Protein AF-0000000083157078 (afdb_homodimer)

Radius of gyration: 45.37 Å; Cα contacts (8 Å, |Δi|>4): 726; chains: 2; bounding box: 142×148×123 Å

InterPro domains:
  IPR021765 Mycotoxin biosynthesis protein UstYa-like [PF11807] (42-268)
  IPR021765 Mycotoxin biosynthesis protein UstYa-like [PTHR33365] (21-274)

Structure (mmCIF, N/CA/C/O backbone):
data_AF-0000000083157078-model_v1
#
loop_
_entity.id
_entity.type
_entity.pdbx_description
1 polymer 'Tat pathway signal sequence'
#
loop_
_atom_site.group_PDB
_atom_site.id
_atom_site.type_symbol
_atom_site.label_atom_id
_atom_site.label_alt_id
_atom_site.label_comp_id
_atom_site.label_asym_id
_atom_site.label_entity_id
_atom_site.label_seq_id
_atom_site.pdbx_PDB_ins_code
_atom_site.Cartn_x
_atom_site.Cartn_y
_atom_site.Cartn_z
_atom_site.occupancy
_atom_site.B_iso_or_equiv
_atom_site.auth_seq_id
_atom_site.auth_comp_id
_atom_site.auth_asym_id
_atom_site.auth_atom_id
_atom_site.pdbx_PDB_model_num
ATOM 1 N N . MET A 1 1 ? 65.438 65.562 98.625 1 27.69 1 MET A N 1
ATOM 2 C CA . MET A 1 1 ? 64.062 66.125 98.562 1 27.69 1 MET A CA 1
ATOM 3 C C . MET A 1 1 ? 63.875 66.875 97.25 1 27.69 1 MET A C 1
ATOM 5 O O . MET A 1 1 ? 64.188 68.062 97.188 1 27.69 1 MET A O 1
ATOM 9 N N . SER A 1 2 ? 64.188 66.25 96.125 1 33.91 2 SER A N 1
ATOM 10 C CA . SER A 1 2 ? 64.562 66.875 94.875 1 33.91 2 SER A CA 1
ATOM 11 C C . SER A 1 2 ? 63.312 67.562 94.188 1 33.91 2 SER A C 1
ATOM 13 O O . SER A 1 2 ? 62.25 66.938 94.188 1 33.91 2 SER A O 1
ATOM 15 N N . PRO A 1 3 ? 63.25 68.875 94.062 1 34.91 3 PRO A N 1
ATOM 16 C CA . PRO A 1 3 ? 62.094 69.688 93.75 1 34.91 3 PRO A CA 1
ATOM 17 C C . PRO A 1 3 ? 61.531 69.438 92.375 1 34.91 3 PRO A C 1
ATOM 19 O O . PRO A 1 3 ? 62.281 69.062 91.438 1 34.91 3 PRO A O 1
ATOM 22 N N . GLN A 1 4 ? 60.281 68.812 92.188 1 31.19 4 GLN A N 1
ATOM 23 C CA . GLN A 1 4 ? 59.344 68.25 91.25 1 31.19 4 GLN A CA 1
ATOM 24 C C . GLN A 1 4 ? 58.812 69.312 90.312 1 31.19 4 GLN A C 1
ATOM 26 O O . GLN A 1 4 ? 58.156 70.25 90.688 1 31.19 4 GLN A O 1
ATOM 31 N N . TYR A 1 5 ? 59.656 69.875 89.312 1 33.19 5 TYR A N 1
ATOM 32 C CA . TYR A 1 5 ? 59.375 71.062 88.5 1 33.19 5 TYR A CA 1
ATOM 33 C C . TYR A 1 5 ? 58.156 70.812 87.625 1 33.19 5 TYR A C 1
ATOM 35 O O . TYR A 1 5 ? 58.094 69.812 86.938 1 33.19 5 TYR A O 1
ATOM 43 N N . HIS A 1 6 ? 56.938 71.188 88 1 34.28 6 HIS A N 1
ATOM 44 C CA . HIS A 1 6 ? 55.594 71 87.375 1 34.28 6 HIS A CA 1
ATOM 45 C C . HIS A 1 6 ? 55.438 71.812 86.125 1 34.28 6 HIS A C 1
ATOM 47 O O . HIS A 1 6 ? 55.656 73.062 86.125 1 34.28 6 HIS A O 1
ATOM 53 N N . PRO A 1 7 ? 55.781 71.312 84.875 1 35.31 7 PRO A N 1
ATOM 54 C CA . PRO A 1 7 ? 55.875 72.062 83.688 1 35.31 7 PRO A CA 1
ATOM 55 C C . PRO A 1 7 ? 54.531 72.688 83.25 1 35.31 7 PRO A C 1
ATOM 57 O O . PRO A 1 7 ? 53.5 72.062 83.438 1 35.31 7 PRO A O 1
ATOM 60 N N . VAL A 1 8 ? 54.281 74 83.188 1 34.38 8 VAL A N 1
ATOM 61 C CA . VAL A 1 8 ? 53.156 74.938 83 1 34.38 8 VAL A CA 1
ATOM 62 C C . VAL A 1 8 ? 52.656 74.812 81.562 1 34.38 8 VAL A C 1
ATOM 64 O O . VAL A 1 8 ? 53.438 74.938 80.625 1 34.38 8 VAL A O 1
ATOM 67 N N . HIS A 1 9 ? 51.594 74 81.25 1 31.41 9 HIS A N 1
ATOM 68 C CA . HIS A 1 9 ? 50.938 73.562 80 1 31.41 9 HIS A CA 1
ATOM 69 C C . HIS A 1 9 ? 50.344 74.75 79.25 1 31.41 9 HIS A C 1
ATOM 71 O O . HIS A 1 9 ? 49.562 75.562 79.812 1 31.41 9 HIS A O 1
ATOM 77 N N . SER A 1 10 ? 51.094 75.5 78.438 1 29.97 10 SER A N 1
ATOM 78 C CA . SER A 1 10 ? 50.719 76.688 77.75 1 29.97 10 SER A CA 1
ATOM 79 C C . SER A 1 10 ? 49.531 76.5 76.875 1 29.97 10 SER A C 1
ATOM 81 O O . SER A 1 10 ? 49.438 75.5 76.125 1 29.97 10 SER A O 1
ATOM 83 N N . ALA A 1 11 ? 48.344 77.125 77.062 1 34.12 11 ALA A N 1
ATOM 84 C CA . ALA A 1 11 ? 46.938 77.125 76.688 1 34.12 11 ALA A CA 1
ATOM 85 C C . ALA A 1 11 ? 46.75 77.562 75.25 1 34.12 11 ALA A C 1
ATOM 87 O O . ALA A 1 11 ? 45.625 77.625 74.75 1 34.12 11 ALA A O 1
ATOM 88 N N . GLU A 1 12 ? 47.844 77.938 74.5 1 31.92 12 GLU A N 1
ATOM 89 C CA . GLU A 1 12 ? 47.531 78.875 73.5 1 31.92 12 GLU A CA 1
ATOM 90 C C . GLU A 1 12 ? 46.688 78.25 72.375 1 31.92 12 GLU A C 1
ATOM 92 O O . GLU A 1 12 ? 46.281 78.938 71.438 1 31.92 12 GLU A O 1
ATOM 97 N N . ASP A 1 13 ? 46.625 77 72.188 1 32.34 13 ASP A N 1
ATOM 98 C CA . ASP A 1 13 ? 46.438 76.5 70.812 1 32.34 13 ASP A CA 1
ATOM 99 C C . ASP A 1 13 ? 45 76.625 70.375 1 32.34 13 ASP A C 1
ATOM 101 O O . ASP A 1 13 ? 44.594 76.062 69.375 1 32.34 13 ASP A O 1
ATOM 105 N N . THR A 1 14 ? 44.125 77.375 71.062 1 35.16 14 THR A N 1
ATOM 106 C CA . THR A 1 14 ? 42.719 77.062 70.812 1 35.16 14 THR A CA 1
ATOM 107 C C . THR A 1 14 ? 42.219 77.625 69.5 1 35.16 14 THR A C 1
ATOM 109 O O . THR A 1 14 ? 41.156 77.25 69 1 35.16 14 THR A O 1
ATOM 112 N N . ASP A 1 15 ? 42.812 78.75 69.062 1 36.09 15 ASP A N 1
ATOM 113 C CA . ASP A 1 15 ? 41.969 79.625 68.25 1 36.09 15 ASP A CA 1
ATOM 114 C C . ASP A 1 15 ? 41.844 79.062 66.875 1 36.09 15 ASP A C 1
ATOM 116 O O . ASP A 1 15 ? 41.031 79.625 66.062 1 36.09 15 ASP A O 1
ATOM 120 N N . ASP A 1 16 ? 42.812 78.312 66.375 1 38.94 16 ASP A N 1
ATOM 121 C CA . ASP A 1 16 ? 42.906 78.125 64.938 1 38.94 16 ASP A CA 1
ATOM 122 C C . ASP A 1 16 ? 41.781 77.25 64.438 1 38.94 16 ASP A C 1
ATOM 124 O O . ASP A 1 16 ? 41.625 77.125 63.219 1 38.94 16 ASP A O 1
ATOM 128 N N . GLU A 1 17 ? 41.219 76.438 65.312 1 40.78 17 GLU A N 1
ATOM 129 C CA . GLU A 1 17 ? 40.375 75.438 64.688 1 40.78 17 GLU A CA 1
ATOM 130 C C . GLU A 1 17 ? 39.094 76 64.125 1 40.78 17 GLU A C 1
ATOM 132 O O . GLU A 1 17 ? 38.469 75.375 63.281 1 40.78 17 GLU A O 1
ATOM 137 N N . ILE A 1 18 ? 38.688 77.125 64.688 1 43.03 18 ILE A N 1
ATOM 138 C CA . ILE A 1 18 ? 37.312 77.5 64.375 1 43.03 18 ILE A CA 1
ATOM 139 C C . ILE A 1 18 ? 37.219 78 62.938 1 43.03 18 ILE A C 1
ATOM 141 O O . ILE A 1 18 ? 36.156 77.938 62.312 1 43.03 18 ILE A O 1
ATOM 145 N N . ARG A 1 19 ? 38.344 78.625 62.438 1 44.12 19 ARG A N 1
ATOM 146 C CA . ARG A 1 19 ? 38.188 79.25 61.156 1 44.12 19 ARG A CA 1
ATOM 147 C C . ARG A 1 19 ? 37.938 78.25 60.062 1 44.12 19 ARG A C 1
ATOM 149 O O . ARG A 1 19 ? 37.281 78.562 59.062 1 44.12 19 ARG A O 1
ATOM 156 N N . VAL A 1 20 ? 38.625 77.125 60.25 1 46.97 20 VAL A N 1
ATOM 157 C CA . VAL A 1 20 ? 38.594 76.25 59.094 1 46.97 20 VAL A CA 1
ATOM 158 C C . VAL A 1 20 ? 37.156 75.688 58.906 1 46.97 20 VAL A C 1
ATOM 160 O O . VAL A 1 20 ? 36.781 75.312 57.781 1 46.97 20 VAL A O 1
ATOM 163 N N . SER A 1 21 ? 36.438 75.688 60.062 1 46.09 21 SER A N 1
ATOM 164 C CA . SER A 1 21 ? 35.156 75 59.906 1 46.09 21 SER A CA 1
ATOM 165 C C . SER A 1 21 ? 34.219 75.812 59.031 1 46.09 21 SER A C 1
ATOM 167 O O . SER A 1 21 ? 33.344 75.312 58.344 1 46.09 21 SER A O 1
ATOM 169 N N . ILE A 1 22 ? 34.375 77.188 59.25 1 46.5 22 ILE A N 1
ATOM 170 C CA . ILE A 1 22 ? 33.375 78 58.594 1 46.5 22 ILE A CA 1
ATOM 171 C C . ILE A 1 22 ? 33.594 77.938 57.062 1 46.5 22 ILE A C 1
ATOM 173 O O . ILE A 1 22 ? 32.625 78 56.312 1 46.5 22 ILE A O 1
ATOM 177 N N . GLU A 1 23 ? 34.906 78 56.688 1 46.53 23 GLU A N 1
ATOM 178 C CA . GLU A 1 23 ? 35.094 78.062 55.25 1 46.53 23 GLU A CA 1
ATOM 179 C C . GLU A 1 23 ? 34.562 76.875 54.531 1 46.53 23 GLU A C 1
ATOM 181 O O . GLU A 1 23 ? 34.156 76.938 53.375 1 46.53 23 GLU A O 1
ATOM 186 N N . LYS A 1 24 ? 34.719 75.688 55.188 1 50.28 24 LYS A N 1
ATOM 187 C CA . LYS A 1 24 ? 34.25 74.5 54.5 1 50.28 24 LYS A CA 1
ATOM 188 C C . LYS A 1 24 ? 32.719 74.5 54.312 1 50.28 24 LYS A C 1
ATOM 190 O O . LYS A 1 24 ? 32.188 73.875 53.375 1 50.28 24 LYS A O 1
ATOM 195 N N . GLU A 1 25 ? 32.094 75.188 55.281 1 47.84 25 GLU A N 1
ATOM 196 C CA . GLU A 1 25 ? 30.641 75.125 55.062 1 47.84 25 GLU A CA 1
ATOM 197 C C . GLU A 1 25 ? 30.234 75.875 53.844 1 47.84 25 GLU A C 1
ATOM 199 O O . GLU A 1 25 ? 29.234 75.562 53.188 1 47.84 25 GLU A O 1
ATOM 204 N N . SER A 1 26 ? 31.016 77.062 53.594 1 48.28 26 SER A N 1
ATOM 205 C CA . SER A 1 26 ? 30.547 77.875 52.469 1 48.28 26 SER A CA 1
ATOM 206 C C . SER A 1 26 ? 30.719 77.125 51.156 1 48.28 26 SER A C 1
ATOM 208 O O . SER A 1 26 ? 29.922 77.312 50.219 1 48.28 26 SER A O 1
ATOM 210 N N . LEU A 1 27 ? 31.891 76.438 51.031 1 47.09 27 LEU A N 1
ATOM 211 C CA . LEU A 1 27 ? 32.125 75.75 49.75 1 47.09 27 LEU A CA 1
ATOM 212 C C . LEU A 1 27 ? 31.094 74.688 49.531 1 47.09 27 LEU A C 1
ATOM 214 O O . LEU A 1 27 ? 30.812 74.312 48.406 1 47.09 27 LEU A O 1
ATOM 218 N N . LEU A 1 28 ? 30.672 74.062 50.688 1 45.38 28 LEU A N 1
ATOM 219 C CA . LEU A 1 28 ? 29.75 72.938 50.469 1 45.38 28 LEU A CA 1
ATOM 220 C C . LEU A 1 28 ? 28.422 73.438 49.938 1 45.38 28 LEU A C 1
ATOM 222 O O . LEU A 1 28 ? 27.625 72.688 49.438 1 45.38 28 LEU A O 1
ATOM 226 N N . ARG A 1 29 ? 28.047 74.688 50.375 1 43.91 29 ARG A N 1
ATOM 227 C CA . ARG A 1 29 ? 26.703 75.062 49.938 1 43.91 29 ARG A CA 1
ATOM 228 C C . ARG A 1 29 ? 26.641 75.188 48.406 1 43.91 29 ARG A C 1
ATOM 230 O O . ARG A 1 29 ? 25.562 75.25 47.844 1 43.91 29 ARG A O 1
ATOM 237 N N . SER A 1 30 ? 27.828 75.688 47.875 1 45.28 30 SER A N 1
ATOM 238 C CA . SER A 1 30 ? 27.656 76 46.469 1 45.28 30 SER A CA 1
ATOM 239 C C . SER A 1 30 ? 27.453 74.75 45.656 1 45.28 30 SER A C 1
ATOM 241 O O . SER A 1 30 ? 27.203 74.812 44.438 1 45.28 30 SER A O 1
ATOM 243 N N . TRP A 1 31 ? 27.969 73.625 46.188 1 43.56 31 TRP A N 1
ATOM 244 C CA . TRP A 1 31 ? 27.812 72.5 45.281 1 43.56 31 TRP A CA 1
ATOM 245 C C . TRP A 1 31 ? 26.359 72 45.25 1 43.56 31 TRP A C 1
ATOM 247 O O . TRP A 1 31 ? 26.062 70.875 44.906 1 43.56 31 TRP A O 1
ATOM 257 N N . LEU A 1 32 ? 25.406 72.938 45.625 1 39.81 32 LEU A N 1
ATOM 258 C CA . LEU A 1 32 ? 24.062 72.375 45.375 1 39.81 32 LEU A CA 1
ATOM 259 C C . LEU A 1 32 ? 23.969 71.812 43.969 1 39.81 32 LEU A C 1
ATOM 261 O O . LEU A 1 32 ? 24.391 72.438 43 1 39.81 32 LEU A O 1
ATOM 265 N N . PRO A 1 33 ? 23.969 70.438 43.875 1 42.53 33 PRO A N 1
ATOM 266 C CA . PRO A 1 33 ? 23.875 69.875 42.531 1 42.53 33 PRO A CA 1
ATOM 267 C C . PRO A 1 33 ? 22.891 70.562 41.625 1 42.53 33 PRO A C 1
ATOM 269 O O . PRO A 1 33 ? 21.953 71.188 42.094 1 42.53 33 PRO A O 1
ATOM 272 N N . MET A 1 34 ? 23.344 71.125 40.5 1 42.88 34 MET A N 1
ATOM 273 C CA . MET A 1 34 ? 22.484 71.5 39.375 1 42.88 34 MET A CA 1
ATOM 274 C C . MET A 1 34 ? 21.203 70.688 39.344 1 42.88 34 MET A C 1
ATOM 276 O O . MET A 1 34 ? 21.25 69.438 39.594 1 42.88 34 MET A O 1
ATOM 280 N N . ASN A 1 35 ? 20.031 71.25 39.625 1 40.75 35 ASN A N 1
ATOM 281 C CA . ASN A 1 35 ? 18.719 70.688 39.375 1 40.75 35 ASN A CA 1
ATOM 282 C C . ASN A 1 35 ? 18.719 69.75 38.188 1 40.75 35 ASN A C 1
ATOM 284 O O . ASN A 1 35 ? 18.922 70.188 37.031 1 40.75 35 ASN A O 1
ATOM 288 N N . LEU A 1 36 ? 19.391 68.625 38.219 1 42.53 36 LEU A N 1
ATOM 289 C CA . LEU A 1 36 ? 19.062 67.625 37.219 1 42.53 36 LEU A CA 1
ATOM 290 C C . LEU A 1 36 ? 17.562 67.625 36.969 1 42.53 36 LEU A C 1
ATOM 292 O O . LEU A 1 36 ? 16.812 67 37.75 1 42.53 36 LEU A O 1
ATOM 296 N N . ARG A 1 37 ? 16.938 68.688 36.469 1 45.12 37 ARG A N 1
ATOM 297 C CA . ARG A 1 37 ? 15.633 68.562 35.844 1 45.12 37 ARG A CA 1
ATOM 298 C C . ARG A 1 37 ? 15.555 67.312 34.969 1 45.12 37 ARG A C 1
ATOM 300 O O . ARG A 1 37 ? 16.266 67.25 33.969 1 45.12 37 ARG A O 1
ATOM 307 N N . ALA A 1 38 ? 15.227 66.25 35.438 1 49.84 38 ALA A N 1
ATOM 308 C CA . ALA A 1 38 ? 14.812 65.125 34.656 1 49.84 38 ALA A CA 1
ATOM 309 C C . ALA A 1 38 ? 13.961 65.5 33.469 1 49.84 38 ALA A C 1
ATOM 311 O O . ALA A 1 38 ? 12.883 66.125 33.625 1 49.84 38 ALA A O 1
ATOM 312 N N . LYS A 1 39 ? 14.539 65.938 32.406 1 49.06 39 LYS A N 1
ATOM 313 C CA . LYS A 1 39 ? 13.797 66.062 31.156 1 49.06 39 LYS A CA 1
ATOM 314 C C . LYS A 1 39 ? 12.797 64.875 31.016 1 49.06 39 LYS A C 1
ATOM 316 O O . LYS A 1 39 ? 13.195 63.75 30.922 1 49.06 39 LYS A O 1
ATOM 321 N N . ARG A 1 40 ? 11.648 64.938 31.672 1 52.47 40 ARG A N 1
ATOM 322 C CA . ARG A 1 40 ? 10.555 64 31.312 1 52.47 40 ARG A CA 1
ATOM 323 C C . ARG A 1 40 ? 10.438 63.906 29.797 1 52.47 40 ARG A C 1
ATOM 325 O O . ARG A 1 40 ? 10.273 64.875 29.094 1 52.47 40 ARG A O 1
ATOM 332 N N . TRP A 1 41 ? 11.195 63.094 29.203 1 56.12 41 TRP A N 1
ATOM 333 C CA . TRP A 1 41 ? 10.898 62.812 27.797 1 56.12 41 TRP A CA 1
ATOM 334 C C . TRP A 1 41 ? 9.422 63.062 27.5 1 56.12 41 TRP A C 1
ATOM 336 O O . TRP A 1 41 ? 8.555 62.688 28.297 1 56.12 41 TRP A O 1
ATOM 346 N N . PRO A 1 42 ? 9.141 64.125 26.812 1 59.91 42 PRO A N 1
ATOM 347 C CA . PRO A 1 42 ? 7.723 64.438 26.625 1 59.91 42 PRO A CA 1
ATOM 348 C C . PRO A 1 42 ? 6.879 63.188 26.391 1 59.91 42 PRO A C 1
ATOM 350 O O . PRO A 1 42 ? 7.387 62.188 25.859 1 59.91 42 PRO A O 1
ATOM 353 N N . SER A 1 43 ? 5.855 63 27.172 1 69.5 43 SER A N 1
ATOM 354 C CA . SER A 1 43 ? 4.816 61.969 27.094 1 69.5 43 SER A CA 1
ATOM 355 C C . SER A 1 43 ? 4.586 61.531 25.656 1 69.5 43 SER A C 1
ATOM 357 O O . SER A 1 43 ? 4.305 60.375 25.391 1 69.5 43 SER A O 1
ATOM 359 N N . ARG A 1 44 ? 5.074 62.469 24.812 1 74 44 ARG A N 1
ATOM 360 C CA . ARG A 1 44 ? 4.848 62.156 23.406 1 74 44 ARG A CA 1
ATOM 361 C C . ARG A 1 44 ? 5.871 61.156 22.891 1 74 44 ARG A C 1
ATOM 363 O O . ARG A 1 44 ? 5.57 60.344 22.016 1 74 44 ARG A O 1
ATOM 370 N N . PHE A 1 45 ? 7.137 61.188 23.406 1 74.38 45 PHE A N 1
ATOM 371 C CA . PHE A 1 45 ? 8.18 60.281 22.969 1 74.38 45 PHE A CA 1
ATOM 372 C C . PHE A 1 45 ? 7.844 58.844 23.391 1 74.38 45 PHE A C 1
ATOM 374 O O . PHE A 1 45 ? 7.988 57.906 22.594 1 74.38 45 PHE A O 1
ATOM 381 N N . TRP A 1 46 ? 7.469 58.688 24.578 1 74.19 46 TRP A N 1
ATOM 382 C CA . TRP A 1 46 ? 7.098 57.375 25.078 1 74.19 46 TRP A CA 1
ATOM 383 C C . TRP A 1 46 ? 5.879 56.844 24.344 1 74.19 46 TRP A C 1
ATOM 385 O O . TRP A 1 46 ? 5.816 55.656 24.016 1 74.19 46 TRP A O 1
ATOM 395 N N . LEU A 1 47 ? 5.004 57.688 23.969 1 75 47 LEU A N 1
ATOM 396 C CA . LEU A 1 47 ? 3.822 57.281 23.219 1 75 47 LEU A CA 1
ATOM 397 C C . LEU A 1 47 ? 4.203 56.844 21.797 1 75 47 LEU A C 1
ATOM 399 O O . LEU A 1 47 ? 3.709 55.844 21.297 1 75 47 LEU A O 1
ATOM 403 N N . ASN A 1 48 ? 5.152 57.594 21.25 1 75.56 48 ASN A N 1
ATOM 404 C CA . ASN A 1 48 ? 5.609 57.281 19.906 1 75.56 48 ASN A CA 1
ATOM 405 C C . ASN A 1 48 ? 6.41 55.969 19.891 1 75.56 48 ASN A C 1
ATOM 407 O O . ASN A 1 48 ? 6.27 55.156 18.969 1 75.56 48 ASN A O 1
ATOM 411 N N . SER A 1 49 ? 7.242 55.781 20.844 1 78.62 49 SER A N 1
ATOM 412 C CA . SER A 1 49 ? 8.008 54.562 20.938 1 78.62 49 SER A CA 1
ATOM 413 C C . SER A 1 49 ? 7.094 53.344 21.156 1 78.62 49 SER A C 1
ATOM 415 O O . SER A 1 49 ? 7.297 52.281 20.562 1 78.62 49 SER A O 1
ATOM 417 N N . PHE A 1 50 ? 6.172 53.531 22.031 1 75.56 50 PHE A N 1
ATOM 418 C CA . PHE A 1 50 ? 5.195 52.469 22.266 1 75.56 50 PHE A CA 1
ATOM 419 C C . PHE A 1 50 ? 4.453 52.125 20.969 1 75.56 50 PHE A C 1
ATOM 421 O O . PHE A 1 50 ? 4.242 50.969 20.672 1 75.56 50 PHE A O 1
ATOM 428 N N . PHE A 1 51 ? 4.129 53.188 20.172 1 74.94 51 PHE A N 1
ATOM 429 C CA . PHE A 1 51 ? 3.467 52.969 18.891 1 74.94 51 PHE A CA 1
ATOM 430 C C . PHE A 1 51 ? 4.395 52.25 17.922 1 74.94 51 PHE A C 1
ATOM 432 O O . PHE A 1 51 ? 3.961 51.344 17.188 1 74.94 51 PHE A O 1
ATOM 439 N N . PHE A 1 52 ? 5.598 52.625 17.969 1 79.12 52 PHE A N 1
ATOM 440 C CA . PHE A 1 52 ? 6.574 52 17.078 1 79.12 52 PHE A CA 1
ATOM 441 C C . PHE A 1 52 ? 6.766 50.531 17.438 1 79.12 52 PHE A C 1
ATOM 443 O O . PHE A 1 52 ? 6.805 49.688 16.547 1 79.12 52 PHE A O 1
ATOM 450 N N . PHE A 1 53 ? 6.867 50.188 18.656 1 77.62 53 PHE A N 1
ATOM 451 C CA . PHE A 1 53 ? 7.055 48.781 19.094 1 77.62 53 PHE A CA 1
ATOM 452 C C . PHE A 1 53 ? 5.812 47.969 18.781 1 77.62 53 PHE A C 1
ATOM 454 O O . PHE A 1 53 ? 5.922 46.812 18.375 1 77.62 53 PHE A O 1
ATOM 461 N N . ASN A 1 54 ? 4.66 48.531 19 1 77.94 54 ASN A N 1
ATOM 462 C CA . ASN A 1 54 ? 3.426 47.812 18.672 1 77.94 54 ASN A CA 1
ATOM 463 C C . ASN A 1 54 ? 3.307 47.562 17.172 1 77.94 54 ASN A C 1
ATOM 465 O O . ASN A 1 54 ? 2.832 46.5 16.75 1 77.94 54 ASN A O 1
ATOM 469 N N . ALA A 1 55 ? 3.748 48.531 16.391 1 78.06 55 ALA A N 1
ATOM 470 C CA . ALA A 1 55 ? 3.74 48.375 14.938 1 78.06 55 ALA A CA 1
ATOM 471 C C . ALA A 1 55 ? 4.715 47.281 14.508 1 78.06 55 ALA A C 1
ATOM 473 O O . ALA A 1 55 ? 4.398 46.469 13.648 1 78.06 55 ALA A O 1
ATOM 474 N N . MET A 1 56 ? 5.867 47.219 15.117 1 80.25 56 MET A N 1
ATOM 475 C CA . MET A 1 56 ? 6.855 46.188 14.828 1 80.25 56 MET A CA 1
ATOM 476 C C . MET A 1 56 ? 6.344 44.812 15.25 1 80.25 56 MET A C 1
ATOM 478 O O . MET A 1 56 ? 6.527 43.812 14.531 1 80.25 56 MET A O 1
ATOM 482 N N . PHE A 1 57 ? 5.742 44.781 16.391 1 79.5 57 PHE A N 1
ATOM 483 C CA . PHE A 1 57 ? 5.18 43.531 16.906 1 79.5 57 PHE A CA 1
ATOM 484 C C . PHE A 1 57 ? 4.07 43.031 15.984 1 79.5 57 PHE A C 1
ATOM 486 O O . PHE A 1 57 ? 4.023 41.844 15.648 1 79.5 57 PHE A O 1
ATOM 493 N N . SER A 1 58 ? 3.182 43.969 15.547 1 78.06 58 SER A N 1
ATOM 494 C CA . SER A 1 58 ? 2.113 43.594 14.617 1 78.06 58 SER A CA 1
ATOM 495 C C . SER A 1 58 ? 2.676 43.125 13.281 1 78.06 58 SER A C 1
ATOM 497 O O . SER A 1 58 ? 2.17 42.188 12.688 1 78.06 58 SER A O 1
ATOM 499 N N . ALA A 1 59 ? 3.73 43.719 12.836 1 80.62 59 ALA A N 1
ATOM 500 C CA . ALA A 1 59 ? 4.371 43.344 11.586 1 80.62 59 ALA A CA 1
ATOM 501 C C . ALA A 1 59 ? 4.988 41.938 11.703 1 80.62 59 ALA A C 1
ATOM 503 O O . ALA A 1 59 ? 4.867 41.125 10.781 1 80.62 59 ALA A O 1
ATOM 504 N N . THR A 1 60 ? 5.617 41.656 12.836 1 81 60 THR A N 1
ATOM 505 C CA . THR A 1 60 ? 6.207 40.344 13.062 1 81 60 THR A CA 1
ATOM 506 C C . THR A 1 60 ? 5.125 39.281 13.141 1 81 60 THR A C 1
ATOM 508 O O . THR A 1 60 ? 5.281 38.188 12.57 1 81 60 THR A O 1
ATOM 511 N N . LEU A 1 61 ? 4.066 39.625 13.805 1 79.94 61 LEU A N 1
ATOM 512 C CA . LEU A 1 61 ? 2.961 38.688 13.898 1 79.94 61 LEU A CA 1
ATOM 513 C C . LEU A 1 61 ? 2.322 38.469 12.531 1 79.94 61 LEU A C 1
ATOM 515 O O . LEU A 1 61 ? 1.9 37.344 12.227 1 79.94 61 LEU A O 1
ATOM 519 N N . PHE A 1 62 ? 2.316 39.438 11.758 1 79.69 62 PHE A N 1
ATOM 520 C CA . PHE A 1 62 ? 1.769 39.344 10.406 1 79.69 62 PHE A CA 1
ATOM 521 C C . PHE A 1 62 ? 2.645 38.438 9.531 1 79.69 62 PHE A C 1
ATOM 523 O O . PHE A 1 62 ? 2.143 37.562 8.836 1 79.69 62 PHE A O 1
ATOM 530 N N . VAL A 1 63 ? 3.934 38.562 9.594 1 79.88 63 VAL A N 1
ATOM 531 C CA . VAL A 1 63 ? 4.863 37.75 8.836 1 79.88 63 VAL A CA 1
ATOM 532 C C . VAL A 1 63 ? 4.781 36.312 9.312 1 79.88 63 VAL A C 1
ATOM 534 O O . VAL A 1 63 ? 4.762 35.375 8.5 1 79.88 63 VAL A O 1
ATOM 537 N N . LEU A 1 64 ? 4.648 36.156 10.555 1 78.75 64 LEU A N 1
ATOM 538 C CA . LEU A 1 64 ? 4.52 34.812 11.125 1 78.75 64 LEU A CA 1
ATOM 539 C C . LEU A 1 64 ? 3.227 34.156 10.664 1 78.75 64 LEU A C 1
ATOM 541 O O . LEU A 1 64 ? 3.215 32.969 10.344 1 78.75 64 LEU A O 1
ATOM 545 N N . SER A 1 65 ? 2.191 34.969 10.617 1 76.94 65 SER A N 1
ATOM 546 C CA . SER A 1 65 ? 0.913 34.438 10.148 1 76.94 65 SER A CA 1
ATOM 547 C C . SER A 1 65 ? 0.988 34 8.68 1 76.94 65 SER A C 1
ATOM 549 O O . SER A 1 65 ? 0.427 33 8.289 1 76.94 65 SER A O 1
ATOM 551 N N . ILE A 1 66 ? 1.705 34.688 7.934 1 74.88 66 ILE A N 1
ATOM 552 C CA . ILE A 1 66 ? 1.855 34.375 6.516 1 74.88 66 ILE A CA 1
ATOM 553 C C . ILE A 1 66 ? 2.67 33.094 6.355 1 74.88 66 ILE A C 1
ATOM 555 O O . ILE A 1 66 ? 2.326 32.219 5.547 1 74.88 66 ILE A O 1
ATOM 559 N N . ILE A 1 67 ? 3.666 33 7.121 1 71.44 67 ILE A N 1
ATOM 560 C CA . ILE A 1 67 ? 4.512 31.828 7.047 1 71.44 67 ILE A CA 1
ATOM 561 C C . ILE A 1 67 ? 3.711 30.594 7.457 1 71.44 67 ILE A C 1
ATOM 563 O O . ILE A 1 67 ? 3.762 29.562 6.789 1 71.44 67 ILE A O 1
ATOM 567 N N . LEU A 1 68 ? 2.959 30.766 8.453 1 71 68 LEU A N 1
ATOM 568 C CA . LEU A 1 68 ? 2.176 29.641 8.953 1 71 68 LEU A CA 1
ATOM 569 C C . LEU A 1 68 ? 1.057 29.281 7.98 1 71 68 LEU A C 1
ATOM 571 O O . LEU A 1 68 ? 0.765 28.094 7.77 1 71 68 LEU A O 1
ATOM 575 N N . LEU A 1 69 ? 0.517 30.234 7.422 1 69 69 LEU A N 1
ATOM 576 C CA . LEU A 1 69 ? -0.512 30 6.414 1 69 69 LEU A CA 1
ATOM 577 C C . LEU A 1 69 ? 0.074 29.297 5.191 1 69 69 LEU A C 1
ATOM 579 O O . LEU A 1 69 ? -0.554 28.391 4.625 1 69 69 LEU A O 1
A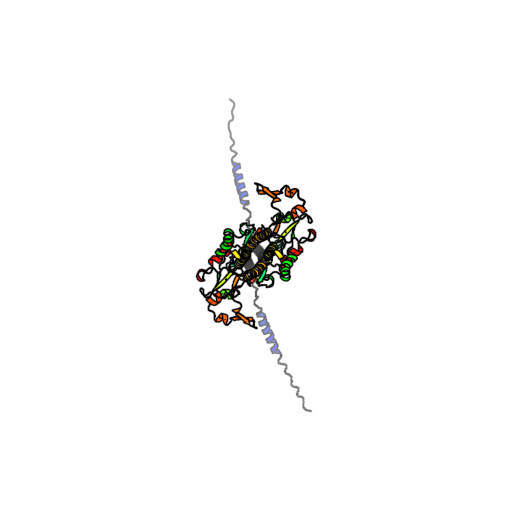TOM 583 N N . ARG A 1 70 ? 1.189 29.625 4.777 1 62.44 70 ARG A N 1
ATOM 584 C CA . ARG A 1 70 ? 1.857 28.984 3.65 1 62.44 70 ARG A CA 1
ATOM 585 C C . ARG A 1 70 ? 2.174 27.531 3.959 1 62.44 70 ARG A C 1
ATOM 587 O O . ARG A 1 70 ? 2.018 26.656 3.1 1 62.44 70 ARG A O 1
ATOM 594 N N . GLN A 1 71 ? 2.639 27.328 5.074 1 61.69 71 GLN A N 1
ATOM 595 C CA . GLN A 1 71 ? 2.959 25.969 5.473 1 61.69 71 GLN A CA 1
ATOM 596 C C . GLN A 1 71 ? 1.713 25.078 5.473 1 61.69 71 GLN A C 1
ATOM 598 O O . GLN A 1 71 ? 1.763 23.922 5.055 1 61.69 71 GLN A O 1
ATOM 603 N N . THR A 1 72 ? 0.702 25.656 6.016 1 59.94 72 THR A N 1
ATOM 604 C CA . THR A 1 72 ? -0.557 24.922 6.035 1 59.94 72 THR A CA 1
ATOM 605 C C . THR A 1 72 ? -1.053 24.656 4.617 1 59.94 72 THR A C 1
ATOM 607 O O . THR A 1 72 ? -1.631 23.609 4.336 1 59.94 72 THR A O 1
ATOM 610 N N . ARG A 1 73 ? -0.83 25.656 3.848 1 56.91 73 ARG A N 1
ATOM 611 C CA . ARG A 1 73 ? -1.26 25.5 2.461 1 56.91 73 ARG A CA 1
ATOM 612 C C . ARG A 1 73 ? -0.445 24.422 1.747 1 56.91 73 ARG A C 1
ATOM 614 O O . ARG A 1 73 ? -0.985 23.656 0.953 1 56.91 73 ARG A O 1
ATOM 621 N N . ILE A 1 74 ? 0.817 24.516 1.92 1 55.28 74 ILE A N 1
ATOM 622 C CA . ILE A 1 74 ? 1.67 23.5 1.317 1 55.28 74 ILE A CA 1
ATOM 623 C C . ILE A 1 74 ? 1.236 22.109 1.796 1 55.28 74 ILE A C 1
ATOM 625 O O . ILE A 1 74 ? 1.159 21.172 1.004 1 55.28 74 ILE A O 1
ATOM 629 N N . SER A 1 75 ? 1.03 22.141 3.088 1 53.75 75 SER A N 1
ATOM 630 C CA . SER A 1 75 ? 0.54 20.859 3.604 1 53.75 75 SER A CA 1
ATOM 631 C C . SER A 1 75 ? -0.872 20.578 3.107 1 53.75 75 SER A C 1
ATOM 633 O O . SER A 1 75 ? -1.248 19.406 2.936 1 53.75 75 SER A O 1
ATOM 635 N N . ALA A 1 76 ? -1.582 21.688 2.945 1 53.66 76 ALA A N 1
ATOM 636 C CA . ALA A 1 76 ? -3 21.656 2.596 1 53.66 76 ALA A CA 1
ATOM 637 C C . ALA A 1 76 ? -3.199 21.219 1.147 1 53.66 76 ALA A C 1
ATOM 639 O O . ALA A 1 76 ? -4.328 20.969 0.716 1 53.66 76 ALA A O 1
ATOM 640 N N . ALA A 1 77 ? -2.096 21.109 0.454 1 60.69 77 ALA A N 1
ATOM 641 C CA . ALA A 1 77 ? -2.312 20.922 -0.979 1 60.69 77 ALA A CA 1
ATOM 642 C C . ALA A 1 77 ? -2.957 19.562 -1.265 1 60.69 77 ALA A C 1
ATOM 644 O O . ALA A 1 77 ? -3.658 19.406 -2.268 1 60.69 77 ALA A O 1
ATOM 645 N N . ALA A 1 78 ? -2.924 18.672 -0.292 1 72.12 78 ALA A N 1
ATOM 646 C CA . ALA A 1 78 ? -3.572 17.406 -0.636 1 72.12 78 ALA A CA 1
ATOM 647 C C . ALA A 1 78 ? -5.066 17.453 -0.336 1 72.12 78 ALA A C 1
ATOM 649 O O . ALA A 1 78 ? -5.488 18.062 0.656 1 72.12 78 ALA A O 1
ATOM 650 N N . PRO A 1 79 ? -5.887 17.016 -1.307 1 86.81 79 PRO A N 1
ATOM 651 C CA . PRO A 1 79 ? -7.32 16.938 -1.01 1 86.81 79 PRO A CA 1
ATOM 652 C C . PRO A 1 79 ? -7.613 16.172 0.282 1 86.81 79 PRO A C 1
ATOM 654 O O . PRO A 1 79 ? -6.84 15.297 0.672 1 86.81 79 PRO A O 1
ATOM 657 N N . GLU A 1 80 ? -8.578 16.672 0.944 1 89.06 80 GLU A N 1
ATOM 658 C CA . GLU A 1 80 ? -8.984 15.938 2.141 1 89.06 80 GLU A CA 1
ATOM 659 C C . GLU A 1 80 ? -9.312 14.484 1.815 1 89.06 80 GLU A C 1
ATOM 661 O O . GLU A 1 80 ? -10.07 14.203 0.886 1 89.06 80 GLU A O 1
ATOM 666 N N . PRO A 1 81 ? -8.75 13.586 2.525 1 93.31 81 PRO A N 1
ATOM 667 C CA . PRO A 1 81 ? -8.984 12.172 2.23 1 93.31 81 PRO A CA 1
ATOM 668 C C . PRO A 1 81 ? -10.438 11.75 2.482 1 93.31 81 PRO A C 1
ATOM 670 O O . PRO A 1 81 ? -11.141 12.391 3.264 1 93.31 81 PRO A O 1
ATOM 673 N N . PRO A 1 82 ? -10.852 10.695 1.783 1 95.44 82 PRO A N 1
ATOM 674 C CA . PRO A 1 82 ? -12.195 10.164 2.057 1 95.44 82 PRO A CA 1
ATOM 675 C C . PRO A 1 82 ? -12.375 9.742 3.512 1 95.44 82 PRO A C 1
ATOM 677 O O . PRO A 1 82 ? -11.391 9.492 4.215 1 95.44 82 PRO A O 1
ATOM 680 N N . TYR A 1 83 ? -13.594 9.688 3.887 1 95 83 TYR A N 1
ATOM 681 C CA . TYR A 1 83 ? -13.945 9.375 5.27 1 95 83 TYR A CA 1
ATOM 682 C C . TYR A 1 83 ? -13.438 7.992 5.66 1 95 83 TYR A C 1
ATOM 684 O O . TYR A 1 83 ? -13.531 7.047 4.875 1 95 83 TYR A O 1
ATOM 692 N N . SER A 1 84 ? -12.961 7.871 6.809 1 95.88 84 SER A N 1
ATOM 693 C CA . SER A 1 84 ? -12.672 6.668 7.586 1 95.88 84 SER A CA 1
ATOM 694 C C . SER A 1 84 ? -12.852 6.922 9.078 1 95.88 84 SER A C 1
ATOM 696 O O . SER A 1 84 ? -12.438 7.965 9.594 1 95.88 84 SER A O 1
ATOM 698 N N . PRO A 1 85 ? -13.547 6.02 9.773 1 96.12 85 PRO A N 1
ATOM 699 C CA . PRO A 1 85 ? -13.703 6.23 11.211 1 96.12 85 PRO A CA 1
ATOM 700 C C . PRO A 1 85 ? -12.359 6.367 11.93 1 96.12 85 PRO A C 1
ATOM 702 O O . PRO A 1 85 ? -12.273 7.055 12.953 1 96.12 85 PRO A O 1
ATOM 705 N N . LEU A 1 86 ? -11.344 5.742 11.438 1 96.38 86 LEU A N 1
ATOM 706 C CA . LEU A 1 86 ? -10.016 5.84 12.047 1 96.38 86 LEU A CA 1
ATOM 707 C C . LEU A 1 86 ? -9.461 7.254 11.898 1 96.38 86 LEU A C 1
ATOM 709 O O . LEU A 1 86 ? -8.812 7.766 12.812 1 96.38 86 LEU A O 1
ATOM 713 N N . ARG A 1 87 ? -9.664 7.816 10.758 1 94.19 87 ARG A N 1
ATOM 714 C CA . ARG A 1 87 ? -9.242 9.195 10.555 1 94.19 87 ARG A CA 1
ATOM 715 C C . ARG A 1 87 ? -10.016 10.141 11.469 1 94.19 87 ARG A C 1
ATOM 717 O O . ARG A 1 87 ? -9.43 11.055 12.062 1 94.19 87 ARG A O 1
ATOM 724 N N . GLU A 1 88 ? -11.328 9.922 11.539 1 92.94 88 GLU A N 1
ATOM 725 C CA . GLU A 1 88 ? -12.188 10.75 12.383 1 92.94 88 GLU A CA 1
ATOM 726 C C . GLU A 1 88 ? -11.727 10.719 13.836 1 92.94 88 GLU A C 1
ATOM 728 O O . GLU A 1 88 ? -11.727 11.742 14.523 1 92.94 88 GLU A O 1
ATOM 733 N N . ASP A 1 89 ? -11.273 9.57 14.273 1 94.88 89 ASP A N 1
ATOM 734 C CA . ASP A 1 89 ? -10.891 9.398 15.664 1 94.88 89 ASP A CA 1
ATOM 735 C C . ASP A 1 89 ? -9.422 9.758 15.875 1 94.88 89 ASP A C 1
ATOM 737 O O . ASP A 1 89 ? -8.883 9.594 16.969 1 94.88 89 ASP A O 1
ATOM 741 N N . GLY A 1 90 ? -8.695 10.164 14.836 1 91.5 90 GLY A N 1
ATOM 742 C CA . GLY A 1 90 ? -7.32 10.617 14.953 1 91.5 90 GLY A CA 1
ATOM 743 C C . GLY A 1 90 ? -6.336 9.477 15.156 1 91.5 90 GLY A C 1
ATOM 744 O O . GLY A 1 90 ? -5.309 9.648 15.812 1 91.5 90 GLY A O 1
ATOM 745 N N . ILE A 1 91 ? -6.684 8.305 14.625 1 93.69 91 ILE A N 1
ATOM 746 C CA . ILE A 1 91 ? -5.895 7.102 14.867 1 93.69 91 ILE A CA 1
ATOM 747 C C . ILE A 1 91 ? -4.816 6.965 13.789 1 93.69 91 ILE A C 1
ATOM 749 O O . ILE A 1 91 ? -3.797 6.305 14.008 1 93.69 91 ILE A O 1
ATOM 753 N N . VAL A 1 92 ? -5.008 7.562 12.648 1 93.56 92 VAL A N 1
ATOM 754 C CA . VAL A 1 92 ? -4.074 7.402 11.531 1 93.56 92 VAL A CA 1
ATOM 755 C C . VAL A 1 92 ? -2.801 8.195 11.805 1 93.56 92 VAL A C 1
ATOM 757 O O . VAL A 1 92 ? -2.791 9.422 11.695 1 93.56 92 VAL A O 1
ATOM 760 N N . ARG A 1 93 ? -1.783 7.484 12.258 1 93.19 93 ARG A N 1
ATOM 761 C CA . ARG A 1 93 ? -0.459 8.031 12.539 1 93.19 93 ARG A CA 1
ATOM 762 C C . ARG A 1 93 ? 0.614 7.301 11.734 1 93.19 93 ARG A C 1
ATOM 764 O O . ARG A 1 93 ? 0.373 6.211 11.211 1 93.19 93 ARG A O 1
ATOM 771 N N . TYR A 1 94 ? 1.729 8 11.625 1 94 94 TYR A N 1
ATOM 772 C CA . TYR A 1 94 ? 2.811 7.441 10.82 1 94 94 TYR A CA 1
ATOM 773 C C . TYR A 1 94 ? 4.07 7.246 11.656 1 94 94 TYR A C 1
ATOM 775 O O . TYR A 1 94 ? 4.336 8.023 12.578 1 94 94 TYR A O 1
ATOM 783 N N . LEU A 1 95 ? 4.785 6.215 11.352 1 95.88 95 LEU A N 1
ATOM 784 C CA . LEU A 1 95 ? 6.066 5.926 11.984 1 95.88 95 LEU A CA 1
ATOM 785 C C . LEU A 1 95 ? 7.125 5.594 10.945 1 95.88 95 LEU A C 1
ATOM 787 O O . LEU A 1 95 ? 6.809 5.043 9.883 1 95.88 95 LEU A O 1
ATOM 791 N N . ASN A 1 96 ? 8.305 6.008 11.258 1 96 96 ASN A N 1
ATOM 792 C CA . ASN A 1 96 ? 9.43 5.594 10.422 1 96 96 ASN A CA 1
ATOM 793 C C . ASN A 1 96 ? 9.977 4.238 10.844 1 96 96 ASN A C 1
ATOM 795 O O . ASN A 1 96 ? 10.148 3.977 12.039 1 96 96 ASN A O 1
ATOM 799 N N . THR A 1 97 ? 10.102 3.418 9.883 1 96.81 97 THR A N 1
ATOM 800 C CA . THR A 1 97 ? 10.648 2.086 10.109 1 96.81 97 THR A CA 1
ATOM 801 C C . THR A 1 97 ? 11.477 1.625 8.914 1 96.81 97 THR A C 1
ATOM 803 O O . THR A 1 97 ? 12 2.449 8.164 1 96.81 97 THR A O 1
ATOM 806 N N . GLU A 1 98 ? 11.773 0.312 8.844 1 96.88 98 GLU A N 1
ATOM 807 C CA . GLU A 1 98 ? 12.523 -0.289 7.746 1 96.88 98 GLU A CA 1
ATOM 808 C C . GLU A 1 98 ? 11.922 -1.627 7.332 1 96.88 98 GLU A C 1
ATOM 810 O O . GLU A 1 98 ? 11.492 -2.414 8.18 1 96.88 98 GLU A O 1
ATOM 815 N N . TYR A 1 99 ? 11.742 -1.781 5.992 1 97.38 99 TYR A N 1
ATOM 816 C CA . TYR A 1 99 ? 11.445 -3.137 5.543 1 97.38 99 TYR A CA 1
ATOM 817 C C . TYR A 1 99 ? 12.57 -4.094 5.918 1 97.38 99 TYR A C 1
ATOM 819 O O . TYR A 1 99 ? 13.75 -3.752 5.805 1 97.38 99 TYR A O 1
ATOM 827 N N . LYS A 1 100 ? 12.242 -5.285 6.395 1 95.56 100 LYS A N 1
ATOM 828 C CA . LYS A 1 100 ? 13.242 -6.281 6.793 1 95.56 100 LYS A CA 1
ATOM 829 C C . LYS A 1 100 ? 12.805 -7.684 6.379 1 95.56 100 LYS A C 1
ATOM 831 O O . LYS A 1 100 ? 11.781 -8.188 6.844 1 95.56 100 LYS A O 1
ATOM 836 N N . PRO A 1 101 ? 13.656 -8.289 5.57 1 95.19 101 PRO A N 1
ATOM 837 C CA . PRO A 1 101 ? 13.312 -9.672 5.227 1 95.19 101 PRO A CA 1
ATOM 838 C C . PRO A 1 101 ? 13.125 -10.562 6.453 1 95.19 101 PRO A C 1
ATOM 840 O O . PRO A 1 101 ? 13.961 -10.539 7.363 1 95.19 101 PRO A O 1
ATOM 843 N N . THR A 1 102 ? 12.016 -11.25 6.438 1 96.38 102 THR A N 1
ATOM 844 C CA . THR A 1 102 ? 11.68 -12.141 7.543 1 96.38 102 THR A CA 1
ATOM 845 C C . THR A 1 102 ? 11.5 -13.578 7.047 1 96.38 102 THR A C 1
ATOM 847 O O . THR A 1 102 ? 10.539 -13.875 6.34 1 96.38 102 THR A O 1
ATOM 850 N N . LYS A 1 103 ? 12.266 -14.445 7.477 1 95.69 103 LYS A N 1
ATOM 851 C CA . LYS A 1 103 ? 12.391 -15.797 6.949 1 95.69 103 LYS A CA 1
ATOM 852 C C . LYS A 1 103 ? 11.062 -16.547 7.051 1 95.69 103 LYS A C 1
ATOM 854 O O . LYS A 1 103 ? 10.68 -17.266 6.125 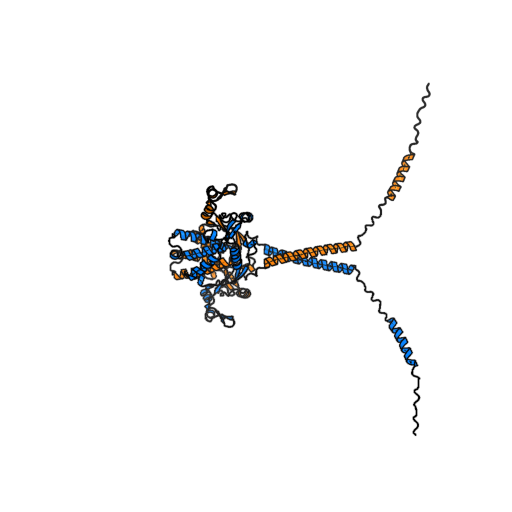1 95.69 103 LYS A O 1
ATOM 859 N N . ILE A 1 104 ? 10.375 -16.469 8.094 1 97.31 104 ILE A N 1
ATOM 860 C CA . ILE A 1 104 ? 9.164 -17.266 8.32 1 97.31 104 ILE A CA 1
ATOM 861 C C . ILE A 1 104 ? 8.133 -16.938 7.242 1 97.31 104 ILE A C 1
ATOM 863 O O . ILE A 1 104 ? 7.355 -17.812 6.844 1 97.31 104 ILE A O 1
ATOM 867 N N . PHE A 1 105 ? 8.141 -15.727 6.695 1 97.38 105 PHE A N 1
ATOM 868 C CA . PHE A 1 105 ? 7.148 -15.32 5.707 1 97.38 105 PHE A CA 1
ATOM 869 C C . PHE A 1 105 ? 7.66 -15.562 4.293 1 97.38 105 PHE A C 1
ATOM 871 O O . PHE A 1 105 ? 6.988 -15.211 3.318 1 97.38 105 PHE A O 1
ATOM 878 N N . GLN A 1 106 ? 8.906 -16.141 4.207 1 95.5 106 GLN A N 1
ATOM 879 C CA . GLN A 1 106 ? 9.484 -16.531 2.928 1 95.5 106 GLN A CA 1
ATOM 880 C C . GLN A 1 106 ? 9.57 -18.047 2.814 1 95.5 106 GLN A C 1
ATOM 882 O O . GLN A 1 106 ? 10.305 -18.578 1.973 1 95.5 106 GLN A O 1
ATOM 887 N N . SER A 1 107 ? 8.867 -18.734 3.686 1 94.44 107 SER A N 1
ATOM 888 C CA . SER A 1 107 ? 9.039 -20.188 3.795 1 94.44 107 SER A CA 1
ATOM 889 C C . SER A 1 107 ? 7.832 -20.938 3.238 1 94.44 107 SER A C 1
ATOM 891 O O . SER A 1 107 ? 6.734 -20.375 3.156 1 94.44 107 SER A O 1
ATOM 893 N N . SER A 1 108 ? 8.062 -22.188 2.877 1 92.5 108 SER A N 1
ATOM 894 C CA . SER A 1 108 ? 6.988 -23.078 2.43 1 92.5 108 SER A CA 1
ATOM 895 C C . SER A 1 108 ? 6.012 -23.375 3.561 1 92.5 108 SER A C 1
ATOM 897 O O . SER A 1 108 ? 6.336 -23.188 4.734 1 92.5 108 SER A O 1
ATOM 899 N N . PRO A 1 109 ? 4.855 -23.953 3.197 1 93.81 109 PRO A N 1
ATOM 900 C CA . PRO A 1 109 ? 3.811 -24.172 4.199 1 93.81 109 PRO A CA 1
ATOM 901 C C . PRO A 1 109 ? 4.242 -25.141 5.301 1 93.81 109 PRO A C 1
ATOM 903 O O . PRO A 1 109 ? 4.895 -26.156 5.02 1 93.81 109 PRO A O 1
ATOM 906 N N . SER A 1 110 ? 4.043 -24.828 6.434 1 96.19 110 SER A N 1
ATOM 907 C CA . SER A 1 110 ? 4.141 -25.609 7.664 1 96.19 110 SER A CA 1
ATOM 908 C C . SER A 1 110 ? 3.197 -25.062 8.734 1 96.19 110 SER A C 1
ATOM 910 O O . SER A 1 110 ? 2.609 -24 8.57 1 96.19 110 SER A O 1
ATOM 912 N N . ASP A 1 111 ? 2.998 -25.781 9.773 1 96.69 111 ASP A N 1
ATOM 913 C CA . ASP A 1 111 ? 2.113 -25.312 10.844 1 96.69 111 ASP A CA 1
ATOM 914 C C . ASP A 1 111 ? 2.602 -23.984 11.43 1 96.69 111 ASP A C 1
ATOM 916 O O . ASP A 1 111 ? 1.798 -23.109 11.75 1 96.69 111 ASP A O 1
ATOM 920 N N . GLU A 1 112 ? 3.877 -23.891 11.531 1 97.5 112 GLU A N 1
ATOM 921 C CA . GLU A 1 112 ? 4.465 -22.672 12.07 1 97.5 112 GLU A CA 1
ATOM 922 C C . GLU A 1 112 ? 4.238 -21.484 11.133 1 97.5 112 GLU A C 1
ATOM 924 O O . GLU A 1 112 ? 3.879 -20.406 11.578 1 97.5 112 GLU A O 1
ATOM 929 N N . VAL A 1 113 ? 4.457 -21.703 9.859 1 96.88 113 VAL A N 1
ATOM 930 C CA . VAL A 1 113 ? 4.25 -20.672 8.859 1 96.88 113 VAL A CA 1
ATOM 931 C C . VAL A 1 113 ? 2.775 -20.281 8.812 1 96.88 113 VAL A C 1
ATOM 933 O O . VAL A 1 113 ? 2.439 -19.094 8.766 1 96.88 113 VAL A O 1
ATOM 936 N N . ASP A 1 114 ? 1.882 -21.25 8.938 1 96.88 114 ASP A N 1
ATOM 937 C CA . ASP A 1 114 ? 0.443 -21 8.914 1 96.88 114 ASP A CA 1
ATOM 938 C C . ASP A 1 114 ? 0.009 -20.172 10.117 1 96.88 114 ASP A C 1
ATOM 940 O O . ASP A 1 114 ? -0.84 -19.297 10 1 96.88 114 ASP A O 1
ATOM 944 N N . GLU A 1 115 ? 0.573 -20.484 11.195 1 97.25 115 GLU A N 1
ATOM 945 C CA . GLU A 1 115 ? 0.238 -19.719 12.398 1 97.25 115 GLU A CA 1
ATOM 946 C C . GLU A 1 115 ? 0.689 -18.266 12.273 1 97.25 115 GLU A C 1
ATOM 948 O O . GLU A 1 115 ? 0.001 -17.359 12.742 1 97.25 115 GLU A O 1
ATOM 953 N N . ALA A 1 116 ? 1.849 -18.031 11.664 1 97.44 116 ALA A N 1
ATOM 954 C CA . ALA A 1 116 ? 2.332 -16.672 11.484 1 97.44 116 ALA A CA 1
ATOM 955 C C . ALA A 1 116 ? 1.376 -15.859 10.609 1 97.44 116 ALA A C 1
ATOM 957 O O . ALA A 1 116 ? 1.078 -14.703 10.914 1 97.44 116 ALA A O 1
ATOM 958 N N . TRP A 1 117 ? 0.866 -16.453 9.547 1 96.56 117 TRP A N 1
ATOM 959 C CA . TRP A 1 117 ? -0.044 -15.781 8.625 1 96.56 117 TRP A CA 1
ATOM 960 C C . TRP A 1 117 ? -1.453 -15.711 9.203 1 96.56 117 TRP A C 1
ATOM 962 O O . TRP A 1 117 ? -1.99 -14.625 9.414 1 96.56 117 TRP A O 1
ATOM 972 N N . ASP A 1 118 ? -1.984 -16.812 9.648 1 94.81 118 ASP A N 1
ATOM 973 C CA . ASP A 1 118 ? -3.371 -16.938 10.086 1 94.81 118 ASP A CA 1
ATOM 974 C C . ASP A 1 118 ? -3.553 -16.344 11.484 1 94.81 118 ASP A C 1
ATOM 976 O O . ASP A 1 118 ? -4.605 -15.773 11.789 1 94.81 118 ASP A O 1
ATOM 980 N N . GLY A 1 119 ? -2.541 -16.578 12.305 1 93.88 119 GLY A N 1
ATOM 981 C CA . GLY A 1 119 ? -2.631 -16.047 13.656 1 93.88 119 GLY A CA 1
ATOM 982 C C . GLY A 1 119 ? -2.777 -14.531 13.688 1 93.88 119 GLY A C 1
ATOM 983 O O . GLY A 1 119 ? -3.586 -14 14.453 1 93.88 119 GLY A O 1
ATOM 984 N N . TRP A 1 120 ? -2 -13.844 12.898 1 95 120 TRP A N 1
ATOM 985 C CA . TRP A 1 120 ? -2.105 -12.391 12.828 1 95 120 TRP A CA 1
ATOM 986 C C . TRP A 1 120 ? -3.494 -11.969 12.367 1 95 120 TRP A C 1
ATOM 988 O O . TRP A 1 120 ? -4.098 -11.062 12.938 1 95 120 TRP A O 1
ATOM 998 N N . LEU A 1 121 ? -4.004 -12.594 11.336 1 93.06 121 LEU A N 1
ATOM 999 C CA . LEU A 1 121 ? -5.32 -12.266 10.797 1 93.06 121 LEU A CA 1
ATOM 1000 C C . LEU A 1 121 ? -6.418 -12.578 11.812 1 93.06 121 LEU A C 1
ATOM 1002 O O . LEU A 1 121 ? -7.344 -11.789 11.992 1 93.06 121 LEU A O 1
ATOM 1006 N N . ARG A 1 122 ? -6.277 -13.727 12.43 1 91.12 122 ARG A N 1
ATOM 1007 C CA . ARG A 1 122 ? -7.25 -14.109 13.445 1 91.12 122 ARG A CA 1
ATOM 1008 C C . ARG A 1 122 ? -7.309 -13.078 14.562 1 91.12 122 ARG A C 1
ATOM 1010 O O . ARG A 1 122 ? -8.391 -12.742 15.055 1 91.12 122 ARG A O 1
ATOM 1017 N N . GLU A 1 123 ? -6.254 -12.57 14.852 1 91.62 123 GLU A N 1
ATOM 1018 C CA . GLU A 1 123 ? -6.164 -11.625 15.961 1 91.62 123 GLU A CA 1
ATOM 1019 C C . GLU A 1 123 ? -6.684 -10.25 15.562 1 91.62 123 GLU A C 1
ATOM 1021 O O . GLU A 1 123 ? -7.324 -9.562 16.359 1 91.62 123 GLU A O 1
ATOM 1026 N N . HIS A 1 124 ? -6.496 -9.898 14.336 1 92.56 124 HIS A N 1
ATOM 1027 C CA . HIS A 1 124 ? -6.645 -8.477 14.055 1 92.56 124 HIS A CA 1
ATOM 1028 C C . HIS A 1 124 ? -7.75 -8.234 13.031 1 92.56 124 HIS A C 1
ATOM 1030 O O . HIS A 1 124 ? -8.344 -7.156 12.992 1 92.56 124 HIS A O 1
ATOM 1036 N N . ASP A 1 125 ? -7.977 -9.172 12.141 1 91.44 125 ASP A N 1
ATOM 1037 C CA . ASP A 1 125 ? -8.961 -8.992 11.078 1 91.44 125 ASP A CA 1
ATOM 1038 C C . ASP A 1 125 ? -10.383 -9.133 11.625 1 91.44 125 ASP A C 1
ATOM 1040 O O . ASP A 1 125 ? -10.953 -10.227 11.594 1 91.44 125 ASP A O 1
ATOM 1044 N N . HIS A 1 126 ? -10.898 -8.055 12.062 1 91.69 126 HIS A N 1
ATOM 1045 C CA . HIS A 1 126 ? -12.266 -8 12.555 1 91.69 126 HIS A CA 1
ATOM 1046 C C . HIS A 1 126 ? -13.086 -6.949 11.805 1 91.69 126 HIS A C 1
ATOM 1048 O O . HIS A 1 126 ? -12.539 -5.934 11.367 1 91.69 126 HIS A O 1
ATOM 1054 N N . LEU A 1 127 ? -14.344 -7.273 11.719 1 93.5 127 LEU A N 1
ATOM 1055 C CA . LEU A 1 127 ? -15.258 -6.281 11.172 1 93.5 127 LEU A CA 1
ATOM 1056 C C . LEU A 1 127 ? -15.625 -5.234 12.219 1 93.5 127 LEU A C 1
ATOM 1058 O O . LEU A 1 127 ? -15.602 -5.52 13.414 1 93.5 127 LEU A O 1
ATOM 1062 N N . VAL A 1 128 ? -15.883 -4.098 11.773 1 94.94 128 VAL A N 1
ATOM 1063 C CA . VAL A 1 128 ? -16.328 -3.031 12.664 1 94.94 128 VAL A CA 1
ATOM 1064 C C . VAL A 1 128 ? -17.766 -2.646 12.336 1 94.94 128 VAL A C 1
ATOM 1066 O O . VAL A 1 128 ? -18.203 -2.768 11.188 1 94.94 128 VAL A O 1
ATOM 1069 N N . LEU A 1 129 ? -18.438 -2.201 13.391 1 93.81 129 LEU A N 1
ATOM 1070 C CA . LEU A 1 129 ? -19.812 -1.743 13.211 1 93.81 129 LEU A CA 1
ATOM 1071 C C . LEU A 1 129 ? -19.875 -0.224 13.094 1 93.81 129 LEU A C 1
ATOM 1073 O O . LEU A 1 129 ? -19.328 0.489 13.938 1 93.81 129 LEU A O 1
ATOM 1077 N N . ILE A 1 130 ? -20.484 0.214 12 1 95 130 ILE A N 1
ATOM 1078 C CA . ILE A 1 130 ? -20.75 1.636 11.805 1 95 130 ILE A CA 1
ATOM 1079 C C . ILE A 1 130 ? -22.25 1.874 11.695 1 95 130 ILE A C 1
ATOM 1081 O O . ILE A 1 130 ? -22.953 1.134 11 1 95 130 ILE A O 1
ATOM 1085 N N . SER A 1 131 ? -22.734 2.893 12.445 1 96 131 SER A N 1
ATOM 1086 C CA . SER A 1 131 ? -24.156 3.188 12.344 1 96 131 SER A CA 1
ATOM 1087 C C . SER A 1 131 ? -24.562 3.488 10.906 1 96 131 SER A C 1
ATOM 1089 O O . SER A 1 131 ? -23.828 4.168 10.18 1 96 131 SER A O 1
ATOM 1091 N N . THR A 1 132 ? -25.719 2.914 10.523 1 95.81 132 THR A N 1
ATOM 1092 C CA . THR A 1 132 ? -26.188 3.121 9.156 1 95.81 132 THR A CA 1
ATOM 1093 C C . THR A 1 132 ? -26.375 4.609 8.867 1 95.81 132 THR A C 1
ATOM 1095 O O . THR A 1 132 ? -26.109 5.059 7.75 1 95.81 132 THR A O 1
ATOM 1098 N N . GLU A 1 133 ? -26.734 5.387 9.859 1 96.44 133 GLU A N 1
ATOM 1099 C CA . GLU A 1 133 ? -26.891 6.832 9.719 1 96.44 133 GLU A CA 1
ATOM 1100 C C . GLU A 1 133 ? -25.547 7.508 9.461 1 96.44 133 GLU A C 1
ATOM 1102 O O . GLU A 1 133 ? -25.422 8.328 8.547 1 96.44 133 GLU A O 1
ATOM 1107 N N . LYS A 1 134 ? -24.625 7.137 10.227 1 95.81 134 LYS A N 1
ATOM 1108 C CA . LYS A 1 134 ? -23.281 7.699 10.07 1 95.81 134 LYS A CA 1
ATOM 1109 C C . LYS A 1 134 ? -22.688 7.324 8.719 1 95.81 134 LYS A C 1
ATOM 1111 O O . LYS A 1 134 ? -22.031 8.148 8.07 1 95.81 134 LYS A O 1
ATOM 1116 N N . ALA A 1 135 ? -22.828 6.09 8.336 1 96.44 135 ALA A N 1
ATOM 1117 C CA . ALA A 1 135 ? -22.328 5.633 7.043 1 96.44 135 ALA A CA 1
ATOM 1118 C C . ALA A 1 135 ? -22.922 6.453 5.902 1 96.44 135 ALA A C 1
ATOM 1120 O O . ALA A 1 135 ? -22.203 6.875 4.992 1 96.44 135 ALA A O 1
ATOM 1121 N N . LYS A 1 136 ? -24.219 6.664 5.984 1 95.06 136 LYS A N 1
ATOM 1122 C CA . LYS A 1 136 ? -24.906 7.453 4.973 1 95.06 136 LYS A CA 1
ATOM 1123 C C . LYS A 1 136 ? -24.406 8.891 4.957 1 95.06 136 LYS A C 1
ATOM 1125 O O . LYS A 1 136 ? -24.109 9.445 3.895 1 95.06 136 LYS A O 1
ATOM 1130 N N . GLU A 1 137 ? -24.25 9.484 6.102 1 95.62 137 GLU A N 1
ATOM 1131 C CA . GLU A 1 137 ? -23.797 10.867 6.234 1 95.62 137 GLU A CA 1
ATOM 1132 C C . GLU A 1 137 ? -22.375 11.031 5.699 1 95.62 137 GLU A C 1
ATOM 1134 O O . GLU A 1 137 ? -22.047 12.047 5.086 1 95.62 137 GLU A O 1
ATOM 1139 N N . ALA A 1 138 ? -21.578 10.055 5.949 1 95.25 138 ALA A N 1
ATOM 1140 C CA . ALA A 1 138 ? -20.156 10.102 5.582 1 95.25 138 ALA A CA 1
ATOM 1141 C C . ALA A 1 138 ? -19.969 9.734 4.117 1 95.25 138 ALA A C 1
ATOM 1143 O O . ALA A 1 138 ? -18.844 9.82 3.594 1 95.25 138 ALA A O 1
ATOM 1144 N N . GLY A 1 139 ? -21.016 9.25 3.469 1 93.38 139 GLY A N 1
ATOM 1145 C CA . GLY A 1 139 ? -20.922 8.898 2.061 1 93.38 139 GLY A CA 1
ATOM 1146 C C . GLY A 1 139 ? -20.266 7.559 1.821 1 93.38 139 GLY A C 1
ATOM 1147 O O . GLY A 1 139 ? -19.672 7.332 0.76 1 93.38 139 GLY A O 1
ATOM 1148 N N . LEU A 1 140 ? -20.266 6.711 2.801 1 95.88 140 LEU A N 1
ATOM 1149 C CA . LEU A 1 140 ? -19.734 5.359 2.639 1 95.88 140 LEU A CA 1
ATOM 1150 C C . LEU A 1 140 ? -20.656 4.516 1.771 1 95.88 140 LEU A C 1
ATOM 1152 O O . LEU A 1 140 ? -21.875 4.742 1.743 1 95.88 140 LEU A O 1
ATOM 1156 N N . PRO A 1 141 ? -20.031 3.537 1.067 1 94.88 141 PRO A N 1
ATOM 1157 C CA . PRO A 1 141 ? -20.922 2.602 0.378 1 94.88 141 PRO A CA 1
ATOM 1158 C C . PRO A 1 141 ? -21.844 1.852 1.336 1 94.88 141 PRO A C 1
ATOM 1160 O O . PRO A 1 141 ? -21.438 1.501 2.445 1 94.88 141 PRO A O 1
ATOM 1163 N N . GLU A 1 142 ? -23.031 1.637 0.863 1 95.44 142 GLU A N 1
ATOM 1164 C CA . GLU A 1 142 ? -24.016 0.972 1.71 1 95.44 142 GLU A CA 1
ATOM 1165 C C . GLU A 1 142 ? -23.641 -0.488 1.95 1 95.44 142 GLU A C 1
ATOM 1167 O O . GLU A 1 142 ? -23.344 -1.222 1.006 1 95.44 142 GLU A O 1
ATOM 1172 N N . SER A 1 143 ? -23.641 -0.894 3.207 1 95.88 143 SER A N 1
ATOM 1173 C CA . SER A 1 143 ? -23.5 -2.281 3.635 1 95.88 143 SER A CA 1
ATOM 1174 C C . SER A 1 143 ? -24.797 -2.809 4.242 1 95.88 143 SER A C 1
ATOM 1176 O O . SER A 1 143 ? -25.594 -2.039 4.777 1 95.88 143 SER A O 1
ATOM 1178 N N . VAL A 1 144 ? -24.953 -4.082 4.109 1 95.5 144 VAL A N 1
ATOM 1179 C CA . VAL A 1 144 ? -26.156 -4.676 4.656 1 95.5 144 VAL A CA 1
ATOM 1180 C C . VAL A 1 144 ? -26.203 -4.477 6.172 1 95.5 144 VAL A C 1
ATOM 1182 O O . VAL A 1 144 ? -25.172 -4.57 6.844 1 95.5 144 VAL A O 1
ATOM 1185 N N . GLU A 1 145 ? -27.391 -4.234 6.637 1 93.88 145 GLU A N 1
ATOM 1186 C CA . GLU A 1 145 ? -27.578 -4.074 8.078 1 93.88 145 GLU A CA 1
ATOM 1187 C C . GLU A 1 145 ? -27.422 -5.406 8.805 1 93.88 145 GLU A C 1
ATOM 1189 O O . GLU A 1 145 ? -27.891 -6.438 8.328 1 93.88 145 GLU A O 1
ATOM 1194 N N . THR A 1 146 ? -26.781 -5.336 9.984 1 91.75 146 THR A N 1
ATOM 1195 C CA . THR A 1 146 ? -26.609 -6.547 10.781 1 91.75 146 THR A CA 1
ATOM 1196 C C . THR A 1 146 ? -27.922 -6.938 11.461 1 91.75 146 THR A C 1
ATOM 1198 O O . THR A 1 146 ? -28.734 -6.07 11.805 1 91.75 146 THR A O 1
ATOM 1201 N N . TYR A 1 147 ? -28.094 -8.234 11.703 1 91.25 147 TYR A N 1
ATOM 1202 C CA . TYR A 1 147 ? -29.375 -8.688 12.25 1 91.25 147 TYR A CA 1
ATOM 1203 C C . TYR A 1 147 ? -29.312 -8.742 13.773 1 91.25 147 TYR A C 1
ATOM 1205 O O . TYR A 1 147 ? -30.344 -8.617 14.438 1 91.25 147 TYR A O 1
ATOM 1213 N N . ASN A 1 148 ? -28.188 -8.852 14.398 1 91.19 148 ASN A N 1
ATOM 1214 C CA . ASN A 1 148 ? -28.109 -8.898 15.852 1 91.19 148 ASN A CA 1
ATOM 1215 C C . ASN A 1 148 ? -27.766 -7.531 16.438 1 91.19 148 ASN A C 1
ATOM 1217 O O . ASN A 1 148 ? -27.75 -7.355 17.656 1 91.19 148 ASN A O 1
ATOM 1221 N N . ASP A 1 149 ? -27.438 -6.512 15.617 1 91.81 149 ASP A N 1
ATOM 1222 C CA . ASP A 1 149 ? -27.156 -5.129 16 1 91.81 149 ASP A CA 1
ATOM 1223 C C . ASP A 1 149 ? -27.891 -4.152 15.07 1 91.81 149 ASP A C 1
ATOM 1225 O O . ASP A 1 149 ? -27.25 -3.43 14.305 1 91.81 149 ASP A O 1
ATOM 1229 N N . PRO A 1 150 ? -29.203 -4.137 15.242 1 91.81 150 PRO A N 1
ATOM 1230 C CA . PRO A 1 150 ? -29.984 -3.289 14.344 1 91.81 150 PRO A CA 1
ATOM 1231 C C . PRO A 1 150 ? -29.531 -1.833 14.352 1 91.81 150 PRO A C 1
ATOM 1233 O O . PRO A 1 150 ? -29.172 -1.3 15.406 1 91.81 150 PRO A O 1
ATOM 1236 N N . GLY A 1 151 ? -29.422 -1.217 13.172 1 94.25 151 GLY A N 1
ATOM 1237 C CA . GLY A 1 151 ? -28.984 0.163 13.039 1 94.25 151 GLY A CA 1
ATOM 1238 C C . GLY A 1 151 ? -27.5 0.292 12.703 1 94.25 151 GLY A C 1
ATOM 1239 O O . GLY A 1 151 ? -27.016 1.393 12.438 1 94.25 151 GLY A O 1
ATOM 1240 N N . TYR A 1 152 ? -26.859 -0.885 12.672 1 95 152 TYR A N 1
ATOM 1241 C CA . TYR A 1 152 ? -25.438 -0.885 12.367 1 95 152 TYR A CA 1
ATOM 1242 C C . TYR A 1 152 ? -25.125 -1.783 11.18 1 95 152 TYR A C 1
ATOM 1244 O O . TYR A 1 152 ? -25.875 -2.734 10.906 1 95 152 TYR A O 1
ATOM 1252 N N . ALA A 1 153 ? -24.141 -1.41 10.43 1 94.56 153 ALA A N 1
ATOM 1253 C CA . ALA A 1 153 ? -23.672 -2.197 9.297 1 94.56 153 ALA A CA 1
ATOM 1254 C C . ALA A 1 153 ? -22.203 -2.59 9.461 1 94.56 153 ALA A C 1
ATOM 1256 O O . ALA A 1 153 ? -21.422 -1.829 10.023 1 94.56 153 ALA A O 1
ATOM 1257 N N . PRO A 1 154 ? -21.875 -3.807 9 1 94.19 154 PRO A N 1
ATOM 1258 C CA . PRO A 1 154 ? -20.484 -4.262 9.102 1 94.19 154 PRO A CA 1
ATOM 1259 C C . PRO A 1 154 ? -19.578 -3.658 8.023 1 94.19 154 PRO A C 1
ATOM 1261 O O . PRO A 1 154 ? -20 -3.523 6.867 1 94.19 154 PRO A O 1
ATOM 1264 N N . TYR A 1 155 ? -18.469 -3.229 8.414 1 95.69 155 TYR A N 1
ATOM 1265 C CA . TYR A 1 155 ? -17.391 -2.789 7.535 1 95.69 155 TYR A CA 1
ATOM 1266 C C . TYR A 1 155 ? -16.062 -3.412 7.941 1 95.69 155 TYR A C 1
ATOM 1268 O O . TYR A 1 155 ? -15.883 -3.811 9.094 1 95.69 155 TYR A O 1
ATOM 1276 N N . GLY A 1 156 ? -15.219 -3.627 6.984 1 95.88 156 GLY A N 1
ATOM 1277 C CA . GLY A 1 156 ? -13.852 -4.066 7.227 1 95.88 156 GLY A CA 1
ATOM 1278 C C . GLY A 1 156 ? -12.812 -3.084 6.727 1 95.88 156 GLY A C 1
ATOM 1279 O O . GLY A 1 156 ? -13.125 -2.176 5.957 1 95.88 156 GLY A O 1
ATOM 1280 N N . LEU A 1 157 ? -11.609 -3.248 7.168 1 97.12 157 LEU A N 1
ATOM 1281 C CA . LEU A 1 157 ? -10.539 -2.379 6.695 1 97.12 157 LEU A CA 1
ATOM 1282 C C . LEU A 1 157 ? -9.852 -2.982 5.477 1 97.12 157 LEU A C 1
ATOM 1284 O O . LEU A 1 157 ? -9.656 -4.199 5.406 1 97.12 157 LEU A O 1
ATOM 1288 N N . GLY A 1 158 ? -9.469 -2.072 4.621 1 97.31 158 GLY A N 1
ATOM 1289 C CA . GLY A 1 158 ? -8.766 -2.492 3.416 1 97.31 158 GLY A CA 1
ATOM 1290 C C . GLY A 1 158 ? -7.512 -3.289 3.703 1 97.31 158 GLY A C 1
ATOM 1291 O O . GLY A 1 158 ? -7.215 -4.266 3.01 1 97.31 158 GLY A O 1
ATOM 1292 N N . VAL A 1 159 ? -6.75 -2.949 4.734 1 98.12 159 VAL A N 1
ATOM 1293 C CA . VAL A 1 159 ? -5.477 -3.592 5.035 1 98.12 159 VAL A CA 1
ATOM 1294 C C . VAL A 1 159 ? -5.703 -5.066 5.363 1 98.12 159 VAL A C 1
ATOM 1296 O O . VAL A 1 159 ? -4.93 -5.93 4.941 1 98.12 159 VAL A O 1
ATOM 1299 N N . TYR A 1 160 ? -6.746 -5.367 6.066 1 97.19 160 TYR A N 1
ATOM 1300 C CA . TYR A 1 160 ? -7.023 -6.75 6.445 1 97.19 160 TYR A CA 1
ATOM 1301 C C . TYR A 1 160 ? -7.469 -7.566 5.238 1 97.19 160 TYR A C 1
ATOM 1303 O O . TYR A 1 160 ? -7.035 -8.703 5.059 1 97.19 160 TYR A O 1
ATOM 1311 N N . HIS A 1 161 ? -8.328 -6.965 4.473 1 96.56 161 HIS A N 1
ATOM 1312 C CA . HIS A 1 161 ? -8.773 -7.645 3.26 1 96.56 161 HIS A CA 1
ATOM 1313 C C . HIS A 1 161 ? -7.598 -7.934 2.33 1 96.56 161 HIS A C 1
ATOM 1315 O O . HIS A 1 161 ? -7.504 -9.031 1.768 1 96.56 161 HIS A O 1
ATOM 1321 N N . GLN A 1 16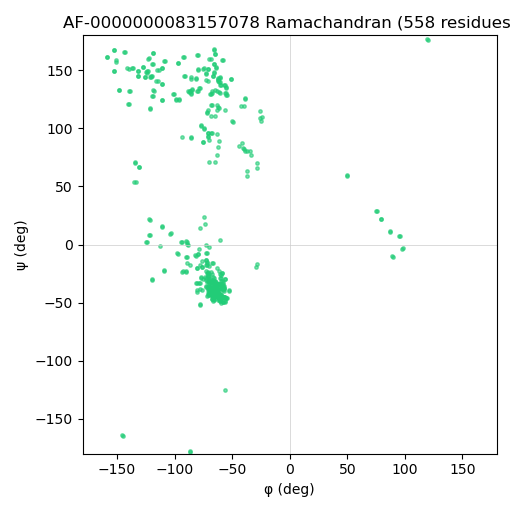2 ? -6.719 -6.977 2.18 1 97.81 162 GLN A N 1
ATOM 1322 C CA . GLN A 1 162 ? -5.543 -7.125 1.33 1 97.81 162 GLN A CA 1
ATOM 1323 C C . GLN A 1 162 ? -4.629 -8.234 1.847 1 97.81 162 GLN A C 1
ATOM 1325 O O . GLN A 1 162 ? -4.129 -9.047 1.066 1 97.81 162 GLN A O 1
ATOM 1330 N N . LEU A 1 163 ? -4.422 -8.25 3.15 1 97.88 163 LEU A N 1
ATOM 1331 C CA . LEU A 1 163 ? -3.592 -9.297 3.727 1 97.88 163 LEU A CA 1
ATOM 1332 C C . LEU A 1 163 ? -4.27 -10.656 3.592 1 97.88 163 LEU A C 1
ATOM 1334 O O . LEU A 1 163 ? -3.602 -11.664 3.34 1 97.88 163 LEU A O 1
ATOM 1338 N N . HIS A 1 164 ? -5.574 -10.703 3.76 1 95.75 164 HIS A N 1
ATOM 1339 C CA . HIS A 1 164 ? -6.355 -11.906 3.521 1 95.75 164 HIS A CA 1
ATOM 1340 C C . HIS A 1 164 ? -6.176 -12.406 2.092 1 95.75 164 HIS A C 1
ATOM 1342 O O . HIS A 1 164 ? -5.957 -13.602 1.869 1 95.75 164 HIS A O 1
ATOM 1348 N N . CYS A 1 165 ? -6.246 -11.492 1.152 1 96.62 165 CYS A N 1
ATOM 1349 C CA . CYS A 1 165 ? -6.059 -11.828 -0.255 1 96.62 165 CYS A CA 1
ATOM 1350 C C . CYS A 1 165 ? -4.672 -12.406 -0.499 1 96.62 165 CYS A C 1
ATOM 1352 O O . CYS A 1 165 ? -4.527 -13.414 -1.199 1 96.62 165 CYS A O 1
ATOM 1354 N N . LEU A 1 166 ? -3.641 -11.789 0.086 1 97.94 166 LEU A N 1
ATOM 1355 C CA . LEU A 1 166 ? -2.277 -12.273 -0.108 1 97.94 166 LEU A CA 1
ATOM 1356 C C . LEU A 1 166 ? -2.115 -13.68 0.447 1 97.94 166 LEU A C 1
ATOM 1358 O O . LEU A 1 166 ? -1.514 -14.539 -0.199 1 97.94 166 LEU A O 1
ATOM 1362 N N . ASN A 1 167 ? -2.682 -13.859 1.627 1 96.69 167 ASN A N 1
ATOM 1363 C CA . ASN A 1 167 ? -2.617 -15.18 2.244 1 96.69 167 ASN A CA 1
ATOM 1364 C C . ASN A 1 167 ? -3.383 -16.219 1.43 1 96.69 167 ASN A C 1
ATOM 1366 O O . ASN A 1 167 ? -2.959 -17.375 1.329 1 96.69 167 ASN A O 1
ATOM 1370 N N . ARG A 1 168 ? -4.496 -15.812 0.881 1 95.19 168 ARG A N 1
ATOM 1371 C CA . ARG A 1 168 ? -5.258 -16.703 0.02 1 95.19 168 ARG A CA 1
ATOM 1372 C C . ARG A 1 168 ? -4.445 -17.109 -1.207 1 95.19 168 ARG A C 1
ATOM 1374 O O . ARG A 1 168 ? -4.457 -18.281 -1.61 1 95.19 168 ARG A O 1
ATOM 1381 N N . ILE A 1 169 ? -3.785 -16.203 -1.827 1 96.56 169 ILE A N 1
ATOM 1382 C CA . ILE A 1 169 ? -2.924 -16.5 -2.965 1 96.56 169 ILE A CA 1
ATOM 1383 C C . ILE A 1 169 ? -1.829 -17.469 -2.541 1 96.56 169 ILE A C 1
ATOM 1385 O O . ILE A 1 169 ? -1.577 -18.469 -3.223 1 96.56 169 ILE A O 1
ATOM 1389 N N . ARG A 1 170 ? -1.188 -17.219 -1.41 1 96.75 170 ARG A N 1
ATOM 1390 C CA . ARG A 1 170 ? -0.148 -18.094 -0.884 1 96.75 170 ARG A CA 1
ATOM 1391 C C . ARG A 1 170 ? -0.661 -19.531 -0.735 1 96.75 170 ARG A C 1
ATOM 1393 O O . ARG A 1 170 ? -0.022 -20.469 -1.198 1 96.75 170 ARG A O 1
ATOM 1400 N N . LYS A 1 171 ? -1.82 -19.656 -0.178 1 95.56 171 LYS A N 1
ATOM 1401 C CA . LYS A 1 171 ? -2.408 -20.969 0.094 1 95.56 171 LYS A CA 1
ATOM 1402 C C . LYS A 1 171 ? -2.84 -21.656 -1.198 1 95.56 171 LYS A C 1
ATOM 1404 O O . LYS A 1 171 ? -2.844 -22.891 -1.282 1 95.56 171 LYS A O 1
ATOM 1409 N N . SER A 1 172 ? -3.146 -20.906 -2.203 1 94.88 172 SER A N 1
ATOM 1410 C CA . SER A 1 172 ? -3.684 -21.438 -3.449 1 94.88 172 SER A CA 1
ATOM 1411 C C . SER A 1 172 ? -2.605 -22.156 -4.25 1 94.88 172 SER A C 1
ATOM 1413 O O . SER A 1 172 ? -2.91 -22.891 -5.199 1 94.88 172 SER A O 1
ATOM 1415 N N . PHE A 1 173 ? -1.343 -21.969 -3.879 1 93.88 173 PHE A N 1
ATOM 1416 C CA . PHE A 1 173 ? -0.273 -22.766 -4.48 1 93.88 173 PHE A CA 1
ATOM 1417 C C . PHE A 1 173 ? -0.321 -24.203 -3.984 1 93.88 173 PHE A C 1
ATOM 1419 O O . PHE A 1 173 ? 0.304 -25.094 -4.574 1 93.88 173 PHE A O 1
ATOM 1426 N N . TYR A 1 174 ? -1.112 -24.422 -2.836 1 93.06 174 TYR A N 1
ATOM 1427 C CA . TYR A 1 174 ? -1.213 -25.734 -2.213 1 93.06 174 TYR A CA 1
ATOM 1428 C C . TYR A 1 174 ? -2.668 -26.109 -1.95 1 93.06 174 TYR A C 1
ATOM 1430 O O . TYR A 1 174 ? -3.057 -26.344 -0.805 1 93.06 174 TYR A O 1
ATOM 1438 N N . PRO A 1 175 ? -3.414 -26.297 -3.01 1 93.12 175 PRO A N 1
ATOM 1439 C CA . PRO A 1 175 ? -4.859 -26.469 -2.846 1 93.12 175 PRO A CA 1
ATOM 1440 C C . PRO A 1 175 ? -5.215 -27.766 -2.109 1 93.12 175 PRO A C 1
ATOM 1442 O O . PRO A 1 175 ? -6.223 -27.812 -1.4 1 93.12 175 PRO A O 1
ATOM 1445 N N . ASP A 1 176 ? -4.445 -28.797 -2.23 1 93.5 176 ASP A N 1
ATOM 1446 C CA . ASP A 1 176 ? -4.738 -30.047 -1.553 1 93.5 176 ASP A CA 1
ATOM 1447 C C . ASP A 1 176 ? -4.664 -29.891 -0.036 1 93.5 176 ASP A C 1
ATOM 1449 O O . ASP A 1 176 ? -5.43 -30.516 0.699 1 93.5 176 ASP A O 1
ATOM 1453 N N . ARG A 1 177 ? -3.773 -29.016 0.33 1 93.69 177 ARG A N 1
ATOM 1454 C CA . ARG A 1 177 ? -3.588 -28.797 1.763 1 93.69 177 ARG A CA 1
ATOM 1455 C C . ARG A 1 177 ? -4.664 -27.875 2.324 1 93.69 177 ARG A C 1
ATOM 1457 O O . ARG A 1 177 ? -5.207 -28.125 3.402 1 93.69 177 ARG A O 1
ATOM 1464 N N . TYR A 1 178 ? -5.023 -26.844 1.605 1 94.88 178 TYR A N 1
ATOM 1465 C CA . TYR A 1 178 ? -5.793 -25.766 2.213 1 94.88 178 TYR A CA 1
ATOM 1466 C C . TYR A 1 178 ? -7.23 -25.766 1.71 1 94.88 178 TYR A C 1
ATOM 1468 O O . TYR A 1 178 ? -8.125 -25.219 2.359 1 94.88 178 TYR A O 1
ATOM 1476 N N . TYR A 1 179 ? -7.449 -26.328 0.615 1 92.88 179 TYR A N 1
ATOM 1477 C CA . TYR A 1 179 ? -8.781 -26.281 0.023 1 92.88 179 TYR A CA 1
ATOM 1478 C C . TYR A 1 179 ? -9.188 -27.656 -0.49 1 92.88 179 TYR A C 1
ATOM 1480 O O . TYR A 1 179 ? -9.602 -27.812 -1.644 1 92.88 179 TYR A O 1
ATOM 1488 N N . PRO A 1 180 ? -9.102 -28.594 0.39 1 93.12 180 PRO A N 1
ATOM 1489 C CA . PRO A 1 180 ? -9.508 -29.922 -0.066 1 93.12 180 PRO A CA 1
ATOM 1490 C C . PRO A 1 180 ? -10.969 -29.984 -0.513 1 93.12 180 PRO A C 1
ATOM 1492 O O . PRO A 1 180 ? -11.844 -29.422 0.157 1 93.12 180 PRO A O 1
ATOM 1495 N N . GLY A 1 181 ? -11.227 -30.516 -1.644 1 92.88 181 GLY A N 1
ATOM 1496 C CA . GLY A 1 181 ? -12.586 -30.688 -2.121 1 92.88 181 GLY A CA 1
ATOM 1497 C C . GLY A 1 181 ? -13.102 -29.5 -2.906 1 92.88 181 GLY A C 1
ATOM 1498 O O . GLY A 1 181 ? -14.211 -29.531 -3.43 1 92.88 181 GLY A O 1
ATOM 1499 N N . VAL A 1 182 ? -12.367 -28.406 -2.881 1 90.62 182 VAL A N 1
ATOM 1500 C CA . VAL A 1 182 ? -12.734 -27.234 -3.67 1 90.62 182 VAL A CA 1
ATOM 1501 C C . VAL A 1 182 ? -12.195 -27.375 -5.09 1 90.62 182 VAL A C 1
ATOM 1503 O O . VAL A 1 182 ? -11.062 -27.828 -5.289 1 90.62 182 VAL A O 1
ATOM 1506 N N . SER A 1 183 ? -13.062 -27.094 -6.031 1 91.62 183 SER A N 1
ATOM 1507 C CA . SER A 1 183 ? -12.641 -27.234 -7.422 1 91.62 183 SER A CA 1
ATOM 1508 C C . SER A 1 183 ? -11.523 -26.266 -7.77 1 91.62 183 SER A C 1
ATOM 1510 O O . SER A 1 183 ? -11.414 -25.188 -7.168 1 91.62 183 SER A O 1
ATOM 1512 N N . ALA A 1 184 ? -10.711 -26.656 -8.727 1 88.06 184 ALA A N 1
ATOM 1513 C CA . ALA A 1 184 ? -9.633 -25.797 -9.203 1 88.06 184 ALA A CA 1
ATOM 1514 C C . ALA A 1 184 ? -10.18 -24.453 -9.703 1 88.06 184 ALA A C 1
ATOM 1516 O O . ALA A 1 184 ? -9.562 -23.406 -9.5 1 88.06 184 ALA A O 1
ATOM 1517 N N . HIS A 1 185 ? -11.305 -24.562 -10.273 1 87.12 185 HIS A N 1
ATOM 1518 C CA . HIS A 1 185 ? -11.938 -23.359 -10.82 1 87.12 185 HIS A CA 1
ATOM 1519 C C . HIS A 1 185 ? -12.32 -22.391 -9.711 1 87.12 185 HIS A C 1
ATOM 1521 O O . HIS A 1 185 ? -12.125 -21.172 -9.844 1 87.12 185 HIS A O 1
ATOM 1527 N N . GLU A 1 186 ? -12.773 -22.859 -8.68 1 86.69 186 GLU A N 1
ATOM 1528 C CA . GLU A 1 186 ? -13.156 -22.016 -7.547 1 86.69 186 GLU A CA 1
ATOM 1529 C C . GLU A 1 186 ? -11.93 -21.391 -6.891 1 86.69 186 GLU A C 1
ATOM 1531 O O . GLU A 1 186 ? -11.953 -20.219 -6.516 1 86.69 186 GLU A O 1
ATOM 1536 N N . VAL A 1 187 ? -10.953 -22.156 -6.777 1 86.88 187 VAL A N 1
ATOM 1537 C CA . VAL A 1 187 ? -9.711 -21.656 -6.207 1 86.88 187 VAL A CA 1
ATOM 1538 C C . VAL A 1 187 ? -9.156 -20.531 -7.09 1 86.88 187 VAL A C 1
ATOM 1540 O O . VAL A 1 187 ? -8.773 -19.469 -6.598 1 86.88 187 VAL A O 1
ATOM 1543 N N . GLU A 1 188 ? -9.227 -20.766 -8.32 1 86.62 188 GLU A N 1
ATOM 1544 C CA . GLU A 1 188 ? -8.711 -19.797 -9.281 1 86.62 188 GLU A CA 1
ATOM 1545 C C . GLU A 1 188 ? -9.508 -18.5 -9.25 1 86.62 188 GLU A C 1
ATOM 1547 O O . GLU A 1 188 ? -8.938 -17.406 -9.305 1 86.62 188 GLU A O 1
ATOM 1552 N N . HIS A 1 189 ? -10.742 -18.656 -9.164 1 82.81 189 HIS A N 1
ATOM 1553 C CA . HIS A 1 189 ? -11.617 -17.484 -9.141 1 82.81 189 HIS A CA 1
ATOM 1554 C C . HIS A 1 189 ? -11.297 -16.578 -7.957 1 82.81 189 HIS A C 1
ATOM 1556 O O . HIS A 1 189 ? -11.141 -15.367 -8.117 1 82.81 189 HIS A O 1
ATOM 1562 N N . HIS A 1 190 ? -11.117 -17.219 -6.879 1 82.44 190 HIS A N 1
ATOM 1563 C CA . HIS A 1 190 ? -10.82 -16.438 -5.684 1 82.44 190 HIS A CA 1
ATOM 1564 C C . HIS A 1 190 ? -9.43 -15.836 -5.75 1 82.44 190 HIS A C 1
ATOM 1566 O O . HIS A 1 190 ? -9.227 -14.68 -5.355 1 82.44 190 HIS A O 1
ATOM 1572 N N . THR A 1 191 ? -8.609 -16.453 -6.344 1 91.25 191 THR A N 1
ATOM 1573 C CA . THR A 1 191 ? -7.242 -15.977 -6.461 1 91.25 191 THR A CA 1
ATOM 1574 C C . THR A 1 191 ? -7.168 -14.789 -7.426 1 91.25 191 THR A C 1
ATOM 1576 O O . THR A 1 191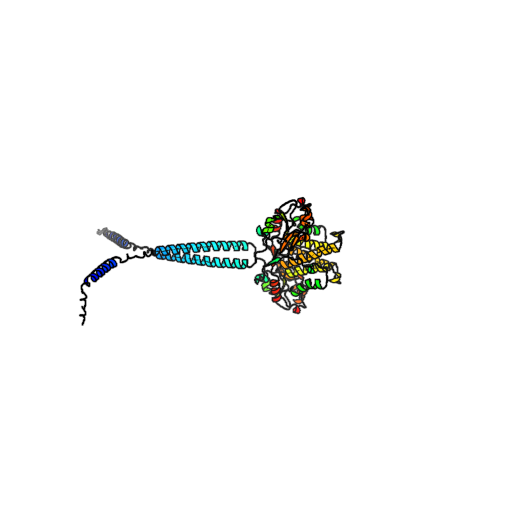 ? -6.445 -13.828 -7.172 1 91.25 191 THR A O 1
ATOM 1579 N N . ASN A 1 192 ? -7.977 -14.867 -8.445 1 90.69 192 ASN A N 1
ATOM 1580 C CA . ASN A 1 192 ? -7.914 -13.836 -9.477 1 90.69 192 ASN A CA 1
ATOM 1581 C C . ASN A 1 192 ? -8.406 -12.492 -8.961 1 90.69 192 ASN A C 1
ATOM 1583 O O . ASN A 1 192 ? -7.836 -11.445 -9.289 1 90.69 192 ASN A O 1
ATOM 1587 N N . HIS A 1 193 ? -9.414 -12.484 -8.195 1 92.81 193 HIS A N 1
ATOM 1588 C CA . HIS A 1 193 ? -9.875 -11.219 -7.656 1 92.81 193 HIS A CA 1
ATOM 1589 C C . HIS A 1 193 ? -8.836 -10.602 -6.723 1 92.81 193 HIS A C 1
ATOM 1591 O O . HIS A 1 193 ? -8.695 -9.375 -6.672 1 92.81 193 HIS A O 1
ATOM 1597 N N . CYS A 1 194 ? -8.117 -11.531 -6.016 1 96.81 194 CYS A N 1
ATOM 1598 C CA . CYS A 1 194 ? -7.094 -11.062 -5.086 1 96.81 194 CYS A CA 1
ATOM 1599 C C . CYS A 1 194 ? -5.973 -10.344 -5.824 1 96.81 194 CYS A C 1
ATOM 1601 O O . CYS A 1 194 ? -5.426 -9.359 -5.324 1 96.81 194 CYS A O 1
ATOM 1603 N N . PHE A 1 195 ? -5.641 -10.789 -7.047 1 98.12 195 PHE A N 1
ATOM 1604 C CA . PHE A 1 195 ? -4.59 -10.141 -7.82 1 98.12 195 PHE A CA 1
ATOM 1605 C C . PHE A 1 195 ? -4.984 -8.711 -8.172 1 98.12 195 PHE A C 1
ATOM 1607 O O . PHE A 1 195 ? -4.152 -7.801 -8.117 1 98.12 195 PHE A O 1
ATOM 1614 N N . ASP A 1 196 ? -6.227 -8.539 -8.516 1 97.69 196 ASP A N 1
ATOM 1615 C CA . ASP A 1 196 ? -6.707 -7.203 -8.852 1 97.69 196 ASP A CA 1
ATOM 1616 C C . ASP A 1 196 ? -6.711 -6.297 -7.621 1 97.69 196 ASP A C 1
ATOM 1618 O O . ASP A 1 196 ? -6.281 -5.141 -7.695 1 97.69 196 ASP A O 1
ATOM 1622 N N . VAL A 1 197 ? -7.168 -6.789 -6.469 1 97.75 197 VAL A N 1
ATOM 1623 C CA . VAL A 1 197 ? -7.203 -6.031 -5.219 1 97.75 197 VAL A CA 1
ATOM 1624 C C . VAL A 1 197 ? -5.793 -5.559 -4.863 1 97.75 197 VAL A C 1
ATOM 1626 O O . VAL A 1 197 ? -5.574 -4.371 -4.613 1 97.75 197 VAL A O 1
ATOM 1629 N N . LEU A 1 198 ? -4.824 -6.492 -4.895 1 98.69 198 LEU A N 1
ATOM 1630 C CA . LEU A 1 198 ? -3.465 -6.188 -4.465 1 98.69 198 LEU A CA 1
ATOM 1631 C C . LEU A 1 198 ? -2.773 -5.258 -5.457 1 98.69 198 LEU A C 1
ATOM 1633 O O . LEU A 1 198 ? -2.004 -4.379 -5.059 1 98.69 198 LEU A O 1
ATOM 1637 N N . ARG A 1 199 ? -3.037 -5.477 -6.762 1 98.62 199 ARG A N 1
ATOM 1638 C CA . ARG A 1 199 ? -2.484 -4.582 -7.777 1 98.62 199 ARG A CA 1
ATOM 1639 C C . ARG A 1 199 ? -2.887 -3.137 -7.508 1 98.62 199 ARG A C 1
ATOM 1641 O O . ARG A 1 199 ? -2.035 -2.244 -7.484 1 98.62 199 ARG A O 1
ATOM 1648 N N . GLN A 1 200 ? -4.16 -2.938 -7.277 1 98.38 200 GLN A N 1
ATOM 1649 C CA . GLN A 1 200 ? -4.656 -1.584 -7.051 1 98.38 200 GLN A CA 1
ATOM 1650 C C . GLN A 1 200 ? -4.133 -1.02 -5.734 1 98.38 200 GLN A C 1
ATOM 1652 O O . GLN A 1 200 ? -3.807 0.166 -5.645 1 98.38 200 GLN A O 1
ATOM 1657 N N . ALA A 1 201 ? -4.047 -1.878 -4.723 1 98.5 201 ALA A N 1
ATOM 1658 C CA . ALA A 1 201 ? -3.523 -1.428 -3.438 1 98.5 201 ALA A CA 1
ATOM 1659 C C . ALA A 1 201 ? -2.07 -0.978 -3.562 1 98.5 201 ALA A C 1
ATOM 1661 O O . ALA A 1 201 ? -1.687 0.059 -3.016 1 98.5 201 ALA A O 1
ATOM 1662 N N . ILE A 1 202 ? -1.229 -1.755 -4.289 1 98.62 202 ILE A N 1
ATOM 1663 C CA . ILE A 1 202 ? 0.182 -1.447 -4.496 1 98.62 202 ILE A CA 1
ATOM 1664 C C . ILE A 1 202 ? 0.319 -0.112 -5.223 1 98.62 202 ILE A C 1
ATOM 1666 O O . ILE A 1 202 ? 1.078 0.761 -4.793 1 98.62 202 ILE A O 1
ATOM 1670 N N . LEU A 1 203 ? -0.446 0.064 -6.258 1 98.31 203 LEU A N 1
ATOM 1671 C CA . LEU A 1 203 ? -0.378 1.282 -7.059 1 98.31 203 LEU A CA 1
ATOM 1672 C C . LEU A 1 203 ? -0.906 2.479 -6.273 1 98.31 203 LEU A C 1
ATOM 1674 O O . LEU A 1 203 ? -0.381 3.588 -6.395 1 98.31 203 LEU A O 1
ATOM 1678 N N . CYS A 1 204 ? -1.948 2.252 -5.465 1 98.12 204 CYS A N 1
ATOM 1679 C CA . CYS A 1 204 ? -2.508 3.32 -4.645 1 98.12 204 CYS A CA 1
ATOM 1680 C C . CYS A 1 204 ? -1.51 3.775 -3.588 1 98.12 204 CYS A C 1
ATOM 1682 O O . CYS A 1 204 ? -1.373 4.973 -3.332 1 98.12 204 CYS A O 1
ATOM 1684 N N . HIS A 1 205 ? -0.879 2.848 -2.93 1 96.81 205 HIS A N 1
ATOM 1685 C CA . HIS A 1 205 ? 0.138 3.186 -1.94 1 96.81 205 HIS A CA 1
ATOM 1686 C C . HIS A 1 205 ? 1.295 3.947 -2.58 1 96.81 205 HIS A C 1
ATOM 1688 O O . HIS A 1 205 ? 1.808 4.906 -1.998 1 96.81 205 HIS A O 1
ATOM 1694 N N . GLY A 1 206 ? 1.683 3.553 -3.807 1 97.31 206 GLY A N 1
ATOM 1695 C CA . GLY A 1 206 ? 2.766 4.219 -4.508 1 97.31 206 GLY A CA 1
ATOM 1696 C C . GLY A 1 206 ? 4.016 4.379 -3.666 1 97.31 206 GLY A C 1
ATOM 1697 O O . GLY A 1 206 ? 4.516 5.492 -3.49 1 97.31 206 GLY A O 1
ATOM 1698 N N . ASP A 1 207 ? 4.578 3.254 -3.205 1 97.94 207 ASP A N 1
ATOM 1699 C CA . ASP A 1 207 ? 5.727 3.238 -2.305 1 97.94 207 ASP A CA 1
ATOM 1700 C C . ASP A 1 207 ? 6.945 3.885 -2.961 1 97.94 207 ASP A C 1
ATOM 1702 O O . ASP A 1 207 ? 7.484 3.355 -3.938 1 97.94 207 ASP A O 1
ATOM 1706 N N . VAL A 1 208 ? 7.414 4.969 -2.348 1 97.25 208 VAL A N 1
ATOM 1707 C CA . VAL A 1 208 ? 8.508 5.711 -2.959 1 97.25 208 VAL A CA 1
ATOM 1708 C C . VAL A 1 208 ? 9.812 5.406 -2.225 1 97.25 208 VAL A C 1
ATOM 1710 O O . VAL A 1 208 ? 10.805 6.121 -2.387 1 97.25 208 VAL A O 1
ATOM 1713 N N . SER A 1 209 ? 9.75 4.391 -1.314 1 96.75 209 SER A N 1
ATOM 1714 C CA . SER A 1 209 ? 11.008 3.898 -0.774 1 96.75 209 SER A CA 1
ATOM 1715 C C . SER A 1 209 ? 11.859 3.256 -1.862 1 96.75 209 SER A C 1
ATOM 1717 O O . SER A 1 209 ? 11.367 2.941 -2.945 1 96.75 209 SER A O 1
ATOM 1719 N N . LEU A 1 210 ? 13.117 3.09 -1.547 1 97.06 210 LEU A N 1
ATOM 1720 C CA . LEU A 1 210 ? 14.031 2.689 -2.611 1 97.06 210 LEU A CA 1
ATOM 1721 C C . LEU A 1 210 ? 14.516 1.26 -2.4 1 97.06 210 LEU A C 1
ATOM 1723 O O . LEU A 1 210 ? 14.789 0.854 -1.27 1 97.06 210 LEU A O 1
ATOM 1727 N N . VAL A 1 211 ? 14.562 0.525 -3.498 1 96.88 211 VAL A N 1
ATOM 1728 C CA . VAL A 1 211 ? 15.312 -0.724 -3.529 1 96.88 211 VAL A CA 1
ATOM 1729 C C . VAL A 1 211 ? 16.703 -0.476 -4.129 1 96.88 211 VAL A C 1
ATOM 1731 O O . VAL A 1 211 ? 16.906 0.51 -4.84 1 96.88 211 VAL A O 1
ATOM 1734 N N . TYR A 1 212 ? 17.641 -1.324 -3.809 1 96.19 212 TYR A N 1
ATOM 1735 C CA . TYR A 1 212 ? 19.031 -1.087 -4.203 1 96.19 212 TYR A CA 1
ATOM 1736 C C . TYR A 1 212 ? 19.719 -2.395 -4.562 1 96.19 212 TYR A C 1
ATOM 1738 O O . TYR A 1 212 ? 19.172 -3.477 -4.352 1 96.19 212 TYR A O 1
ATOM 1746 N N . TRP A 1 213 ? 20.859 -2.299 -5.195 1 95.31 213 TRP A N 1
ATOM 1747 C CA . TRP A 1 213 ? 21.609 -3.471 -5.641 1 95.31 213 TRP A CA 1
ATOM 1748 C C . TRP A 1 213 ? 22.891 -3.637 -4.836 1 95.31 213 TRP A C 1
ATOM 1750 O O . TRP A 1 213 ? 23.703 -2.711 -4.75 1 95.31 213 TRP A O 1
ATOM 1760 N N . TRP A 1 214 ? 22.984 -4.789 -4.273 1 95.75 214 TRP A N 1
ATOM 1761 C CA . TRP A 1 214 ? 24.156 -5.098 -3.467 1 95.75 214 TRP A CA 1
ATOM 1762 C C . TRP A 1 214 ? 24.344 -6.605 -3.334 1 95.75 214 TRP A C 1
ATOM 1764 O O . TRP A 1 214 ? 23.469 -7.383 -3.703 1 95.75 214 TRP A O 1
ATOM 1774 N N . ASN A 1 215 ? 25.484 -6.992 -2.986 1 95.94 215 ASN A N 1
ATOM 1775 C CA . ASN A 1 215 ? 25.812 -8.359 -2.615 1 95.94 215 ASN A CA 1
ATOM 1776 C C . ASN A 1 215 ? 26.328 -8.445 -1.181 1 95.94 215 ASN A C 1
ATOM 1778 O O . ASN A 1 215 ? 27.266 -7.723 -0.808 1 95.94 215 ASN A O 1
ATOM 1782 N N . ARG A 1 216 ? 25.734 -9.305 -0.433 1 92.75 216 ARG A N 1
ATOM 1783 C CA . ARG A 1 216 ? 26.078 -9.406 0.982 1 92.75 216 ARG A CA 1
ATOM 1784 C C . ARG A 1 216 ? 27.562 -9.734 1.165 1 92.75 216 ARG A C 1
ATOM 1786 O O . ARG A 1 216 ? 28.156 -9.391 2.189 1 92.75 216 ARG A O 1
ATOM 1793 N N . ASN A 1 217 ? 28.109 -10.32 0.189 1 95.75 217 ASN A N 1
ATOM 1794 C CA . ASN A 1 217 ? 29.516 -10.703 0.264 1 95.75 217 ASN A CA 1
ATOM 1795 C C . ASN A 1 217 ? 30.438 -9.523 -0.006 1 95.75 217 ASN A C 1
ATOM 1797 O O . ASN A 1 217 ? 31.656 -9.633 0.152 1 95.75 217 ASN A O 1
ATOM 1801 N N . TYR A 1 218 ? 29.828 -8.43 -0.416 1 97.12 218 TYR A N 1
ATOM 1802 C CA . TYR A 1 218 ? 30.656 -7.312 -0.87 1 97.12 218 TYR A CA 1
ATOM 1803 C C . TYR A 1 218 ? 31.188 -6.512 0.313 1 97.12 218 TYR A C 1
ATOM 1805 O O . TYR A 1 218 ? 32.125 -5.73 0.168 1 97.12 218 TYR A O 1
ATOM 1813 N N . SER A 1 219 ? 30.578 -6.613 1.484 1 96.75 219 SER A N 1
ATOM 1814 C CA . SER A 1 219 ? 31 -5.832 2.643 1 96.75 219 SER A CA 1
ATOM 1815 C C . SER A 1 219 ? 30.703 -6.562 3.945 1 96.75 219 SER A C 1
ATOM 1817 O O . SER A 1 219 ? 29.969 -7.555 3.947 1 96.75 219 SER A O 1
ATOM 1819 N N . TYR A 1 220 ? 31.391 -6.211 5.012 1 95.88 220 TYR A N 1
ATOM 1820 C CA . TYR A 1 220 ? 31.125 -6.684 6.367 1 95.88 220 TYR A CA 1
ATOM 1821 C C . TYR A 1 220 ? 31.312 -5.562 7.383 1 95.88 220 TYR A C 1
ATOM 1823 O O . TYR A 1 220 ? 31.922 -4.531 7.074 1 95.88 220 TYR A O 1
ATOM 1831 N N . VAL A 1 221 ? 30.625 -5.66 8.406 1 93.44 221 VAL A N 1
ATOM 1832 C CA . VAL A 1 221 ? 30.766 -4.703 9.5 1 93.44 221 VAL A CA 1
ATOM 1833 C C . VAL A 1 221 ? 31.609 -5.305 10.609 1 93.44 221 VAL A C 1
ATOM 1835 O O . VAL A 1 221 ? 31.312 -6.398 11.102 1 93.44 221 VAL A O 1
ATOM 1838 N N . ASP A 1 222 ? 32.562 -4.59 11.016 1 94.69 222 ASP A N 1
ATOM 1839 C CA . ASP A 1 222 ? 33.469 -5.125 12.031 1 94.69 222 ASP A CA 1
ATOM 1840 C C . ASP A 1 222 ? 32.938 -4.863 13.438 1 94.69 222 ASP A C 1
ATOM 1842 O O . ASP A 1 222 ? 31.812 -4.363 13.594 1 94.69 222 ASP A O 1
ATOM 1846 N N . GLU A 1 223 ? 33.688 -5.254 14.477 1 95.25 223 GLU A N 1
ATOM 1847 C CA . GLU A 1 223 ? 33.25 -5.199 15.875 1 95.25 223 GLU A CA 1
ATOM 1848 C C . GLU A 1 223 ? 33 -3.762 16.312 1 95.25 223 GLU A C 1
ATOM 1850 O O . GLU A 1 223 ? 32.25 -3.525 17.25 1 95.25 223 GLU A O 1
ATOM 1855 N N . THR A 1 224 ? 33.531 -2.844 15.664 1 94.88 224 THR A N 1
ATOM 1856 C CA . THR A 1 224 ? 33.375 -1.437 16.016 1 94.88 224 THR A CA 1
ATOM 1857 C C . THR A 1 224 ? 32.156 -0.836 15.305 1 94.88 224 THR A C 1
ATOM 1859 O O . THR A 1 224 ? 31.797 0.312 15.562 1 94.88 224 THR A O 1
ATOM 1862 N N . GLY A 1 225 ? 31.609 -1.597 14.359 1 92.56 225 GLY A N 1
ATOM 1863 C CA . GLY A 1 225 ? 30.453 -1.112 13.625 1 92.56 225 GLY A CA 1
ATOM 1864 C C . GLY A 1 225 ? 30.812 -0.443 12.312 1 92.56 225 GLY A C 1
ATOM 1865 O O . GLY A 1 225 ? 29.953 0.137 11.648 1 92.56 225 GLY A O 1
ATOM 1866 N N . THR A 1 226 ? 32.094 -0.553 11.984 1 93.62 226 THR A N 1
ATOM 1867 C CA . THR A 1 226 ? 32.562 0.077 10.758 1 93.62 226 THR A CA 1
ATOM 1868 C C . THR A 1 226 ? 32.406 -0.861 9.57 1 93.62 226 THR A C 1
ATOM 1870 O O . THR A 1 226 ? 32.781 -2.035 9.641 1 93.62 226 THR A O 1
ATOM 1873 N N . LYS A 1 227 ? 31.844 -0.377 8.492 1 93.44 227 LYS A N 1
ATOM 1874 C CA . LYS A 1 227 ? 31.641 -1.148 7.27 1 93.44 227 LYS A CA 1
ATOM 1875 C C . LYS A 1 227 ? 32.938 -1.213 6.453 1 93.44 227 LYS A C 1
ATOM 1877 O O . LYS A 1 227 ? 33.594 -0.198 6.266 1 93.44 227 LYS A O 1
ATOM 1882 N N . HIS A 1 228 ? 33.281 -2.447 6.012 1 96.56 228 HIS A N 1
ATOM 1883 C CA . HIS A 1 228 ? 34.438 -2.684 5.172 1 96.56 228 HIS A CA 1
ATOM 1884 C C . HIS A 1 228 ? 34.062 -3.439 3.902 1 96.56 228 HIS A C 1
ATOM 1886 O O . HIS A 1 228 ? 33.188 -4.297 3.928 1 96.56 228 HIS A O 1
ATOM 1892 N N . TYR A 1 229 ? 34.75 -3.07 2.852 1 97.31 229 TYR A N 1
ATOM 1893 C CA . TYR A 1 229 ? 34.594 -3.84 1.624 1 97.31 229 TYR A CA 1
ATOM 1894 C C . TYR A 1 229 ? 35.438 -5.098 1.65 1 97.31 229 TYR A C 1
ATOM 1896 O O . TYR A 1 229 ? 36.562 -5.074 2.133 1 97.31 229 TYR A O 1
ATOM 1904 N N . THR A 1 230 ? 34.969 -6.145 1.129 1 97.5 230 THR A N 1
ATOM 1905 C CA . THR A 1 230 ? 35.688 -7.406 1.1 1 97.5 230 THR A CA 1
ATOM 1906 C C . THR A 1 230 ? 36.719 -7.418 -0.043 1 97.5 230 THR A C 1
ATOM 1908 O O . THR A 1 230 ? 36.594 -6.633 -0.986 1 97.5 230 THR A O 1
ATOM 1911 N N . PRO A 1 231 ? 37.688 -8.406 0.078 1 97.06 231 PRO A N 1
ATOM 1912 C CA . PRO A 1 231 ? 38.625 -8.578 -1.046 1 97.06 231 PRO A CA 1
ATOM 1913 C C . PRO A 1 231 ? 37.906 -8.922 -2.352 1 97.06 231 PRO A C 1
ATOM 1915 O O . PRO A 1 231 ? 38.344 -8.484 -3.424 1 97.06 231 PRO A O 1
ATOM 1918 N N . GLU A 1 232 ? 36.781 -9.633 -2.242 1 96.31 232 GLU A N 1
ATOM 1919 C CA . GLU A 1 232 ? 36 -9.969 -3.42 1 96.31 232 GLU A CA 1
ATOM 1920 C C . GLU A 1 232 ? 35.469 -8.719 -4.113 1 96.31 232 GLU A C 1
ATOM 1922 O O . GLU A 1 232 ? 35.562 -8.586 -5.332 1 96.31 232 GLU A O 1
ATOM 1927 N N . TYR A 1 233 ? 34.906 -7.859 -3.348 1 96.69 233 TYR A N 1
ATOM 1928 C CA . TYR A 1 233 ? 34.406 -6.602 -3.889 1 96.69 233 TYR A CA 1
ATOM 1929 C C . TYR A 1 233 ? 35.531 -5.801 -4.539 1 96.69 233 TYR A C 1
ATOM 1931 O O . TYR A 1 233 ? 35.375 -5.289 -5.652 1 96.69 233 TYR A O 1
ATOM 1939 N N . LEU A 1 234 ? 36.656 -5.738 -3.852 1 96.25 234 LEU A N 1
ATOM 1940 C CA . LEU A 1 234 ? 37.75 -4.875 -4.273 1 96.25 234 LEU A CA 1
ATOM 1941 C C . LEU A 1 234 ? 38.438 -5.414 -5.535 1 96.25 234 LEU A C 1
ATOM 1943 O O . LEU A 1 234 ? 39 -4.652 -6.32 1 96.25 234 LEU A O 1
ATOM 1947 N N . GLN A 1 235 ? 38.344 -6.703 -5.777 1 97.25 235 GLN A N 1
ATOM 1948 C CA . GLN A 1 235 ? 39.031 -7.32 -6.918 1 97.25 235 GLN A CA 1
ATOM 1949 C C . GLN A 1 235 ? 38.125 -7.293 -8.156 1 97.25 235 GLN A C 1
ATOM 1951 O O . GLN A 1 235 ? 38.594 -7.445 -9.281 1 97.25 235 GLN A O 1
ATOM 1956 N N . LYS A 1 236 ? 36.844 -7.062 -7.977 1 96.44 236 LYS A N 1
ATOM 1957 C CA . LYS A 1 236 ? 35.906 -7.09 -9.086 1 96.44 236 LYS A CA 1
ATOM 1958 C C . LYS A 1 236 ? 35.844 -5.738 -9.789 1 96.44 236 LYS A C 1
ATOM 1960 O O . LYS A 1 236 ? 35.969 -4.691 -9.148 1 96.44 236 LYS A O 1
ATOM 1965 N N . THR A 1 237 ? 35.719 -5.832 -11.133 1 94.25 237 THR A N 1
ATOM 1966 C CA . THR A 1 237 ? 35.469 -4.617 -11.898 1 94.25 237 THR A CA 1
ATOM 1967 C C . THR A 1 237 ? 34.062 -4.066 -11.602 1 94.25 237 THR A C 1
ATOM 1969 O O . THR A 1 237 ? 33.219 -4.781 -11.07 1 94.25 237 THR A O 1
ATOM 1972 N N . PRO A 1 238 ? 33.844 -2.84 -11.867 1 89.75 238 PRO A N 1
ATOM 1973 C CA . PRO A 1 238 ? 32.5 -2.287 -11.656 1 89.75 238 PRO A CA 1
ATOM 1974 C C . PRO A 1 238 ? 31.406 -3.104 -12.344 1 89.75 238 PRO A C 1
ATOM 1976 O O . PRO A 1 238 ? 30.328 -3.299 -11.781 1 89.75 238 PRO A O 1
ATOM 1979 N N . GLU A 1 239 ? 31.703 -3.541 -13.492 1 91.44 239 GLU A N 1
ATOM 1980 C CA . GLU A 1 239 ? 30.734 -4.352 -14.227 1 91.44 239 GLU A CA 1
ATOM 1981 C C . GLU A 1 239 ? 30.484 -5.68 -13.523 1 91.44 239 GLU A C 1
ATOM 1983 O O . GLU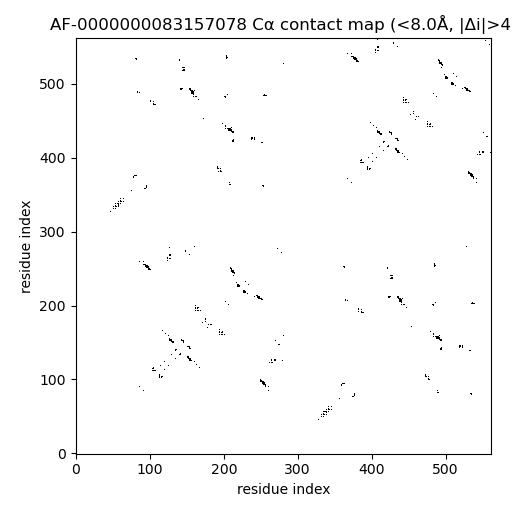 A 1 239 ? 29.328 -6.113 -13.398 1 91.44 239 GLU A O 1
ATOM 1988 N N . GLU A 1 240 ? 31.562 -6.277 -13.055 1 94.12 240 GLU A N 1
ATOM 1989 C CA . GLU A 1 240 ? 31.438 -7.539 -12.336 1 94.12 240 GLU A CA 1
ATOM 1990 C C . GLU A 1 240 ? 30.656 -7.359 -11.031 1 94.12 240 GLU A C 1
ATOM 1992 O O . GLU A 1 240 ? 29.875 -8.227 -10.648 1 94.12 240 GLU A O 1
ATOM 1997 N N . ARG A 1 241 ? 30.891 -6.254 -10.32 1 94.56 241 ARG A N 1
ATOM 1998 C CA . ARG A 1 241 ? 30.172 -5.957 -9.086 1 94.56 241 ARG A CA 1
ATOM 1999 C C . ARG A 1 241 ? 28.672 -5.832 -9.336 1 94.56 241 ARG A C 1
ATOM 2001 O O . ARG A 1 241 ? 27.859 -6.406 -8.609 1 94.56 241 ARG A O 1
ATOM 2008 N N . LEU A 1 242 ? 28.328 -5.137 -10.383 1 90.31 242 LEU A N 1
ATOM 2009 C CA . LEU A 1 242 ? 26.922 -4.918 -10.719 1 90.31 242 LEU A CA 1
ATOM 2010 C C . LEU A 1 242 ? 26.25 -6.227 -11.109 1 90.31 242 LEU A C 1
ATOM 2012 O O . LEU A 1 242 ? 25.156 -6.527 -10.648 1 90.31 242 LEU A O 1
ATOM 2016 N N . THR A 1 243 ? 26.922 -7.035 -11.859 1 88.81 243 THR A N 1
ATOM 2017 C CA . THR A 1 243 ? 26.375 -8.297 -12.336 1 88.81 243 THR A CA 1
ATOM 2018 C C . THR A 1 243 ? 26.219 -9.297 -11.188 1 88.81 243 THR A C 1
ATOM 2020 O O . THR A 1 243 ? 25.328 -10.133 -11.195 1 88.81 243 THR A O 1
ATOM 2023 N N . GLY A 1 244 ? 27.062 -9.156 -10.242 1 91.31 244 GLY A N 1
ATOM 2024 C CA . GLY A 1 244 ? 27.031 -10.062 -9.109 1 91.31 244 GLY A CA 1
ATOM 2025 C C . GLY A 1 244 ? 26.125 -9.586 -7.98 1 91.31 244 GLY A C 1
ATOM 2026 O O . GLY A 1 244 ? 26.031 -10.234 -6.938 1 91.31 244 GLY A O 1
ATOM 2027 N N . SER A 1 245 ? 25.453 -8.461 -8.148 1 93.44 245 SER A N 1
ATOM 2028 C CA . SER A 1 245 ? 24.594 -7.898 -7.113 1 93.44 245 SER A CA 1
ATOM 2029 C C . SER A 1 245 ? 23.156 -8.375 -7.262 1 93.44 245 SER A C 1
ATOM 2031 O O . SER A 1 245 ? 22.781 -8.906 -8.305 1 93.44 245 SER A O 1
ATOM 2033 N N . PHE A 1 246 ? 22.375 -8.25 -6.195 1 92.06 246 PHE A N 1
ATOM 2034 C CA . PHE A 1 246 ? 20.969 -8.602 -6.133 1 92.06 246 PHE A CA 1
ATOM 2035 C C . PHE A 1 246 ? 20.141 -7.434 -5.602 1 92.06 246 PHE A C 1
ATOM 2037 O O . PHE A 1 246 ? 20.656 -6.586 -4.871 1 92.06 246 PHE A O 1
ATOM 2044 N N . VAL A 1 247 ? 18.922 -7.453 -6.027 1 92.62 247 VAL A N 1
ATOM 2045 C CA . VAL A 1 247 ? 18.031 -6.398 -5.535 1 92.62 247 VAL A CA 1
ATOM 2046 C C . VAL A 1 247 ? 17.781 -6.586 -4.039 1 92.62 247 VAL A C 1
ATOM 2048 O O . VAL A 1 247 ? 17.594 -7.711 -3.574 1 92.62 247 VAL A O 1
ATOM 2051 N N . LYS A 1 248 ? 17.938 -5.543 -3.301 1 95.31 248 LYS A N 1
ATOM 2052 C CA . LYS A 1 248 ? 17.641 -5.48 -1.872 1 95.31 248 LYS A CA 1
ATOM 2053 C C . LYS A 1 248 ? 16.484 -4.512 -1.591 1 95.31 248 LYS A C 1
ATOM 2055 O O . LYS A 1 248 ? 16.391 -3.465 -2.229 1 95.31 248 LYS A O 1
ATOM 2060 N N . TRP A 1 249 ? 15.625 -4.926 -0.635 1 95.5 249 TRP A N 1
ATOM 2061 C CA . TRP A 1 249 ? 14.43 -4.113 -0.404 1 95.5 249 TRP A CA 1
ATOM 2062 C C . TRP A 1 249 ? 14.336 -3.691 1.059 1 95.5 249 TRP A C 1
ATOM 2064 O O . TRP A 1 249 ? 13.328 -3.127 1.484 1 95.5 249 TRP A O 1
ATOM 2074 N N . ASP A 1 250 ? 15.398 -4.102 1.863 1 95.31 250 ASP A N 1
ATOM 2075 C CA . ASP A 1 250 ? 15.461 -3.59 3.229 1 95.31 250 ASP A CA 1
ATOM 2076 C C . ASP A 1 250 ? 15.828 -2.107 3.244 1 95.31 250 ASP A C 1
ATOM 2078 O O . ASP A 1 250 ? 17 -1.753 3.127 1 95.31 250 ASP A O 1
ATOM 2082 N N . SER A 1 251 ? 14.883 -1.292 3.264 1 94.5 251 SER A N 1
ATOM 2083 C CA . SER A 1 251 ? 15.047 0.152 3.135 1 94.5 251 SER A CA 1
ATOM 2084 C C . SER A 1 251 ? 14.172 0.9 4.133 1 94.5 251 SER A C 1
ATOM 2086 O O . SER A 1 251 ? 13.125 0.4 4.547 1 94.5 251 SER A O 1
ATOM 2088 N N . PRO A 1 252 ? 14.68 2.107 4.504 1 96.19 252 PRO A N 1
ATOM 2089 C CA . PRO A 1 252 ? 13.836 2.938 5.363 1 96.19 252 PRO A CA 1
ATOM 2090 C C . PRO A 1 252 ? 12.523 3.332 4.695 1 96.19 252 PRO A C 1
ATOM 2092 O O . PRO A 1 252 ? 12.484 3.582 3.49 1 96.19 252 PRO A O 1
ATOM 2095 N N . VAL A 1 253 ? 11.5 3.324 5.52 1 96.56 253 VAL A N 1
ATOM 2096 C CA . VAL A 1 253 ? 10.172 3.631 4.996 1 96.56 253 VAL A CA 1
ATOM 2097 C C . VAL A 1 253 ? 9.305 4.223 6.105 1 96.56 253 VAL A C 1
ATOM 2099 O O . VAL A 1 253 ? 9.555 3.99 7.293 1 96.56 253 VAL A O 1
ATOM 2102 N N . GLN A 1 254 ? 8.391 5.074 5.754 1 95.25 254 GLN A N 1
ATOM 2103 C CA . GLN A 1 254 ? 7.363 5.543 6.676 1 95.25 254 GLN A CA 1
ATOM 2104 C C . GLN A 1 254 ? 6.074 4.746 6.512 1 95.25 254 GLN A C 1
ATOM 2106 O O . GLN A 1 254 ? 5.574 4.586 5.395 1 95.25 254 GLN A O 1
ATOM 2111 N N . CYS A 1 255 ? 5.605 4.18 7.609 1 97.19 255 CYS A N 1
ATOM 2112 C CA . CYS A 1 255 ? 4.426 3.32 7.609 1 97.19 255 CYS A CA 1
ATOM 2113 C C . CYS A 1 255 ? 3.332 3.9 8.5 1 97.19 255 CYS A C 1
ATOM 2115 O O . CYS A 1 255 ? 3.613 4.691 9.398 1 97.19 255 CYS A O 1
ATOM 2117 N N . ARG A 1 256 ? 2.096 3.525 8.203 1 96.44 256 ARG A N 1
ATOM 2118 C CA . ARG A 1 256 ? 1.037 3.768 9.172 1 96.44 256 ARG A CA 1
ATOM 2119 C C . ARG A 1 256 ? 1.242 2.924 10.43 1 96.44 256 ARG A C 1
ATOM 2121 O O . ARG A 1 256 ? 1.728 1.794 10.352 1 96.44 256 ARG A O 1
ATOM 2128 N N . ASP A 1 257 ? 0.881 3.512 11.523 1 96.88 257 ASP A N 1
ATOM 2129 C CA . ASP A 1 257 ? 0.993 2.809 12.797 1 96.88 257 ASP A CA 1
ATOM 2130 C C . ASP A 1 257 ? -0.046 1.694 12.906 1 96.88 257 ASP A C 1
ATOM 2132 O O . ASP A 1 257 ? -1.157 1.918 13.391 1 96.88 257 ASP A O 1
ATOM 2136 N N . MET A 1 258 ? 0.329 0.507 12.586 1 97.56 258 MET A N 1
ATOM 2137 C CA . MET A 1 258 ? -0.586 -0.629 12.531 1 97.56 258 MET A CA 1
ATOM 2138 C C . MET A 1 258 ? -1.034 -1.036 13.93 1 97.56 258 MET A C 1
ATOM 2140 O O . MET A 1 258 ? -2.129 -1.572 14.102 1 97.56 258 MET A O 1
ATOM 2144 N N . ASP A 1 259 ? -0.152 -0.84 14.898 1 97.44 259 ASP A N 1
ATOM 2145 C CA . ASP A 1 259 ? -0.566 -1.145 16.266 1 97.44 259 ASP A CA 1
ATOM 2146 C C . ASP A 1 259 ? -1.746 -0.273 16.688 1 97.44 259 ASP A C 1
ATOM 2148 O O . ASP A 1 259 ? -2.678 -0.752 17.344 1 97.44 259 ASP A O 1
ATOM 2152 N N . ALA A 1 260 ? -1.68 0.998 16.359 1 96.94 260 ALA A N 1
ATOM 2153 C CA . ALA A 1 260 ? -2.793 1.897 16.656 1 96.94 260 ALA A CA 1
ATOM 2154 C C . ALA A 1 260 ? -4.055 1.466 15.906 1 96.94 260 ALA A C 1
ATOM 2156 O O . ALA A 1 260 ? -5.145 1.456 16.484 1 96.94 260 ALA A O 1
ATOM 2157 N N . VAL A 1 261 ? -3.939 1.097 14.641 1 97.75 261 VAL A N 1
ATOM 2158 C CA . VAL A 1 261 ? -5.059 0.639 13.82 1 97.75 261 VAL A CA 1
ATOM 2159 C C . VAL A 1 261 ? -5.672 -0.614 14.438 1 97.75 261 VAL A C 1
ATOM 2161 O O . VAL A 1 261 ? -6.887 -0.681 14.648 1 97.75 261 VAL A O 1
ATOM 2164 N N . ASN A 1 262 ? -4.82 -1.545 14.766 1 97.81 262 ASN A N 1
ATOM 2165 C CA . ASN A 1 262 ? -5.27 -2.801 15.359 1 97.81 262 ASN A CA 1
ATOM 2166 C C . ASN A 1 262 ? -6.008 -2.564 16.672 1 97.81 262 ASN A C 1
ATOM 2168 O O . ASN A 1 262 ? -7.047 -3.18 16.922 1 97.81 262 ASN A O 1
ATOM 2172 N N . SER A 1 263 ? -5.473 -1.738 17.5 1 97.19 263 SER A N 1
ATOM 2173 C CA . SER A 1 263 ? -6.09 -1.448 18.797 1 97.19 263 SER A CA 1
ATOM 2174 C C . SER A 1 263 ? -7.465 -0.813 18.625 1 97.19 263 SER A C 1
ATOM 2176 O O . SER A 1 263 ? -8.406 -1.143 19.344 1 97.19 263 SER A O 1
ATOM 2178 N N . TRP A 1 264 ? -7.551 0.098 17.703 1 97.44 264 TRP A N 1
ATOM 2179 C CA . TRP A 1 264 ? -8.836 0.741 17.438 1 97.44 264 TRP A CA 1
ATOM 2180 C C . TRP A 1 264 ? -9.867 -0.279 16.984 1 97.44 264 TRP A C 1
ATOM 2182 O O . TRP A 1 264 ? -11.016 -0.256 17.438 1 97.44 264 TRP A O 1
ATOM 2192 N N . VAL A 1 265 ? -9.477 -1.194 16.016 1 96.62 265 VAL A N 1
ATOM 2193 C CA . VAL A 1 265 ? -10.406 -2.197 15.5 1 96.62 265 VAL A CA 1
ATOM 2194 C C . VAL A 1 265 ? -10.859 -3.115 16.625 1 96.62 265 VAL A C 1
ATOM 2196 O O . VAL A 1 265 ? -12.047 -3.438 16.734 1 96.62 265 VAL A O 1
ATOM 2199 N N . LYS A 1 266 ? -9.945 -3.49 17.422 1 93.88 266 LYS A N 1
ATOM 2200 C CA . LYS A 1 266 ? -10.281 -4.355 18.562 1 93.88 266 LYS A CA 1
ATOM 2201 C C . LYS A 1 266 ? -11.305 -3.691 19.469 1 93.88 266 LYS A C 1
ATOM 2203 O O . LYS A 1 266 ? -12.203 -4.359 20 1 93.88 266 LYS A O 1
ATOM 2208 N N . ALA A 1 267 ? -11.242 -2.428 19.641 1 93.62 267 ALA A N 1
ATOM 2209 C CA . ALA A 1 267 ? -12.133 -1.686 20.516 1 93.62 267 ALA A CA 1
ATOM 2210 C C . ALA A 1 267 ? -13.508 -1.487 19.891 1 93.62 267 ALA A C 1
ATOM 2212 O O . ALA A 1 267 ? -14.484 -1.183 20.578 1 93.62 267 ALA A O 1
ATOM 2213 N N . HIS A 1 268 ? -13.602 -1.632 18.547 1 91.88 268 HIS A N 1
ATOM 2214 C CA . HIS A 1 268 ? -14.852 -1.31 17.859 1 91.88 268 HIS A CA 1
ATOM 2215 C C . HIS A 1 268 ? -15.391 -2.52 17.109 1 91.88 268 HIS A C 1
ATOM 2217 O O . HIS A 1 268 ? -16.328 -2.395 16.312 1 91.88 268 HIS A O 1
ATOM 2223 N N . MET A 1 269 ? -14.789 -3.637 17.312 1 89.88 269 MET A N 1
ATOM 2224 C CA . MET A 1 269 ? -15.086 -4.82 16.5 1 89.88 269 MET A CA 1
ATOM 2225 C C . MET A 1 269 ? -16.453 -5.391 16.859 1 89.88 269 MET A C 1
ATOM 2227 O O . MET A 1 269 ? -16.938 -5.211 17.984 1 89.88 269 MET A O 1
ATOM 2231 N N . LEU A 1 270 ? -17.016 -5.91 15.867 1 87.12 270 LEU A N 1
ATOM 2232 C CA . LEU A 1 270 ? -18.25 -6.676 16.078 1 87.12 270 LEU A CA 1
ATOM 2233 C C . LEU A 1 270 ? -17.969 -7.93 16.906 1 87.12 270 LEU A C 1
ATOM 2235 O O . LEU A 1 270 ? -16.859 -8.469 16.875 1 87.12 270 LEU A O 1
ATOM 2239 N N . ASP A 1 271 ? -18.922 -8.273 17.656 1 83.94 271 ASP A N 1
ATOM 2240 C CA . ASP A 1 271 ? -18.828 -9.539 18.375 1 83.94 271 ASP A CA 1
ATOM 2241 C C . ASP A 1 271 ? -19.109 -10.727 17.453 1 83.94 271 ASP A C 1
ATOM 2243 O O . ASP A 1 271 ? -20.266 -11.047 17.172 1 83.94 271 ASP A O 1
ATOM 2247 N N . ASP A 1 272 ? -18.078 -11.336 17.094 1 81.81 272 ASP A N 1
ATOM 2248 C CA . ASP A 1 272 ? -18.172 -12.414 16.125 1 81.81 272 ASP A CA 1
ATOM 2249 C C . ASP A 1 272 ? -19.047 -13.547 16.641 1 81.81 272 ASP A C 1
ATOM 2251 O O . ASP A 1 272 ? -19.719 -14.234 15.859 1 81.81 272 ASP A O 1
ATOM 2255 N N . ASP A 1 273 ? -19.016 -13.773 17.906 1 79 273 ASP A N 1
ATOM 2256 C CA . ASP A 1 273 ? -19.781 -14.859 18.5 1 79 273 ASP A CA 1
ATOM 2257 C C . ASP A 1 273 ? -21.281 -14.68 18.25 1 79 273 ASP A C 1
ATOM 2259 O O . ASP A 1 273 ? -22.016 -15.656 18.156 1 79 273 ASP A O 1
ATOM 2263 N N . LYS A 1 274 ? -21.656 -13.43 18.047 1 81.81 274 LYS A N 1
ATOM 2264 C CA . LYS A 1 274 ? -23.062 -13.148 17.766 1 81.81 274 LYS A CA 1
ATOM 2265 C C . LYS A 1 274 ? -23.453 -13.602 16.359 1 81.81 274 LYS A C 1
ATOM 2267 O O . LYS A 1 274 ? -24.641 -13.742 16.047 1 81.81 274 LYS A O 1
ATOM 2272 N N . TYR A 1 275 ? -22.484 -13.812 15.562 1 80.81 275 TYR A N 1
ATOM 2273 C CA . TYR A 1 275 ? -22.75 -14.086 14.156 1 80.81 275 TYR A CA 1
ATOM 2274 C C . TYR A 1 275 ? -22.172 -15.43 13.742 1 80.81 275 TYR A C 1
ATOM 2276 O O . TYR A 1 275 ? -21.922 -15.672 12.562 1 80.81 275 TYR A O 1
ATOM 2284 N N . GLY A 1 276 ? -21.938 -16.281 14.586 1 71.5 276 GLY A N 1
ATOM 2285 C CA . GLY A 1 276 ? -21.5 -17.625 14.297 1 71.5 276 GLY A CA 1
ATOM 2286 C C . GLY A 1 276 ? -19.984 -17.75 14.156 1 71.5 276 GLY A C 1
ATOM 2287 O O . GLY A 1 276 ? -19.484 -18.719 13.602 1 71.5 276 GLY A O 1
ATOM 2288 N N . GLY A 1 277 ? -19.312 -16.75 14.523 1 71.88 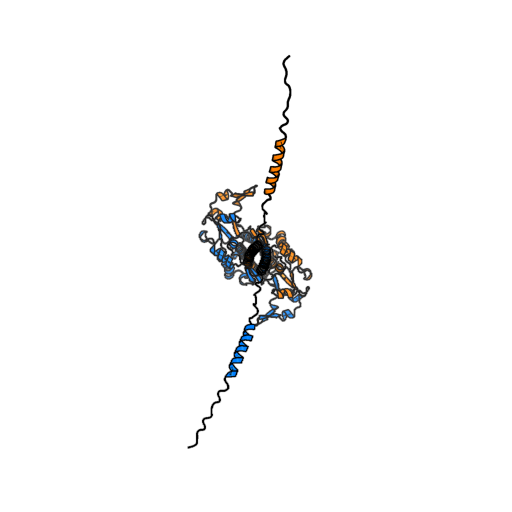277 GLY A N 1
ATOM 2289 C CA . GLY A 1 277 ? -17.859 -16.781 14.508 1 71.88 277 GLY A CA 1
ATOM 2290 C C . GLY A 1 277 ? -17.25 -15.727 13.594 1 71.88 277 GLY A C 1
ATOM 2291 O O . GLY A 1 277 ? -17.969 -14.938 12.984 1 71.88 277 GLY A O 1
ATOM 2292 N N . GLN A 1 278 ? -15.969 -15.719 13.648 1 69.88 278 GLN A N 1
ATOM 2293 C CA . GLN A 1 278 ? -15.25 -14.695 12.898 1 69.88 278 GLN A CA 1
ATOM 2294 C C . GLN A 1 278 ? -15.391 -14.914 11.398 1 69.88 278 GLN A C 1
ATOM 2296 O O . GLN A 1 278 ? -15.266 -16.047 10.914 1 69.88 278 GLN A O 1
ATOM 2301 N N . VAL A 1 279 ? -15.984 -13.852 10.789 1 59.38 279 VAL A N 1
ATOM 2302 C CA . VAL A 1 279 ? -16.031 -13.859 9.336 1 59.38 279 VAL A CA 1
ATOM 2303 C C . VAL A 1 279 ? -14.734 -13.266 8.773 1 59.38 279 VAL A C 1
ATOM 2305 O O . VAL A 1 279 ? -14.398 -12.117 9.062 1 59.38 279 VAL A O 1
ATOM 2308 N N . VAL A 1 280 ? -13.797 -14.125 8.531 1 54.16 280 VAL A N 1
ATOM 2309 C CA . VAL A 1 280 ? -12.633 -13.609 7.832 1 54.16 280 VAL A CA 1
ATOM 2310 C C . VAL A 1 280 ? -12.992 -13.297 6.383 1 54.16 280 VAL A C 1
ATOM 2312 O O . VAL A 1 280 ? -13.719 -14.055 5.738 1 54.16 280 VAL A O 1
ATOM 2315 N N . ASP A 1 281 ? -12.898 -11.992 6.098 1 57.91 281 ASP A N 1
ATOM 2316 C CA . ASP A 1 281 ? -13.211 -11.703 4.703 1 57.91 281 ASP A CA 1
ATOM 2317 C C . ASP A 1 281 ? -12.758 -12.836 3.791 1 57.91 281 ASP A C 1
ATOM 2319 O O . ASP A 1 281 ? -11.883 -13.625 4.156 1 57.91 281 ASP A O 1
ATOM 2323 N N . MET B 1 1 ? -79.125 117.938 -12.336 1 29.59 1 MET B N 1
ATOM 2324 C CA . MET B 1 1 ? -77.812 117.688 -12.836 1 29.59 1 MET B CA 1
ATOM 2325 C C . MET B 1 1 ? -76.875 117.25 -11.711 1 29.59 1 MET B C 1
ATOM 2327 O O . MET B 1 1 ? -76.562 118 -10.781 1 29.59 1 MET B O 1
ATOM 2331 N N . SER B 1 2 ? -77 116 -11.266 1 33 2 SER B N 1
ATOM 2332 C CA . SER B 1 2 ? -76.5 115.375 -10.016 1 33 2 SER B CA 1
ATOM 2333 C C . SER B 1 2 ? -75 115.375 -9.961 1 33 2 SER B C 1
ATOM 2335 O O . SER B 1 2 ? -74.312 115.188 -10.977 1 33 2 SER B O 1
ATOM 2337 N N . PRO B 1 3 ? -74.312 116 -8.961 1 34.25 3 PRO B N 1
ATOM 2338 C CA . PRO B 1 3 ? -72.938 116.375 -8.82 1 34.25 3 PRO B CA 1
ATOM 2339 C C . PRO B 1 3 ? -72 115.188 -8.633 1 34.25 3 PRO B C 1
ATOM 2341 O O . PRO B 1 3 ? -72.188 114.438 -7.672 1 34.25 3 PRO B O 1
ATOM 2344 N N . GLN B 1 4 ? -71.75 114.375 -9.641 1 29.97 4 GLN B N 1
ATOM 2345 C CA . GLN B 1 4 ? -71.125 113.062 -9.633 1 29.97 4 GLN B CA 1
ATOM 2346 C C . GLN B 1 4 ? -69.688 113.125 -9.141 1 29.97 4 GLN B C 1
ATOM 2348 O O . GLN B 1 4 ? -68.875 113.812 -9.742 1 29.97 4 GLN B O 1
ATOM 2353 N N . TYR B 1 5 ? -69.438 113.25 -7.766 1 34.28 5 TYR B N 1
ATOM 2354 C CA . TYR B 1 5 ? -68.188 113.5 -7.086 1 34.28 5 TYR B CA 1
ATOM 2355 C C . TYR B 1 5 ? -67.188 112.375 -7.344 1 34.28 5 TYR B C 1
ATOM 2357 O O . TYR B 1 5 ? -67.5 111.188 -7.113 1 34.28 5 TYR B O 1
ATOM 2365 N N . HIS B 1 6 ? -66.438 112.5 -8.375 1 30.38 6 HIS B N 1
ATOM 2366 C CA . HIS B 1 6 ? -65.5 111.438 -8.875 1 30.38 6 HIS B CA 1
ATOM 2367 C C . HIS B 1 6 ? -64.5 111 -7.801 1 30.38 6 HIS B C 1
ATOM 2369 O O . HIS B 1 6 ? -64.375 111.688 -6.766 1 30.38 6 HIS B O 1
ATOM 2375 N N . PRO B 1 7 ? -63.031 111 -7.961 1 33.75 7 PRO B N 1
ATOM 2376 C CA . PRO B 1 7 ? -62.156 109.875 -8.242 1 33.75 7 PRO B CA 1
ATOM 2377 C C . PRO B 1 7 ? -61.25 109.562 -7.051 1 33.75 7 PRO B C 1
ATOM 2379 O O . PRO B 1 7 ? -60.75 108.438 -6.977 1 33.75 7 PRO B O 1
ATOM 2382 N N . VAL B 1 8 ? -60.938 110 -5.73 1 33.19 8 VAL B N 1
ATOM 2383 C CA . VAL B 1 8 ? -59.594 110.438 -5.363 1 33.19 8 VAL B CA 1
ATOM 2384 C C . VAL B 1 8 ? -58.844 109.25 -4.781 1 33.19 8 VAL B C 1
ATOM 2386 O O . VAL B 1 8 ? -59.281 108.625 -3.809 1 33.19 8 VAL B O 1
ATOM 2389 N N . HIS B 1 9 ? -58.062 108.438 -5.562 1 30.84 9 HIS B N 1
ATOM 2390 C CA . HIS B 1 9 ? -57.344 107.188 -5.242 1 30.84 9 HIS B CA 1
ATOM 2391 C C . HIS B 1 9 ? -56.219 107.5 -4.266 1 30.84 9 HIS B C 1
ATOM 2393 O O . HIS B 1 9 ? -55.406 108.375 -4.488 1 30.84 9 HIS B O 1
ATOM 2399 N N . SER B 1 10 ? -56.312 107.375 -2.932 1 29.12 10 SER B N 1
ATOM 2400 C CA . SER B 1 10 ? -55.406 107.75 -1.831 1 29.12 10 SER B CA 1
ATOM 2401 C C . SER B 1 10 ? -54.156 106.875 -1.861 1 29.12 10 SER B C 1
ATOM 2403 O O . SER B 1 10 ? -54.219 105.688 -2.072 1 29.12 10 SER B O 1
ATOM 2405 N N . ALA B 1 11 ? -52.938 107.375 -2.195 1 34.94 11 ALA B N 1
ATOM 2406 C CA . ALA B 1 11 ? -51.531 107 -2.441 1 34.94 11 ALA B CA 1
ATOM 2407 C C . ALA B 1 11 ? -50.906 106.375 -1.213 1 34.94 11 ALA B C 1
ATOM 2409 O O . ALA B 1 11 ? -49.719 106.062 -1.202 1 34.94 11 ALA B O 1
ATOM 2410 N N . GLU B 1 12 ? -51.562 106.125 -0.088 1 31.91 12 GLU B N 1
ATOM 2411 C CA . GLU B 1 12 ? -50.781 106.062 1.128 1 31.91 12 GLU B CA 1
ATOM 2412 C C . GLU B 1 12 ? -49.938 104.75 1.168 1 31.91 12 GLU B C 1
ATOM 2414 O O . GLU B 1 12 ? -49.312 104.5 2.178 1 31.91 12 GLU B O 1
ATOM 2419 N N . ASP B 1 13 ? -49.969 103.812 0.187 1 31.58 13 ASP B N 1
ATOM 2420 C CA . ASP B 1 13 ? -49.594 102.5 0.607 1 31.58 13 ASP B CA 1
ATOM 2421 C C . ASP B 1 13 ? -48.094 102.312 0.73 1 31.58 13 ASP B C 1
ATOM 2423 O O . ASP B 1 13 ? -47.594 101.188 0.866 1 31.58 13 ASP B O 1
ATOM 2427 N N . THR B 1 14 ? -47.25 103.312 0.371 1 35.69 14 THR B N 1
ATOM 2428 C CA . THR B 1 14 ? -45.906 102.938 -0.033 1 35.69 14 THR B CA 1
ATOM 2429 C C . THR B 1 14 ? -45.062 102.562 1.187 1 35.69 14 THR B C 1
ATOM 2431 O O . THR B 1 14 ? -43.969 102 1.051 1 35.69 14 THR B O 1
ATOM 2434 N N . ASP B 1 15 ? -45.312 103.125 2.354 1 35.06 15 ASP B N 1
ATOM 2435 C CA . ASP B 1 15 ? -44.188 103.25 3.279 1 35.06 15 ASP B CA 1
ATOM 2436 C C . ASP B 1 15 ? -43.875 101.875 3.918 1 35.06 15 ASP B C 1
ATOM 2438 O O . ASP B 1 15 ? -42.938 101.75 4.695 1 35.06 15 ASP B O 1
ATOM 2442 N N . ASP B 1 16 ? -44.812 100.875 3.922 1 39.5 16 ASP B N 1
ATOM 2443 C CA . ASP B 1 16 ? -44.594 99.812 4.852 1 39.5 16 ASP B CA 1
ATOM 2444 C C . ASP B 1 16 ? -43.5 98.875 4.355 1 39.5 16 ASP B C 1
ATOM 2446 O O . ASP B 1 16 ? -43.188 97.875 5.027 1 39.5 16 ASP B O 1
ATOM 2450 N N . GLU B 1 17 ? -43.094 98.938 3.096 1 41.84 17 GLU B N 1
ATOM 2451 C CA . GLU B 1 17 ? -42.25 97.875 2.605 1 41.84 17 GLU B CA 1
ATOM 2452 C C . GLU B 1 17 ? -40.844 97.938 3.174 1 41.84 17 GLU B C 1
ATOM 2454 O O . GLU B 1 17 ? -40.156 96.938 3.32 1 41.84 17 GLU B O 1
ATOM 2459 N N . ILE B 1 18 ? -40.406 99.188 3.428 1 43.81 18 ILE B N 1
ATOM 2460 C CA . ILE B 1 18 ? -38.969 99.312 3.643 1 43.81 18 ILE B CA 1
ATOM 2461 C C . ILE B 1 18 ? -38.625 98.75 5.02 1 43.81 18 ILE B C 1
ATOM 2463 O O . ILE B 1 18 ? -37.469 98.375 5.27 1 43.81 18 ILE B O 1
ATOM 2467 N N . ARG B 1 19 ? -39.625 98.812 5.973 1 43.84 19 ARG B N 1
ATOM 2468 C CA . ARG B 1 19 ? -39.156 98.438 7.309 1 43.84 19 ARG B CA 1
ATOM 2469 C C . ARG B 1 19 ? -38.844 96.938 7.387 1 43.84 19 ARG B C 1
ATOM 2471 O O . ARG B 1 19 ? -38.062 96.5 8.234 1 43.84 19 ARG B O 1
ATOM 2478 N N . VAL B 1 20 ? -39.531 96.188 6.535 1 48.22 20 VAL B N 1
ATOM 2479 C CA . VAL B 1 20 ? -39.375 94.75 6.75 1 48.22 20 VAL B CA 1
ATOM 2480 C C . VAL B 1 20 ? -38 94.312 6.297 1 48.22 20 VAL B C 1
ATOM 2482 O O . VAL B 1 20 ? -37.438 93.312 6.836 1 48.22 20 VAL B O 1
ATOM 2485 N N . SER B 1 21 ? -37.469 95.062 5.297 1 47.34 21 SER B N 1
ATOM 2486 C CA . SER B 1 21 ? -36.188 94.5 4.789 1 47.34 21 SER B CA 1
ATOM 2487 C C . SER B 1 21 ? -35.094 94.688 5.82 1 47.34 21 SER B C 1
ATOM 2489 O O . SER B 1 21 ? -34.156 93.875 5.855 1 47.34 21 SER B O 1
ATOM 2491 N N . ILE B 1 22 ? -35.156 95.812 6.52 1 47.19 22 ILE B N 1
ATOM 2492 C CA . ILE B 1 22 ? -34 96.062 7.375 1 47.19 22 ILE B CA 1
ATOM 2493 C C . ILE B 1 22 ? -34 95.062 8.531 1 47.19 22 ILE B C 1
ATOM 2495 O O . ILE B 1 22 ? -32.969 94.688 9.039 1 47.19 22 ILE B O 1
ATOM 2499 N N . GLU B 1 23 ? -35.25 94.75 9.008 1 47.12 23 GLU B N 1
ATOM 2500 C CA . GLU B 1 23 ? -35.219 93.875 10.18 1 47.12 23 GLU B CA 1
ATOM 2501 C C . GLU B 1 23 ? -34.688 92.5 9.82 1 47.12 23 GLU B C 1
ATOM 2503 O O . GLU B 1 23 ? -34.156 91.812 10.688 1 47.12 23 GLU B O 1
ATOM 2508 N N . LYS B 1 24 ? -34.875 92.062 8.539 1 51.56 24 LYS B N 1
ATOM 2509 C CA . LYS B 1 24 ? -34.344 90.75 8.195 1 51.56 24 LYS B CA 1
ATOM 2510 C C . LYS B 1 24 ? -32.844 90.75 8.195 1 51.56 24 LYS B C 1
ATOM 2512 O O . LYS B 1 24 ? -32.219 89.688 8.477 1 51.56 24 LYS B O 1
ATOM 2517 N N . GLU B 1 25 ? -32.312 91.938 7.812 1 48.94 25 GLU B N 1
ATOM 2518 C CA . GLU B 1 25 ? -30.844 91.812 7.77 1 48.94 25 GLU B CA 1
ATOM 2519 C C . GLU B 1 25 ? -30.266 91.688 9.172 1 48.94 25 GLU B C 1
ATOM 2521 O O . GLU B 1 25 ? -29.203 91.062 9.344 1 48.94 25 GLU B O 1
ATOM 2526 N N . SER B 1 26 ? -30.953 92.375 10.156 1 48.62 26 SER B N 1
ATOM 2527 C CA . SER B 1 26 ? -30.312 92.312 11.469 1 48.62 26 SER B CA 1
ATOM 2528 C C . SER B 1 26 ? -30.391 90.875 12.031 1 48.62 26 SER B C 1
ATOM 2530 O O . SER B 1 26 ? -29.516 90.438 12.805 1 48.62 26 SER B O 1
ATOM 2532 N N . LEU B 1 27 ? -31.562 90.188 11.797 1 47.62 27 LEU B N 1
ATOM 2533 C CA . LEU B 1 27 ? -31.656 88.875 12.367 1 47.62 27 LEU B CA 1
ATOM 2534 C C . LEU B 1 27 ? -30.656 87.938 11.703 1 47.62 27 LEU B C 1
ATOM 2536 O O . LEU B 1 27 ? -30.203 86.938 12.32 1 47.62 27 LEU B O 1
ATOM 2540 N N . LEU B 1 28 ? -30.375 88.188 10.406 1 46.5 28 LEU B N 1
ATOM 2541 C CA . LEU B 1 28 ? -29.469 87.25 9.758 1 46.5 28 LEU B CA 1
ATOM 2542 C C . LEU B 1 28 ? -28.062 87.375 10.359 1 46.5 28 LEU B C 1
ATOM 2544 O O . LEU B 1 28 ? -27.281 86.438 10.297 1 46.5 28 LEU B O 1
ATOM 2548 N N . ARG B 1 29 ? -27.688 88.625 10.758 1 44.97 29 ARG B N 1
ATOM 2549 C CA . ARG B 1 29 ? -26.312 88.688 11.227 1 44.97 29 ARG B CA 1
ATOM 2550 C C . ARG B 1 29 ? -26.125 87.875 12.477 1 44.97 29 ARG B C 1
ATOM 2552 O O . ARG B 1 29 ? -24.984 87.562 12.859 1 44.97 29 ARG B O 1
ATOM 2559 N N . SER B 1 30 ? -27.25 87.812 13.289 1 45.75 30 SER B N 1
ATOM 2560 C CA . SER B 1 30 ? -26.953 87.188 14.547 1 45.75 30 SER B CA 1
ATOM 2561 C C . SER B 1 30 ? -26.75 85.688 14.352 1 45.75 30 SER B C 1
ATOM 2563 O O . SER B 1 30 ? -26.406 84.938 15.289 1 45.75 30 SER B O 1
ATOM 2565 N N . TRP B 1 31 ? -27.312 85.188 13.266 1 42.97 31 TRP B N 1
ATOM 2566 C CA . TRP B 1 31 ? -27.094 83.75 13.172 1 42.97 31 TRP B CA 1
ATOM 2567 C C . TRP B 1 31 ? -25.656 83.438 12.773 1 42.97 31 TRP B C 1
ATOM 2569 O O . TRP B 1 31 ? -25.359 82.312 12.281 1 42.97 31 TRP B O 1
ATOM 2579 N N . LEU B 1 32 ? -24.766 84.438 12.93 1 40.25 32 LEU B N 1
ATOM 2580 C CA . LEU B 1 32 ? -23.438 83.875 12.656 1 40.25 32 LEU B CA 1
ATOM 2581 C C . LEU B 1 32 ? -23.234 82.562 13.438 1 40.25 32 LEU B C 1
ATOM 2583 O O . LEU B 1 32 ? -23.516 82.5 14.633 1 40.25 32 LEU B O 1
ATOM 2587 N N . PRO B 1 33 ? -23.297 81.375 12.734 1 42.06 33 PRO B N 1
ATOM 2588 C CA . PRO B 1 33 ? -23.094 80.125 13.422 1 42.06 33 PRO B CA 1
ATOM 2589 C C . PRO B 1 33 ? -21.984 80.188 14.469 1 42.06 33 PRO B C 1
ATOM 2591 O O . PRO B 1 33 ? -21.078 81 14.359 1 42.06 33 PRO B O 1
ATOM 2594 N N . MET B 1 34 ? -22.312 79.938 15.773 1 42.59 34 MET B N 1
ATOM 2595 C CA . MET B 1 34 ? -21.344 79.625 16.812 1 42.59 34 MET B CA 1
ATOM 2596 C C . MET B 1 34 ? -20.109 79 16.188 1 42.59 34 MET B C 1
ATOM 2598 O O . MET B 1 34 ? -20.203 78.188 15.242 1 42.59 34 MET B O 1
ATOM 2602 N N . ASN B 1 35 ? -18.953 79.625 16.25 1 41.12 35 ASN B N 1
ATOM 2603 C CA . ASN B 1 35 ? -17.656 79.062 15.984 1 41.12 35 ASN B CA 1
ATOM 2604 C C . ASN B 1 35 ? -17.625 77.562 16.297 1 41.12 35 ASN B C 1
ATOM 2606 O O . ASN B 1 35 ? -17.797 77.188 17.453 1 41.12 35 ASN B O 1
ATOM 2610 N N . LEU B 1 36 ? -18.281 76.75 15.531 1 42.09 36 LEU B N 1
ATOM 2611 C CA . LEU B 1 36 ? -17.906 75.312 15.609 1 42.09 36 LEU B CA 1
ATOM 2612 C C . LEU B 1 36 ? -16.391 75.188 15.805 1 42.09 36 LEU B C 1
ATOM 2614 O O . LEU B 1 36 ? -15.625 75.312 14.844 1 42.09 36 LEU B O 1
ATOM 2618 N N . ARG B 1 37 ? -15.828 75.75 16.859 1 44.38 37 ARG B N 1
ATOM 2619 C CA . ARG B 1 37 ? -14.516 75.25 17.266 1 44.38 37 ARG B CA 1
ATOM 2620 C C . ARG B 1 37 ? -14.445 73.75 17.156 1 44.38 37 ARG B C 1
ATOM 2622 O O . ARG B 1 37 ? -15.148 73.062 17.875 1 44.38 37 ARG B O 1
ATOM 2629 N N . ALA B 1 38 ? -14.188 73.25 16.062 1 48.5 38 ALA B N 1
ATOM 2630 C CA . ALA B 1 38 ? -13.789 71.875 15.93 1 48.5 38 ALA B CA 1
ATOM 2631 C C . ALA B 1 38 ? -12.945 71.438 17.125 1 48.5 38 ALA B C 1
ATOM 2633 O O . ALA B 1 38 ? -11.859 71.938 17.359 1 48.5 38 ALA B O 1
ATOM 2634 N N . LYS B 1 39 ? -13.531 71.125 18.172 1 48.78 39 LYS B N 1
ATOM 2635 C CA . LYS B 1 39 ? -12.797 70.375 19.203 1 48.78 39 LYS B CA 1
ATOM 2636 C C . LYS B 1 39 ? -11.797 69.438 18.578 1 48.78 39 LYS B C 1
ATOM 2638 O O . LYS B 1 39 ? -12.188 68.438 17.922 1 48.78 39 LYS B O 1
ATOM 2643 N N . ARG B 1 40 ? -10.633 69.875 18.078 1 52.53 40 ARG B N 1
ATOM 2644 C CA . ARG B 1 40 ? -9.539 68.938 17.797 1 52.53 40 ARG B CA 1
ATOM 2645 C C . ARG B 1 40 ? -9.43 67.875 18.875 1 52.53 40 ARG B C 1
ATOM 2647 O O . ARG B 1 40 ? -9.266 68.188 20.062 1 52.53 40 ARG B O 1
ATOM 2654 N N . TRP B 1 41 ? -10.195 66.875 18.812 1 55.44 41 TRP B N 1
ATOM 2655 C CA . TRP B 1 41 ? -9.898 65.812 19.734 1 55.44 41 TRP B CA 1
ATOM 2656 C C . TRP B 1 41 ? -8.422 65.812 20.125 1 55.44 41 TRP B C 1
ATOM 2658 O O . TRP B 1 41 ? -7.551 66 19.281 1 55.44 41 TRP B O 1
ATOM 2668 N N . PRO B 1 42 ? -8.172 66.188 21.328 1 59.75 42 PRO B N 1
ATOM 2669 C CA . PRO B 1 42 ? -6.75 66.312 21.672 1 59.75 42 PRO B CA 1
ATOM 2670 C C . PRO B 1 42 ? -5.91 65.188 21.031 1 59.75 42 PRO B C 1
ATOM 2672 O O . PRO B 1 42 ? -6.418 64.062 20.797 1 59.75 42 PRO B O 1
ATOM 2675 N N . SER B 1 43 ? -4.898 65.562 20.297 1 69.25 43 SER B N 1
ATOM 2676 C CA . SER B 1 43 ? -3.865 64.688 19.703 1 69.25 43 SER B CA 1
ATOM 2677 C C . SER B 1 43 ? -3.648 63.438 20.516 1 69.25 43 SER B C 1
ATOM 2679 O O . SER B 1 43 ? -3.375 62.375 19.953 1 69.25 43 SER B O 1
ATOM 2681 N N . ARG B 1 44 ? -4.145 63.562 21.75 1 73.94 44 ARG B N 1
ATOM 2682 C CA . ARG B 1 44 ? -3.93 62.438 22.625 1 73.94 44 ARG B CA 1
ATOM 2683 C C . ARG B 1 44 ? -4.965 61.344 22.375 1 73.94 44 ARG B C 1
ATOM 2685 O O . ARG B 1 44 ? -4.676 60.156 22.516 1 73.94 44 ARG B O 1
ATOM 2692 N N . PHE B 1 45 ? -6.242 61.719 22 1 74.69 45 PHE B N 1
ATOM 2693 C CA . PHE B 1 45 ? -7.289 60.75 21.734 1 74.69 45 PHE B CA 1
ATOM 2694 C C . PHE B 1 45 ? -6.957 59.938 20.484 1 74.69 45 PHE B C 1
ATOM 2696 O O . PHE B 1 45 ? -7.102 58.688 20.484 1 74.69 45 PHE B O 1
ATOM 2703 N N . TRP B 1 46 ? -6.594 60.594 19.453 1 74.12 46 TRP B N 1
ATOM 2704 C CA . TRP B 1 46 ? -6.219 59.938 18.219 1 74.12 46 TRP B CA 1
ATOM 2705 C C . TRP B 1 46 ? -5 59.031 18.438 1 74.12 46 TRP B C 1
ATOM 2707 O O . TRP B 1 46 ? -4.934 57.906 17.922 1 74.12 46 TRP B O 1
ATOM 2717 N N . LEU B 1 47 ? -4.117 59.406 19.281 1 74.69 47 LEU B N 1
ATOM 2718 C CA . LEU B 1 47 ? -2.941 58.625 19.594 1 74.69 47 LEU B CA 1
ATOM 2719 C C . LEU B 1 47 ? -3.33 57.375 20.406 1 74.69 47 LEU B C 1
ATOM 2721 O O . LEU B 1 47 ? -2.842 56.281 20.141 1 74.69 47 LEU B O 1
ATOM 2725 N N . ASN B 1 48 ? -4.289 57.594 21.312 1 75.19 48 ASN B N 1
ATOM 2726 C CA . ASN B 1 48 ? -4.754 56.469 22.125 1 75.19 48 ASN B CA 1
ATOM 2727 C C . ASN B 1 48 ? -5.555 55.469 21.281 1 75.19 48 ASN B C 1
ATOM 2729 O O . ASN B 1 48 ? -5.418 54.25 21.453 1 75.19 48 ASN B O 1
ATOM 2733 N N . SER B 1 49 ? -6.379 55.938 20.422 1 79 49 SER B N 1
ATOM 2734 C CA . SER B 1 49 ? -7.145 55.062 19.547 1 79 49 SER B CA 1
ATOM 2735 C C . SER B 1 49 ? -6.23 54.312 18.609 1 79 49 SER B C 1
ATOM 2737 O O . SER B 1 49 ? -6.441 53.094 18.375 1 79 49 SER B O 1
ATOM 2739 N N . PHE B 1 50 ? -5.316 55 18.062 1 75.31 50 PHE B N 1
ATOM 2740 C CA . PHE B 1 50 ? -4.34 54.344 17.203 1 75.31 50 PHE B CA 1
ATOM 2741 C C . PHE B 1 50 ? -3.605 53.219 17.953 1 75.31 50 PHE B C 1
ATOM 2743 O O . PHE B 1 50 ? -3.406 52.125 17.438 1 75.31 50 PHE B O 1
ATOM 2750 N N . PHE B 1 51 ? -3.268 53.5 19.25 1 74.75 51 PHE B N 1
ATOM 2751 C CA . PHE B 1 51 ? -2.613 52.5 20.094 1 74.75 51 PHE B CA 1
ATOM 2752 C C . PHE B 1 51 ? -3.547 51.344 20.359 1 74.75 51 PHE B C 1
ATOM 2754 O O . PHE B 1 51 ? -3.119 50.188 20.344 1 74.75 51 PHE B O 1
ATOM 2761 N N . PHE B 1 52 ? -4.762 51.688 20.562 1 79.38 52 PHE B N 1
ATOM 2762 C CA . PHE B 1 52 ? -5.746 50.625 20.828 1 79.38 52 PHE B CA 1
ATOM 2763 C C . PHE B 1 52 ? -5.938 49.75 19.609 1 79.38 52 PHE B C 1
ATOM 2765 O O . PHE B 1 52 ? -5.98 48.5 19.734 1 79.38 52 PHE B O 1
ATOM 2772 N N . PHE B 1 53 ? -6.039 50.25 18.438 1 77.56 53 PHE B N 1
ATOM 2773 C CA . PHE B 1 53 ? -6.227 49.5 17.219 1 77.56 53 PHE B CA 1
ATOM 2774 C C . PHE B 1 53 ? -4.988 48.656 16.906 1 77.56 53 PHE B C 1
ATOM 2776 O O . PHE B 1 53 ? -5.102 47.5 16.484 1 77.56 53 PHE B O 1
ATOM 2783 N N . ASN B 1 54 ? -3.832 49.219 17.109 1 77.56 54 ASN B N 1
ATOM 2784 C CA . ASN B 1 54 ? -2.6 48.469 16.906 1 77.56 54 ASN B CA 1
ATOM 2785 C C . ASN B 1 54 ? -2.488 47.312 17.891 1 77.56 54 ASN B C 1
ATOM 2787 O O . ASN B 1 54 ? -2.018 46.219 17.531 1 77.56 54 ASN B O 1
ATOM 2791 N N . ALA B 1 55 ? -2.924 47.531 19.125 1 77.88 55 ALA B N 1
ATOM 2792 C CA . ALA B 1 55 ? -2.922 46.469 20.125 1 77.88 55 ALA B CA 1
ATOM 2793 C C . ALA B 1 55 ? -3.906 45.344 19.734 1 77.88 55 ALA B C 1
ATOM 2795 O O . ALA B 1 55 ? -3.596 44.188 19.859 1 77.88 55 ALA B O 1
ATOM 2796 N N . MET B 1 56 ? -5.062 45.719 19.219 1 80.44 56 MET B N 1
ATOM 2797 C CA . MET B 1 56 ? -6.055 44.75 18.781 1 80.44 56 MET B CA 1
ATOM 2798 C C . MET B 1 56 ? -5.547 43.969 17.562 1 80.44 56 MET B C 1
ATOM 2800 O O . MET B 1 56 ? -5.738 42.75 17.484 1 80.44 56 MET B O 1
ATOM 2804 N N . PHE B 1 57 ? -4.938 44.688 16.672 1 79.44 57 PHE B N 1
ATOM 2805 C CA . PHE B 1 57 ? -4.383 44.062 15.484 1 79.44 57 PHE B CA 1
ATOM 2806 C C . PHE B 1 57 ? -3.275 43.062 15.859 1 79.44 57 PHE B C 1
ATOM 2808 O O . PHE B 1 57 ? -3.234 41.938 15.352 1 79.44 57 PHE B O 1
ATOM 2815 N N . SER B 1 58 ? -2.387 43.5 16.797 1 77.81 58 SER B N 1
ATOM 2816 C CA . SER B 1 58 ? -1.322 42.625 17.281 1 77.81 58 SER B CA 1
ATOM 2817 C C . SER B 1 58 ? -1.892 41.406 18 1 77.81 58 SER B C 1
ATOM 2819 O O . SER B 1 58 ? -1.391 40.281 17.828 1 77.81 58 SER B O 1
ATOM 2821 N N . ALA B 1 59 ? -2.951 41.594 18.719 1 80.75 59 ALA B N 1
ATOM 2822 C CA . ALA B 1 59 ? -3.598 40.469 19.422 1 80.75 59 ALA B CA 1
ATOM 2823 C C . ALA B 1 59 ? -4.215 39.5 18.422 1 80.75 59 ALA B C 1
ATOM 2825 O O . ALA B 1 59 ? -4.098 38.281 18.594 1 80.75 59 ALA B O 1
ATOM 2826 N N . THR B 1 60 ? -4.844 40.031 17.375 1 81.12 60 THR B N 1
ATOM 2827 C CA . THR B 1 60 ? -5.438 39.156 16.359 1 81.12 60 THR B CA 1
ATOM 2828 C C . THR B 1 60 ? -4.355 38.375 15.602 1 81.12 60 THR B C 1
ATOM 2830 O O . THR B 1 60 ? -4.516 37.188 15.336 1 81.12 60 THR B O 1
ATOM 2833 N N . LEU B 1 61 ? -3.287 39.094 15.336 1 79.81 61 LEU B N 1
ATOM 2834 C CA . LEU B 1 61 ? -2.182 38.438 14.648 1 79.81 61 LEU B CA 1
ATOM 2835 C C . LEU B 1 61 ? -1.55 37.375 15.547 1 79.81 61 LEU B C 1
ATOM 2837 O O . LEU B 1 61 ? -1.132 36.312 15.062 1 79.81 61 LEU B O 1
ATOM 2841 N N . PHE B 1 62 ? -1.562 37.625 16.766 1 79.75 62 PHE B N 1
ATOM 2842 C CA . PHE B 1 62 ? -1.021 36.656 17.734 1 79.75 62 PHE B CA 1
ATOM 2843 C C . PHE B 1 62 ? -1.902 35.438 17.828 1 79.75 62 PHE B C 1
ATOM 2845 O O . PHE B 1 62 ? -1.404 34.281 17.781 1 79.75 62 PHE B O 1
ATOM 2852 N N . VAL B 1 63 ? -3.186 35.562 17.875 1 80.31 63 VAL B N 1
ATOM 2853 C CA . VAL B 1 63 ? -4.121 34.438 17.922 1 80.31 63 VAL B CA 1
ATOM 2854 C C . VAL B 1 63 ? -4.043 33.625 16.609 1 80.31 63 VAL B C 1
ATOM 2856 O O . VAL B 1 63 ? -4.023 32.406 16.625 1 80.31 63 VAL B O 1
ATOM 2859 N N . LEU B 1 64 ? -3.912 34.344 15.57 1 78.94 64 LEU B N 1
ATOM 2860 C CA . LEU B 1 64 ? -3.783 33.688 14.273 1 78.94 64 LEU B CA 1
ATOM 2861 C C . LEU B 1 64 ? -2.494 32.875 14.195 1 78.94 64 LEU B C 1
ATOM 2863 O O . LEU B 1 64 ? -2.486 31.766 13.672 1 78.94 64 LEU B O 1
ATOM 2867 N N . SER B 1 65 ? -1.451 33.469 14.75 1 77.06 65 SER B N 1
ATOM 2868 C CA . SER B 1 65 ? -0.178 32.75 14.766 1 77.06 65 SER B CA 1
ATOM 2869 C C . SER B 1 65 ? -0.263 31.484 15.617 1 77.06 65 SER B C 1
ATOM 2871 O O . SER B 1 65 ? 0.292 30.438 15.25 1 77.06 65 SER B O 1
ATOM 2873 N N . ILE B 1 66 ? -0.993 31.516 16.625 1 74.69 66 ILE B N 1
ATOM 2874 C CA . ILE B 1 66 ? -1.151 30.359 17.5 1 74.69 66 ILE B CA 1
ATOM 2875 C C . ILE B 1 66 ? -1.97 29.281 16.797 1 74.69 66 ILE B C 1
ATOM 2877 O O . ILE B 1 66 ? -1.63 28.094 16.859 1 74.69 66 ILE B O 1
ATOM 2881 N N . ILE B 1 67 ? -2.965 29.719 16.141 1 71.69 67 ILE B N 1
ATOM 2882 C CA . ILE B 1 67 ? -3.816 28.766 15.438 1 71.69 67 ILE B CA 1
ATOM 2883 C C . ILE B 1 67 ? -3.016 28.094 14.32 1 71.69 67 ILE B C 1
ATOM 2885 O O . ILE B 1 67 ? -3.07 26.859 14.172 1 71.69 67 ILE B O 1
ATOM 2889 N N . LEU B 1 68 ? -2.258 28.859 13.68 1 71 68 LEU B N 1
ATOM 2890 C CA . LEU B 1 68 ? -1.476 28.328 12.57 1 71 68 LEU B CA 1
ATOM 2891 C C . LEU B 1 68 ? -0.359 27.422 13.086 1 71 68 LEU B C 1
ATOM 2893 O O . LEU B 1 68 ? -0.067 26.375 12.492 1 71 68 LEU B O 1
ATOM 2897 N N . LEU B 1 69 ? 0.183 27.797 14.133 1 69 69 LEU B N 1
ATOM 2898 C CA . LEU B 1 69 ? 1.208 26.953 14.75 1 69 69 LEU B CA 1
ATOM 2899 C C . LEU B 1 69 ? 0.616 25.641 15.227 1 69 69 LEU B C 1
ATOM 2901 O O . LEU B 1 69 ? 1.24 24.578 15.078 1 69 69 LEU B O 1
ATOM 2905 N N . ARG B 1 70 ? -0.506 25.625 15.758 1 62.59 70 ARG B N 1
ATOM 2906 C CA . ARG B 1 70 ? -1.179 24.406 16.203 1 62.59 70 ARG B CA 1
ATOM 2907 C C . ARG B 1 70 ? -1.493 23.5 15.016 1 62.59 70 ARG B C 1
ATOM 2909 O O . ARG B 1 70 ? -1.342 22.281 15.109 1 62.59 70 ARG B O 1
ATOM 2916 N N . GLN B 1 71 ? -1.945 24.078 14.039 1 61.78 71 GLN B N 1
ATOM 2917 C CA . GLN B 1 71 ? -2.268 23.297 12.852 1 61.78 71 GLN B CA 1
ATOM 2918 C C . GLN B 1 71 ? -1.023 22.625 12.281 1 61.78 71 GLN B C 1
ATOM 2920 O O . GLN B 1 71 ? -1.077 21.469 11.852 1 61.78 71 GLN B O 1
ATOM 2925 N N . THR B 1 72 ? -0.018 23.406 12.234 1 59.97 72 THR B N 1
ATOM 2926 C CA . THR B 1 72 ? 1.239 22.844 11.75 1 59.97 72 THR B CA 1
ATOM 2927 C C . THR B 1 72 ? 1.726 21.719 12.664 1 59.97 72 THR B C 1
ATOM 2929 O O . THR B 1 72 ? 2.299 20.734 12.203 1 59.97 72 THR B O 1
ATOM 2932 N N . ARG B 1 73 ? 1.523 21.984 13.898 1 56.84 73 ARG B N 1
ATOM 2933 C CA . ARG B 1 73 ? 1.947 20.969 14.859 1 56.84 73 ARG B CA 1
ATOM 2934 C C . ARG B 1 73 ? 1.127 19.688 14.703 1 56.84 73 ARG B C 1
ATOM 2936 O O . ARG B 1 73 ? 1.662 18.578 14.812 1 56.84 73 ARG B O 1
ATOM 2943 N N . ILE B 1 74 ? -0.126 19.859 14.633 1 55.41 74 ILE B N 1
ATOM 2944 C CA . ILE B 1 74 ? -0.981 18.703 14.422 1 55.41 74 ILE B CA 1
ATOM 2945 C C . ILE B 1 74 ? -0.546 17.953 13.164 1 55.41 74 ILE B C 1
ATOM 2947 O O . ILE B 1 74 ? -0.473 16.734 13.156 1 55.41 74 ILE B O 1
ATOM 2951 N N . SER B 1 75 ? -0.353 18.797 12.188 1 53.81 75 SER B N 1
ATOM 2952 C CA . SER B 1 75 ? 0.146 18.156 10.977 1 53.81 75 SER B CA 1
ATOM 2953 C C . SER B 1 75 ? 1.56 17.625 11.172 1 53.81 75 SER B C 1
ATOM 2955 O O . SER B 1 75 ? 1.938 16.625 10.562 1 53.81 75 SER B O 1
ATOM 2957 N N . ALA B 1 76 ? 2.264 18.359 12.008 1 53.75 76 ALA B N 1
ATOM 2958 C CA . ALA B 1 76 ? 3.682 18.109 12.258 1 53.75 76 ALA B CA 1
ATOM 2959 C C . ALA B 1 76 ? 3.877 16.844 13.094 1 53.75 76 ALA B C 1
ATOM 2961 O O . ALA B 1 76 ? 5.004 16.391 13.273 1 53.75 76 ALA B O 1
ATOM 2962 N N . ALA B 1 77 ? 2.795 16.328 13.547 1 60.34 77 ALA B N 1
ATOM 2963 C CA . ALA B 1 77 ? 3.006 15.25 14.516 1 60.34 77 ALA B CA 1
ATOM 2964 C C . ALA B 1 77 ? 3.645 14.031 13.867 1 60.34 77 ALA B C 1
ATOM 2966 O O . ALA B 1 77 ? 4.332 13.25 14.523 1 60.34 77 ALA B O 1
ATOM 2967 N N . ALA B 1 78 ? 3.596 13.992 12.539 1 72 78 ALA B N 1
ATOM 2968 C CA . ALA B 1 78 ? 4.234 12.797 11.984 1 72 78 ALA B CA 1
ATOM 2969 C C . ALA B 1 78 ? 5.73 13.023 11.781 1 72 78 ALA B C 1
ATOM 2971 O O . ALA B 1 78 ? 6.152 14.117 11.406 1 72 78 ALA B O 1
ATOM 2972 N N . PRO B 1 79 ? 6.555 12.07 12.234 1 86.38 79 PRO B N 1
ATOM 2973 C CA . PRO B 1 79 ? 7.988 12.188 11.953 1 86.38 79 PRO B CA 1
ATOM 2974 C C . PRO B 1 79 ? 8.281 12.438 10.477 1 86.38 79 PRO B C 1
ATOM 2976 O O . PRO B 1 79 ? 7.504 12.016 9.609 1 86.38 79 PRO B O 1
ATOM 2979 N N . GLU B 1 80 ? 9.25 13.234 10.289 1 88.88 80 GLU B N 1
ATOM 2980 C CA . GLU B 1 80 ? 9.656 13.445 8.906 1 88.88 80 GLU B CA 1
ATOM 2981 C C . GLU B 1 80 ? 9.977 12.125 8.219 1 88.88 80 GLU B C 1
ATOM 2983 O O . GLU B 1 80 ? 10.734 11.305 8.742 1 88.88 80 GLU B O 1
ATOM 2988 N N . PRO B 1 81 ? 9.406 11.891 7.098 1 93.25 81 PRO B N 1
ATOM 2989 C CA . PRO B 1 81 ? 9.641 10.617 6.41 1 93.25 81 PRO B CA 1
ATOM 2990 C C . PRO B 1 81 ? 11.086 10.453 5.945 1 93.25 81 PRO B C 1
ATOM 2992 O O . PRO B 1 81 ? 11.797 11.445 5.758 1 93.25 81 PRO B O 1
ATOM 2995 N N . PRO B 1 82 ? 11.492 9.188 5.797 1 95.5 82 PRO B N 1
ATOM 2996 C CA . PRO B 1 82 ? 12.836 8.953 5.246 1 95.5 82 PRO B CA 1
ATOM 2997 C C . PRO B 1 82 ? 13.016 9.562 3.857 1 95.5 82 PRO B C 1
ATOM 2999 O O . PRO B 1 82 ? 12.031 9.828 3.16 1 95.5 82 PRO B O 1
ATOM 3002 N N . TYR B 1 83 ? 14.234 9.758 3.527 1 95.06 83 TYR B N 1
ATOM 3003 C CA . TYR B 1 83 ? 14.586 10.414 2.273 1 95.06 83 TYR B CA 1
ATOM 3004 C C . TYR B 1 83 ? 14.078 9.609 1.08 1 95.06 83 TYR B C 1
ATOM 3006 O O . TYR B 1 83 ? 14.172 8.375 1.071 1 95.06 83 TYR B O 1
ATOM 3014 N N . SER B 1 84 ? 13.602 10.266 0.129 1 95.94 84 SER B N 1
ATOM 3015 C CA . SER B 1 84 ? 13.312 9.844 -1.24 1 95.94 84 SER B CA 1
ATOM 3016 C C . SER B 1 84 ? 13.5 11 -2.219 1 95.94 84 SER B C 1
ATOM 3018 O O . SER B 1 84 ? 13.094 12.133 -1.936 1 95.94 84 SER B O 1
ATOM 3020 N N . PRO B 1 85 ? 14.203 10.75 -3.338 1 96.12 85 PRO B N 1
ATOM 3021 C CA . PRO B 1 85 ? 14.359 11.836 -4.305 1 96.12 85 PRO B CA 1
ATOM 3022 C C . PRO B 1 85 ? 13.016 12.414 -4.766 1 96.12 85 PRO B C 1
ATOM 3024 O O . PRO B 1 85 ? 12.938 13.594 -5.109 1 96.12 85 PRO B O 1
ATOM 3027 N N . LEU B 1 86 ? 11.984 11.617 -4.777 1 96.5 86 LEU B N 1
ATOM 3028 C CA . LEU B 1 86 ? 10.664 12.094 -5.176 1 96.5 86 LEU B CA 1
ATOM 3029 C C . LEU B 1 86 ? 10.109 13.086 -4.156 1 96.5 86 LEU B C 1
ATOM 3031 O O . LEU B 1 86 ? 9.461 14.07 -4.527 1 96.5 86 LEU B O 1
ATOM 3035 N N . ARG B 1 87 ? 10.312 12.781 -2.924 1 94.38 87 ARG B N 1
ATOM 3036 C CA . ARG B 1 87 ? 9.898 13.711 -1.881 1 94.38 87 ARG B CA 1
ATOM 3037 C C . ARG B 1 87 ? 10.672 15.023 -1.978 1 94.38 87 ARG B C 1
ATOM 3039 O O . ARG B 1 87 ? 10.094 16.109 -1.839 1 94.38 87 ARG B O 1
ATOM 3046 N N . GLU B 1 88 ? 11.992 14.898 -2.178 1 93.12 88 GLU B N 1
ATOM 3047 C CA . GLU B 1 88 ? 12.852 16.078 -2.293 1 93.12 88 GLU B CA 1
ATOM 3048 C C . GLU B 1 88 ? 12.391 16.984 -3.426 1 93.12 88 GLU B C 1
ATOM 3050 O O . GLU B 1 88 ? 12.391 18.203 -3.285 1 93.12 88 GLU B O 1
ATOM 3055 N N . ASP B 1 89 ? 11.938 16.375 -4.488 1 95 89 ASP B N 1
ATOM 3056 C CA . ASP B 1 89 ? 11.547 17.141 -5.668 1 95 89 ASP B CA 1
ATOM 3057 C C . ASP B 1 89 ? 10.078 17.562 -5.594 1 95 89 ASP B C 1
ATOM 3059 O O . ASP B 1 89 ? 9.539 18.141 -6.539 1 95 89 ASP B O 1
ATOM 3063 N N . GLY B 1 90 ? 9.359 17.203 -4.531 1 91.81 90 GLY B N 1
ATOM 3064 C CA . GLY B 1 90 ? 7.98 17.625 -4.324 1 91.81 90 GLY B CA 1
ATOM 3065 C C . GLY B 1 90 ? 6.996 16.875 -5.215 1 91.81 90 GLY B C 1
ATOM 3066 O O . GLY B 1 90 ? 5.969 17.438 -5.605 1 91.81 90 GLY B O 1
ATOM 3067 N N . ILE B 1 91 ? 7.336 15.648 -5.559 1 93.94 91 ILE B N 1
ATOM 3068 C CA . ILE B 1 91 ? 6.543 14.883 -6.52 1 93.94 91 ILE B CA 1
ATOM 3069 C C . ILE B 1 91 ? 5.465 14.094 -5.781 1 93.94 91 ILE B C 1
ATOM 3071 O O . ILE B 1 91 ? 4.441 13.734 -6.371 1 93.94 91 ILE B O 1
ATOM 3075 N N . VAL B 1 92 ? 5.648 13.812 -4.527 1 93.69 92 VAL B N 1
ATOM 3076 C CA . VAL B 1 92 ? 4.715 12.977 -3.777 1 93.69 92 VAL B CA 1
ATOM 3077 C C . VAL B 1 92 ? 3.441 13.773 -3.477 1 93.69 92 VAL B C 1
ATOM 3079 O O . VAL B 1 92 ? 3.438 14.641 -2.602 1 93.69 92 VAL B O 1
ATOM 3082 N N . ARG B 1 93 ? 2.424 13.508 -4.273 1 93.5 93 ARG B N 1
ATOM 3083 C CA . ARG B 1 93 ? 1.103 14.109 -4.137 1 93.5 93 ARG B CA 1
ATOM 3084 C C . ARG B 1 93 ? 0.027 13.039 -3.986 1 93.5 93 ARG B C 1
ATOM 3086 O O . ARG B 1 93 ? 0.26 11.867 -4.297 1 93.5 93 ARG B O 1
ATOM 3093 N N . TYR B 1 94 ? -1.087 13.508 -3.441 1 94.06 94 TYR B N 1
ATOM 3094 C CA . TYR B 1 94 ? -2.17 12.562 -3.184 1 94.06 94 TYR B CA 1
ATOM 3095 C C . TYR B 1 94 ? -3.43 12.953 -3.945 1 94.06 94 TYR B C 1
ATOM 3097 O O . TYR B 1 94 ? -3.693 14.141 -4.148 1 94.06 94 TYR B O 1
ATOM 3105 N N . LEU B 1 95 ? -4.152 11.969 -4.379 1 96.06 95 LEU B N 1
ATOM 3106 C CA . LEU B 1 95 ? -5.434 12.156 -5.051 1 96.06 95 LEU B CA 1
ATOM 3107 C C . LEU B 1 95 ? -6.496 11.234 -4.465 1 96.06 95 LEU B C 1
ATOM 3109 O O . LEU B 1 95 ? -6.188 10.133 -4.008 1 96.06 95 LEU B O 1
ATOM 3113 N N . ASN B 1 96 ? -7.684 11.766 -4.438 1 96.06 96 ASN B N 1
ATOM 3114 C CA . ASN B 1 96 ? -8.805 10.914 -4.059 1 96.06 96 ASN B CA 1
ATOM 3115 C C . ASN B 1 96 ? -9.359 10.148 -5.258 1 96.06 96 ASN B C 1
ATOM 3117 O O . ASN B 1 96 ? -9.531 10.719 -6.336 1 96.06 96 ASN B O 1
ATOM 3121 N N . THR B 1 97 ? -9.492 8.906 -5.055 1 96.88 97 THR B N 1
ATOM 3122 C CA . THR B 1 97 ? -10.047 8.031 -6.086 1 96.88 97 THR B CA 1
ATOM 3123 C C . THR B 1 97 ? -10.867 6.906 -5.465 1 96.88 97 THR B C 1
ATOM 3125 O O . THR B 1 97 ? -11.391 7.055 -4.359 1 96.88 97 THR B O 1
ATOM 3128 N N . GLU B 1 98 ? -11.156 5.863 -6.25 1 96.94 98 GLU B N 1
ATOM 3129 C CA . GLU B 1 98 ? -11.914 4.699 -5.797 1 96.94 98 GLU B CA 1
ATOM 3130 C C . GLU B 1 98 ? -11.32 3.406 -6.348 1 96.94 98 GLU B C 1
ATOM 3132 O O . GLU B 1 98 ? -10.898 3.354 -7.504 1 96.94 98 GLU B O 1
ATOM 3137 N N . TYR B 1 99 ? -11.148 2.42 -5.426 1 97.38 99 TYR B N 1
ATOM 3138 C CA . TYR B 1 99 ? -10.844 1.097 -5.961 1 97.38 99 TYR B CA 1
ATOM 3139 C C . TYR B 1 99 ? -11.969 0.604 -6.859 1 97.38 99 TYR B C 1
ATOM 3141 O O . TYR B 1 99 ? -13.148 0.792 -6.547 1 97.38 99 TYR B O 1
ATOM 3149 N N . LYS B 1 100 ? -11.641 0.009 -7.992 1 95.69 100 LYS B N 1
ATOM 3150 C CA . LYS B 1 100 ? -12.641 -0.494 -8.938 1 95.69 100 LYS B CA 1
ATOM 3151 C C . LYS B 1 100 ? -12.211 -1.839 -9.516 1 95.69 100 LYS B C 1
ATOM 3153 O O . LYS B 1 100 ? -11.188 -1.93 -10.195 1 95.69 100 LYS B O 1
ATOM 3158 N N . PRO B 1 101 ? -13.07 -2.822 -9.289 1 95.25 101 PRO B N 1
ATOM 3159 C CA . PRO B 1 101 ? -12.734 -4.105 -9.914 1 95.25 101 PRO B CA 1
ATOM 3160 C C . PRO B 1 101 ? -12.547 -3.996 -11.422 1 95.25 101 PRO B C 1
ATOM 3162 O O . PRO B 1 101 ? -13.375 -3.393 -12.109 1 95.25 101 PRO B O 1
ATOM 3165 N N . THR B 1 102 ? -11.445 -4.539 -11.859 1 96.44 102 THR B N 1
ATOM 3166 C CA . THR B 1 102 ? -11.102 -4.512 -13.273 1 96.44 102 THR B CA 1
ATOM 3167 C C . THR B 1 102 ? -10.922 -5.926 -13.82 1 96.44 102 THR B C 1
ATOM 3169 O O . THR B 1 102 ? -9.953 -6.609 -13.477 1 96.44 102 THR B O 1
ATOM 3172 N N . LYS B 1 103 ? -11.688 -6.316 -14.703 1 95.56 103 LYS B N 1
ATOM 3173 C CA . LYS B 1 103 ? -11.805 -7.695 -15.164 1 95.56 103 LYS B CA 1
ATOM 3174 C C . LYS B 1 103 ? -10.484 -8.203 -15.727 1 95.56 103 LYS B C 1
ATOM 3176 O O . LYS B 1 103 ? -10.102 -9.352 -15.492 1 95.56 103 LYS B O 1
ATOM 3181 N N . ILE B 1 104 ? -9.797 -7.469 -16.484 1 97.31 104 ILE B N 1
ATOM 3182 C CA . ILE B 1 104 ? -8.594 -7.922 -17.172 1 97.31 104 ILE B CA 1
ATOM 3183 C C . ILE B 1 104 ? -7.559 -8.375 -16.141 1 97.31 104 ILE B C 1
ATOM 3185 O O . ILE B 1 104 ? -6.777 -9.289 -16.391 1 97.31 104 ILE B O 1
ATOM 3189 N N . PHE B 1 105 ? -7.57 -7.805 -14.938 1 97.38 105 PHE B N 1
ATOM 3190 C CA . PHE B 1 105 ? -6.574 -8.125 -13.922 1 97.38 105 PHE B CA 1
ATOM 3191 C C . PHE B 1 105 ? -7.086 -9.219 -12.992 1 97.38 105 PHE B C 1
ATOM 3193 O O . PHE B 1 105 ? -6.414 -9.578 -12.023 1 97.38 105 PHE B O 1
ATOM 3200 N N . GLN B 1 106 ? -8.336 -9.719 -13.297 1 95.5 106 GLN B N 1
ATOM 3201 C CA . GLN B 1 106 ? -8.906 -10.852 -12.57 1 95.5 106 GLN B CA 1
ATOM 3202 C C . GLN B 1 106 ? -9 -12.086 -13.461 1 95.5 106 GLN B C 1
ATOM 3204 O O . GLN B 1 106 ? -9.734 -13.031 -13.148 1 95.5 106 GLN B O 1
ATOM 3209 N N . SER B 1 107 ? -8.297 -12.055 -14.562 1 94.44 107 SER B N 1
ATOM 3210 C CA . SER B 1 107 ? -8.477 -13.086 -15.578 1 94.44 107 SER B CA 1
ATOM 3211 C C . SER B 1 107 ? -7.27 -14.016 -15.641 1 94.44 107 SER B C 1
ATOM 3213 O O . SER B 1 107 ? -6.168 -13.641 -15.227 1 94.44 107 SER B O 1
ATOM 3215 N N . SER B 1 108 ? -7.504 -15.203 -16.172 1 92.44 108 SER B N 1
ATOM 3216 C CA . SER B 1 108 ? -6.438 -16.172 -16.406 1 92.44 108 SER B CA 1
ATOM 3217 C C . SER B 1 108 ? -5.465 -15.672 -17.469 1 92.44 108 SER B C 1
ATOM 3219 O O . SER B 1 108 ? -5.789 -14.773 -18.25 1 92.44 108 SER B O 1
ATOM 3221 N N . PRO B 1 109 ? -4.324 -16.359 -17.578 1 93.81 109 PRO B N 1
ATOM 3222 C CA . PRO B 1 109 ? -3.281 -15.875 -18.484 1 93.81 109 PRO B CA 1
ATOM 3223 C C . PRO B 1 109 ? -3.717 -15.906 -19.953 1 93.81 109 PRO B C 1
ATOM 3225 O O . PRO B 1 109 ? -4.379 -16.859 -20.375 1 93.81 109 PRO B O 1
ATOM 3228 N N . SER B 1 110 ? -3.51 -14.945 -20.609 1 96.12 110 SER B N 1
ATOM 3229 C CA . SER B 1 110 ? -3.611 -14.742 -22.047 1 96.12 110 SER B CA 1
ATOM 3230 C C . SER B 1 110 ? -2.664 -13.648 -22.531 1 96.12 110 SER B C 1
ATOM 3232 O O . SER B 1 110 ? -2.072 -12.938 -21.719 1 96.12 110 SER B O 1
ATOM 3234 N N . ASP B 1 111 ? -2.457 -13.523 -23.781 1 96.69 111 ASP B N 1
ATOM 3235 C CA . ASP B 1 111 ? -1.569 -12.492 -24.297 1 96.69 111 ASP B CA 1
ATOM 3236 C C . ASP B 1 111 ? -2.053 -11.102 -23.891 1 96.69 111 ASP B C 1
ATOM 3238 O O . ASP B 1 111 ? -1.244 -10.219 -23.578 1 96.69 111 ASP B O 1
ATOM 3242 N N . GLU B 1 112 ? -3.334 -10.953 -23.906 1 97.56 112 GLU B N 1
ATOM 3243 C CA . GLU B 1 112 ? -3.916 -9.664 -23.531 1 97.56 112 GLU B CA 1
ATOM 3244 C C . GLU B 1 112 ? -3.688 -9.367 -22.047 1 97.56 112 GLU B C 1
ATOM 3246 O O . GLU B 1 112 ? -3.322 -8.25 -21.688 1 97.56 112 GLU B O 1
ATOM 3251 N N . VAL B 1 113 ? -3.906 -10.352 -21.219 1 96.88 113 VAL B N 1
ATOM 3252 C CA . VAL B 1 113 ? -3.697 -10.203 -19.781 1 96.88 113 VAL B CA 1
ATOM 3253 C C . VAL B 1 113 ? -2.221 -9.945 -19.5 1 96.88 113 VAL B C 1
ATOM 3255 O O . VAL B 1 113 ? -1.879 -9.07 -18.703 1 96.88 113 VAL B O 1
ATOM 3258 N N . ASP B 1 114 ? -1.331 -10.609 -20.219 1 96.81 114 ASP B N 1
ATOM 3259 C CA . ASP B 1 114 ? 0.108 -10.445 -20.047 1 96.81 114 ASP B CA 1
ATOM 3260 C C . ASP B 1 114 ? 0.548 -9.039 -20.438 1 96.81 114 ASP B C 1
ATOM 3262 O O . ASP B 1 114 ? 1.396 -8.438 -19.766 1 96.81 114 ASP B O 1
ATOM 3266 N N . GLU B 1 115 ? -0.013 -8.578 -21.453 1 97.19 115 GLU B N 1
ATOM 3267 C CA . GLU B 1 115 ? 0.328 -7.223 -21.891 1 97.19 115 GLU B CA 1
ATOM 3268 C C . GLU B 1 115 ? -0.12 -6.188 -20.859 1 97.19 115 GLU B C 1
ATOM 3270 O O . GLU B 1 115 ? 0.572 -5.191 -20.625 1 97.19 115 GLU B O 1
ATOM 3275 N N . ALA B 1 116 ? -1.279 -6.395 -20.234 1 97.38 116 ALA B N 1
ATOM 3276 C CA . ALA B 1 116 ? -1.76 -5.465 -19.219 1 97.38 116 ALA B CA 1
ATOM 3277 C C . ALA B 1 116 ? -0.801 -5.406 -18.031 1 97.38 116 ALA B C 1
ATOM 3279 O O . ALA B 1 116 ? -0.501 -4.324 -17.531 1 97.38 116 ALA B O 1
ATOM 3280 N N . TRP B 1 117 ? -0.294 -6.535 -17.609 1 96.56 117 TRP B N 1
ATOM 3281 C CA . TRP B 1 117 ? 0.619 -6.617 -16.469 1 96.56 117 TRP B CA 1
ATOM 3282 C C . TRP B 1 117 ? 2.027 -6.191 -16.875 1 96.56 117 TRP B C 1
ATOM 3284 O O . TRP B 1 117 ? 2.57 -5.227 -16.328 1 96.56 117 TRP B O 1
ATOM 3294 N N . ASP B 1 118 ? 2.553 -6.762 -17.922 1 94.75 118 ASP B N 1
ATOM 3295 C CA . ASP B 1 118 ? 3.939 -6.574 -18.344 1 94.75 118 ASP B CA 1
ATOM 3296 C C . ASP B 1 118 ? 4.129 -5.223 -19.016 1 94.75 118 ASP B C 1
ATOM 3298 O O . ASP B 1 118 ? 5.184 -4.598 -18.891 1 94.75 118 ASP B O 1
ATOM 3302 N N . GLY B 1 119 ? 3.119 -4.875 -19.797 1 93.81 119 GLY B N 1
ATOM 3303 C CA . GLY B 1 119 ? 3.215 -3.598 -20.484 1 93.81 119 GLY B CA 1
ATOM 3304 C C . GLY B 1 119 ? 3.361 -2.42 -19.531 1 93.81 119 GLY B C 1
ATOM 3305 O O . GLY B 1 119 ? 4.172 -1.523 -19.781 1 93.81 119 GLY B O 1
ATOM 3306 N N . TRP B 1 120 ? 2.582 -2.406 -18.484 1 95 120 TRP B N 1
ATOM 3307 C CA . TRP B 1 120 ? 2.688 -1.341 -17.5 1 95 120 TRP B CA 1
ATOM 3308 C C . TRP B 1 120 ? 4.074 -1.319 -16.875 1 95 120 TRP B C 1
ATOM 3310 O O . TRP B 1 120 ? 4.684 -0.255 -16.734 1 95 120 TRP B O 1
ATOM 3320 N N . LEU B 1 121 ? 4.582 -2.459 -16.484 1 93.06 121 LEU B N 1
ATOM 3321 C CA . LEU B 1 121 ? 5.898 -2.562 -15.867 1 93.06 121 LEU B CA 1
ATOM 3322 C C . LEU B 1 121 ? 6.992 -2.148 -16.844 1 93.06 121 LEU B C 1
ATOM 3324 O O . LEU B 1 121 ? 7.918 -1.423 -16.469 1 93.06 121 LEU B O 1
ATOM 3328 N N . ARG B 1 122 ? 6.859 -2.633 -18.062 1 91.19 122 ARG B N 1
ATOM 3329 C CA . ARG B 1 122 ? 7.836 -2.275 -19.078 1 91.19 122 ARG B CA 1
ATOM 3330 C C . ARG B 1 122 ? 7.898 -0.763 -19.266 1 91.19 122 ARG B C 1
ATOM 3332 O O . ARG B 1 122 ? 8.984 -0.196 -19.422 1 91.19 122 ARG B O 1
ATOM 3339 N N . GLU B 1 123 ? 6.848 -0.181 -19.156 1 91.75 123 GLU B N 1
ATOM 3340 C CA . GLU B 1 123 ? 6.766 1.257 -19.406 1 91.75 123 GLU B CA 1
ATOM 3341 C C . GLU B 1 123 ? 7.289 2.049 -18.203 1 91.75 123 GLU B C 1
ATOM 3343 O O . GLU B 1 123 ? 7.93 3.086 -18.375 1 91.75 123 GLU B O 1
ATOM 3348 N N . HIS B 1 124 ? 7.098 1.53 -17.047 1 92.69 124 HIS B N 1
ATOM 3349 C CA . HIS B 1 124 ? 7.254 2.432 -15.906 1 92.69 124 HIS B CA 1
ATOM 3350 C C . HIS B 1 124 ? 8.359 1.956 -14.977 1 92.69 124 HIS B C 1
ATOM 3352 O O . HIS B 1 124 ? 8.953 2.76 -14.258 1 92.69 124 HIS B O 1
ATOM 3358 N N . ASP B 1 125 ? 8.57 0.667 -14.906 1 91.62 125 ASP B N 1
ATOM 3359 C CA . ASP B 1 125 ? 9.555 0.116 -13.977 1 91.62 125 ASP B CA 1
ATOM 3360 C C . ASP B 1 125 ? 10.977 0.344 -14.484 1 91.62 125 ASP B C 1
ATOM 3362 O O . ASP B 1 125 ? 11.547 -0.516 -15.156 1 91.62 125 ASP B O 1
ATOM 3366 N N . HIS B 1 126 ? 11.5 1.464 -14.133 1 91.75 126 HIS B N 1
ATOM 3367 C CA . HIS B 1 126 ? 12.875 1.819 -14.477 1 91.75 126 HIS B CA 1
ATOM 3368 C C . HIS B 1 126 ? 13.695 2.139 -13.234 1 91.75 126 HIS B C 1
ATOM 3370 O O . HIS B 1 126 ? 13.148 2.641 -12.242 1 91.75 126 HIS B O 1
ATOM 3376 N N . LEU B 1 127 ? 14.945 1.837 -13.375 1 93.69 127 LEU B N 1
ATOM 3377 C CA . LEU B 1 127 ? 15.867 2.236 -12.312 1 93.69 127 LEU B CA 1
ATOM 3378 C C . LEU B 1 127 ? 16.234 3.709 -12.445 1 93.69 127 LEU B C 1
ATOM 3380 O O . LEU B 1 127 ? 16.219 4.27 -13.539 1 93.69 127 LEU B O 1
ATOM 3384 N N . VAL B 1 128 ? 16.516 4.289 -11.375 1 95 128 VAL B N 1
ATOM 3385 C CA . VAL B 1 128 ? 16.969 5.676 -11.367 1 95 128 VAL B CA 1
ATOM 3386 C C . VAL B 1 128 ? 18.406 5.75 -10.867 1 95 128 VAL B C 1
ATOM 3388 O O . VAL B 1 128 ? 18.844 4.91 -10.078 1 95 128 VAL B O 1
ATOM 3391 N N . LEU B 1 129 ? 19.094 6.766 -11.375 1 93.94 129 LEU B N 1
ATOM 3392 C CA . LEU B 1 129 ? 20.469 6.992 -10.945 1 93.94 129 LEU B CA 1
ATOM 3393 C C . LEU B 1 129 ? 20.531 8.078 -9.875 1 93.94 129 LEU B C 1
ATOM 3395 O O . LEU B 1 129 ? 19.984 9.172 -10.055 1 93.94 129 LEU B O 1
ATOM 3399 N N . ILE B 1 130 ? 21.125 7.695 -8.758 1 95.06 130 ILE B N 1
ATOM 3400 C CA . ILE B 1 130 ? 21.391 8.656 -7.695 1 95.06 130 ILE B CA 1
ATOM 3401 C C . ILE B 1 130 ? 22.891 8.766 -7.453 1 95.06 130 ILE B C 1
ATOM 3403 O O . ILE B 1 130 ? 23.594 7.75 -7.398 1 95.06 130 ILE B O 1
ATOM 3407 N N . SER B 1 131 ? 23.391 10.031 -7.375 1 96.12 131 SER B N 1
ATOM 3408 C CA . SER B 1 131 ? 24.812 10.195 -7.105 1 96.12 131 SER B CA 1
ATOM 3409 C C . SER B 1 131 ? 25.203 9.492 -5.812 1 96.12 131 SER B C 1
ATOM 3411 O O . SER B 1 131 ? 24.484 9.547 -4.82 1 96.12 131 SER B O 1
ATOM 3413 N N . THR B 1 132 ? 26.375 8.797 -5.891 1 95.81 132 THR B N 1
ATOM 3414 C CA . THR B 1 132 ? 26.844 8.07 -4.715 1 95.81 132 THR B CA 1
ATOM 3415 C C . THR B 1 132 ? 27.016 9.016 -3.533 1 95.81 132 THR B C 1
ATOM 3417 O O . THR B 1 132 ? 26.75 8.641 -2.387 1 95.81 132 THR B O 1
ATOM 3420 N N . GLU B 1 133 ? 27.406 10.258 -3.789 1 96.44 133 GLU B N 1
ATOM 3421 C CA . GLU B 1 133 ? 27.562 11.273 -2.748 1 96.44 133 GLU B CA 1
ATOM 3422 C C . GLU B 1 133 ? 26.219 11.633 -2.117 1 96.44 133 GLU B C 1
ATOM 3424 O O . GLU B 1 133 ? 26.094 11.672 -0.892 1 96.44 133 GLU B O 1
ATOM 3429 N N . LYS B 1 134 ? 25.281 11.844 -2.939 1 95.88 134 LYS B N 1
ATOM 3430 C CA . LYS B 1 134 ? 23.953 12.18 -2.459 1 95.88 134 LYS B CA 1
ATOM 3431 C C . LYS B 1 134 ? 23.344 11.023 -1.666 1 95.88 134 LYS B C 1
ATOM 3433 O O . LYS B 1 134 ? 22.688 11.242 -0.647 1 95.88 134 LYS B O 1
ATOM 3438 N N . ALA B 1 135 ? 23.484 9.836 -2.172 1 96.44 135 ALA B N 1
ATOM 3439 C CA . ALA B 1 135 ? 22.969 8.656 -1.476 1 96.44 135 ALA B CA 1
ATOM 3440 C C . ALA B 1 135 ? 23.562 8.547 -0.074 1 96.44 135 ALA B C 1
ATOM 3442 O O . ALA B 1 135 ? 22.844 8.289 0.893 1 96.44 135 ALA B O 1
ATOM 3443 N N . LYS B 1 136 ? 24.875 8.758 0.001 1 95.06 136 LYS B N 1
ATOM 3444 C CA . LYS B 1 136 ? 25.562 8.711 1.286 1 95.06 136 LYS B CA 1
ATOM 3445 C C . LYS B 1 136 ? 25.062 9.805 2.223 1 95.06 136 LYS B C 1
ATOM 3447 O O . LYS B 1 136 ? 24.766 9.547 3.391 1 95.06 136 LYS B O 1
ATOM 3452 N N . GLU B 1 137 ? 24.922 11 1.726 1 95.69 137 GLU B N 1
ATOM 3453 C CA . GLU B 1 137 ? 24.469 12.148 2.51 1 95.69 137 GLU B CA 1
ATOM 3454 C C . GLU B 1 137 ? 23.047 11.938 3.027 1 95.69 137 GLU B C 1
ATOM 3456 O O . GLU B 1 137 ? 22.719 12.32 4.152 1 95.69 137 GLU B O 1
ATOM 3461 N N . ALA B 1 138 ? 22.234 11.344 2.211 1 95.25 138 ALA B N 1
ATOM 3462 C CA . ALA B 1 138 ? 20.828 11.156 2.527 1 95.25 138 ALA B CA 1
ATOM 3463 C C . ALA B 1 138 ? 20.625 9.93 3.41 1 95.25 138 ALA B C 1
ATOM 3465 O O . ALA B 1 138 ? 19.5 9.664 3.863 1 95.25 138 ALA B O 1
ATOM 3466 N N . GLY B 1 139 ? 21.672 9.141 3.592 1 93.44 139 GLY B N 1
ATOM 3467 C CA . GLY B 1 139 ? 21.578 7.961 4.441 1 93.44 139 GLY B CA 1
ATOM 3468 C C . GLY B 1 139 ? 20.906 6.785 3.758 1 93.44 139 GLY B C 1
ATOM 3469 O O . GLY B 1 139 ? 20.312 5.93 4.422 1 93.44 139 GLY B O 1
ATOM 3470 N N . LEU B 1 140 ? 20.891 6.762 2.459 1 95.88 140 LEU B N 1
ATOM 3471 C CA . LEU B 1 140 ? 20.359 5.625 1.713 1 95.88 140 LEU B CA 1
ATOM 3472 C C . LEU B 1 140 ? 21.281 4.414 1.834 1 95.88 140 LEU B C 1
ATOM 3474 O O . LEU B 1 140 ? 22.5 4.566 1.998 1 95.88 140 LEU B O 1
ATOM 3478 N N . PRO B 1 141 ? 20.641 3.219 1.744 1 94.88 141 PRO B N 1
ATOM 3479 C CA . PRO B 1 141 ? 21.531 2.055 1.669 1 94.88 141 PRO B CA 1
ATOM 3480 C C . PRO B 1 141 ? 22.453 2.096 0.452 1 94.88 141 PRO B C 1
ATOM 3482 O O . PRO B 1 141 ? 22.047 2.543 -0.623 1 94.88 141 PRO B O 1
ATOM 3485 N N . GLU B 1 142 ? 23.641 1.612 0.676 1 95.5 142 GLU B N 1
ATOM 3486 C CA . GLU B 1 142 ? 24.625 1.646 -0.399 1 95.5 142 GLU B CA 1
ATOM 3487 C C . GLU B 1 142 ? 24.25 0.688 -1.524 1 95.5 142 GLU B C 1
ATOM 3489 O O . GLU B 1 142 ? 23.938 -0.48 -1.275 1 95.5 142 GLU B O 1
ATOM 3494 N N . SER B 1 143 ? 24.25 1.186 -2.742 1 96 143 SER B N 1
ATOM 3495 C CA . SER B 1 143 ? 24.109 0.399 -3.961 1 96 143 SER B CA 1
ATOM 3496 C C . SER B 1 143 ? 25.406 0.379 -4.766 1 96 143 SER B C 1
ATOM 3498 O O . SER B 1 143 ? 26.219 1.303 -4.668 1 96 143 SER B O 1
ATOM 3500 N N . VAL B 1 144 ? 25.547 -0.681 -5.488 1 95.62 144 VAL B N 1
ATOM 3501 C CA . VAL B 1 144 ? 26.766 -0.792 -6.289 1 95.62 144 VAL B CA 1
ATOM 3502 C C . VAL B 1 144 ? 26.812 0.339 -7.316 1 95.62 144 VAL B C 1
ATOM 3504 O O . VAL B 1 144 ? 25.797 0.708 -7.891 1 95.62 144 VAL B O 1
ATOM 3507 N N . GLU B 1 145 ? 28.016 0.815 -7.523 1 93.94 145 GLU B N 1
ATOM 3508 C CA . GLU B 1 145 ? 28.188 1.866 -8.516 1 93.94 145 GLU B CA 1
ATOM 3509 C C . GLU B 1 145 ? 28.047 1.318 -9.938 1 93.94 145 GLU B C 1
ATOM 3511 O O . GLU B 1 145 ? 28.516 0.216 -10.234 1 93.94 145 GLU B O 1
ATOM 3516 N N . THR B 1 146 ? 27.406 2.135 -10.797 1 91.88 146 THR B N 1
ATOM 3517 C CA . THR B 1 146 ? 27.234 1.726 -12.188 1 91.88 146 THR B CA 1
ATOM 3518 C C . THR B 1 146 ? 28.547 1.854 -12.953 1 91.88 146 THR B C 1
ATOM 3520 O O . THR B 1 146 ? 29.375 2.721 -12.648 1 91.88 146 THR B O 1
ATOM 3523 N N . TYR B 1 147 ? 28.703 1.027 -13.984 1 91.31 147 TYR B N 1
ATOM 3524 C CA . TYR B 1 147 ? 29.984 1.029 -14.695 1 91.31 147 TYR B CA 1
ATOM 3525 C C . TYR B 1 147 ? 29.938 1.971 -15.891 1 91.31 147 TYR B C 1
ATOM 3527 O O . TYR B 1 147 ? 30.969 2.49 -16.312 1 91.31 147 TYR B O 1
ATOM 3535 N N . ASN B 1 148 ? 28.828 2.281 -16.438 1 91.25 148 ASN B N 1
ATOM 3536 C CA . ASN B 1 148 ? 28.734 3.186 -17.578 1 91.25 148 ASN B CA 1
ATOM 3537 C C . ASN B 1 148 ? 28.406 4.609 -17.141 1 91.25 148 ASN B C 1
ATOM 3539 O O . ASN B 1 148 ? 28.406 5.531 -17.953 1 91.25 148 ASN B O 1
ATOM 3543 N N . ASP B 1 149 ? 28.078 4.859 -15.852 1 91.88 149 ASP B N 1
ATOM 3544 C CA . ASP B 1 149 ? 27.812 6.16 -15.25 1 91.88 149 ASP B CA 1
ATOM 3545 C C . ASP B 1 149 ? 28.531 6.305 -13.914 1 91.88 149 ASP B C 1
ATOM 3547 O O . ASP B 1 149 ? 27.891 6.363 -12.859 1 91.88 149 ASP B O 1
ATOM 3551 N N . PRO B 1 150 ? 29.859 6.43 -14.039 1 91.94 150 PRO B N 1
ATOM 3552 C CA . PRO B 1 150 ? 30.641 6.496 -12.805 1 91.94 150 PRO B CA 1
ATOM 3553 C C . PRO B 1 150 ? 30.188 7.613 -11.867 1 91.94 150 PRO B C 1
ATOM 3555 O O . PRO B 1 150 ? 29.828 8.703 -12.328 1 91.94 150 PRO B O 1
ATOM 3558 N N . GLY B 1 151 ? 30.062 7.324 -10.578 1 94.31 151 GLY B N 1
ATOM 3559 C CA . GLY B 1 151 ? 29.641 8.289 -9.586 1 94.31 151 GLY B CA 1
ATOM 3560 C C . GLY B 1 151 ? 28.156 8.18 -9.25 1 94.31 151 GLY B C 1
ATOM 3561 O O . GLY B 1 151 ? 27.672 8.859 -8.336 1 94.31 151 GLY B O 1
ATOM 3562 N N . TYR B 1 152 ? 27.516 7.266 -9.977 1 95.12 152 TYR B N 1
ATOM 3563 C CA . TYR B 1 152 ? 26.078 7.074 -9.742 1 95.12 152 TYR B CA 1
ATOM 3564 C C . TYR B 1 152 ? 25.766 5.621 -9.414 1 95.12 152 TYR B C 1
ATOM 3566 O O . TYR B 1 152 ? 26.5 4.715 -9.82 1 95.12 152 TYR B O 1
ATOM 3574 N N . ALA B 1 153 ? 24.766 5.441 -8.602 1 94.81 153 ALA B N 1
ATOM 3575 C CA . ALA B 1 153 ? 24.297 4.105 -8.242 1 94.81 153 ALA B CA 1
ATOM 3576 C C . ALA B 1 153 ? 22.828 3.922 -8.617 1 94.81 153 ALA B C 1
ATOM 3578 O O . ALA B 1 153 ? 22.047 4.867 -8.562 1 94.81 153 ALA B O 1
ATOM 3579 N N . PRO B 1 154 ? 22.5 2.689 -9.055 1 94.31 154 PRO B N 1
ATOM 3580 C CA . PRO B 1 154 ? 21.109 2.412 -9.422 1 94.31 154 PRO B CA 1
ATOM 3581 C C . PRO B 1 154 ? 20.203 2.184 -8.211 1 94.31 154 PRO B C 1
ATOM 3583 O O . PRO B 1 154 ? 20.625 1.544 -7.242 1 94.31 154 PRO B O 1
ATOM 3586 N N . TYR B 1 155 ? 19.094 2.775 -8.234 1 95.81 155 TYR B N 1
ATOM 3587 C CA . TYR B 1 155 ? 18.016 2.547 -7.277 1 95.81 155 TYR B CA 1
ATOM 3588 C C . TYR B 1 155 ? 16.688 2.34 -7.992 1 95.81 155 TYR B C 1
ATOM 3590 O O . TYR B 1 155 ? 16.5 2.779 -9.133 1 95.81 155 TYR B O 1
ATOM 3598 N N . GLY B 1 156 ? 15.836 1.561 -7.395 1 95.94 156 GLY B N 1
ATOM 3599 C CA . GLY B 1 156 ? 14.469 1.388 -7.863 1 95.94 156 GLY B CA 1
ATOM 3600 C C . GLY B 1 156 ? 13.43 1.819 -6.844 1 95.94 156 GLY B C 1
ATOM 3601 O O . GLY B 1 156 ? 13.742 2.016 -5.672 1 95.94 156 GLY B O 1
ATOM 3602 N N . LEU B 1 157 ? 12.227 1.98 -7.297 1 97.19 157 LEU B N 1
ATOM 3603 C CA . LEU B 1 157 ? 11.156 2.346 -6.375 1 97.19 157 LEU B CA 1
ATOM 3604 C C . LEU B 1 157 ? 10.461 1.104 -5.824 1 97.19 157 LEU B C 1
ATOM 3606 O O . LEU B 1 157 ? 10.266 0.126 -6.551 1 97.19 157 LEU B O 1
ATOM 3610 N N . GLY B 1 158 ? 10.078 1.249 -4.582 1 97.38 158 GLY B N 1
ATOM 3611 C CA . GLY B 1 158 ? 9.375 0.156 -3.928 1 97.38 158 GLY B CA 1
ATOM 3612 C C . GLY B 1 158 ? 8.117 -0.266 -4.656 1 97.38 158 GLY B C 1
ATOM 3613 O O . GLY B 1 158 ? 7.82 -1.458 -4.754 1 97.38 158 GLY B O 1
ATOM 3614 N N . VAL B 1 159 ? 7.355 0.655 -5.227 1 98.19 159 VAL B N 1
ATOM 3615 C CA . VAL B 1 159 ? 6.078 0.36 -5.867 1 98.19 159 VAL B CA 1
ATOM 3616 C C . VAL B 1 159 ? 6.301 -0.557 -7.07 1 98.19 159 VAL B C 1
ATOM 3618 O O . VAL B 1 159 ? 5.52 -1.483 -7.305 1 98.19 159 VAL B O 1
ATOM 3621 N N . TYR B 1 160 ? 7.34 -0.326 -7.801 1 97.25 160 TYR B N 1
ATOM 3622 C CA . TYR B 1 160 ? 7.617 -1.136 -8.984 1 97.25 160 TYR B CA 1
ATOM 3623 C C . TYR B 1 160 ? 8.062 -2.541 -8.594 1 97.25 160 TYR B C 1
ATOM 3625 O O . TYR B 1 160 ? 7.617 -3.525 -9.188 1 97.25 160 TYR B O 1
ATOM 3633 N N . HIS B 1 161 ? 8.922 -2.592 -7.613 1 96.62 161 HIS B N 1
ATOM 3634 C CA . HIS B 1 161 ? 9.359 -3.893 -7.129 1 96.62 161 HIS B CA 1
ATOM 3635 C C . HIS B 1 161 ? 8.188 -4.711 -6.602 1 96.62 161 HIS B C 1
ATOM 3637 O O . HIS B 1 161 ? 8.086 -5.91 -6.879 1 96.62 161 HIS B O 1
ATOM 3643 N N . GLN B 1 162 ? 7.312 -4.07 -5.863 1 97.88 162 GLN B N 1
ATOM 3644 C CA . GLN B 1 162 ? 6.137 -4.73 -5.309 1 97.88 162 GLN B CA 1
ATOM 3645 C C . GLN B 1 162 ? 5.219 -5.242 -6.414 1 97.88 162 GLN B C 1
ATOM 3647 O O . GLN B 1 162 ? 4.715 -6.367 -6.34 1 97.88 162 GLN B O 1
ATOM 3652 N N . LEU B 1 163 ? 5.008 -4.41 -7.418 1 97.94 163 LEU B N 1
ATOM 3653 C CA . LEU B 1 163 ? 4.172 -4.84 -8.531 1 97.94 163 LEU B CA 1
ATOM 3654 C C . LEU B 1 163 ? 4.84 -5.969 -9.305 1 97.94 163 LEU B C 1
ATOM 3656 O O . LEU B 1 163 ? 4.172 -6.898 -9.766 1 97.94 163 LEU B O 1
ATOM 3660 N N . HIS B 1 164 ? 6.148 -5.895 -9.477 1 95.88 164 HIS B N 1
ATOM 3661 C CA . HIS B 1 164 ? 6.926 -6.973 -10.078 1 95.88 164 HIS B CA 1
ATOM 3662 C C . HIS B 1 164 ? 6.746 -8.273 -9.305 1 95.88 164 HIS B C 1
ATOM 3664 O O . HIS B 1 164 ? 6.516 -9.328 -9.898 1 95.88 164 HIS B O 1
ATOM 3670 N N . CYS B 1 165 ? 6.812 -8.18 -7.988 1 96.69 165 CYS B N 1
ATOM 3671 C CA . CYS B 1 165 ? 6.625 -9.344 -7.129 1 96.69 165 CYS B CA 1
ATOM 3672 C C . CYS B 1 165 ? 5.234 -9.938 -7.312 1 96.69 165 CYS B C 1
ATOM 3674 O O . CYS B 1 165 ? 5.082 -11.156 -7.422 1 96.69 165 CYS B O 1
ATOM 3676 N N . LEU B 1 166 ? 4.207 -9.086 -7.348 1 98 166 LEU B N 1
ATOM 3677 C CA . LEU B 1 166 ? 2.84 -9.578 -7.508 1 98 166 LEU B CA 1
ATOM 3678 C C . LEU B 1 166 ? 2.676 -10.305 -8.844 1 98 166 LEU B C 1
ATOM 3680 O O . LEU B 1 166 ? 2.072 -11.375 -8.898 1 98 166 LEU B O 1
ATOM 3684 N N . ASN B 1 167 ? 3.236 -9.672 -9.867 1 96.69 167 ASN B N 1
ATOM 3685 C CA . ASN B 1 167 ? 3.166 -10.289 -11.188 1 96.69 167 ASN B CA 1
ATOM 3686 C C . ASN B 1 167 ? 3.928 -11.609 -11.234 1 96.69 167 ASN B C 1
ATOM 3688 O O . ASN B 1 167 ? 3.5 -12.555 -11.898 1 96.69 167 ASN B O 1
ATOM 3692 N N . ARG B 1 168 ? 5.047 -11.664 -10.562 1 95.31 168 ARG B N 1
ATOM 3693 C CA . ARG B 1 168 ? 5.805 -12.906 -10.484 1 95.31 168 ARG B CA 1
ATOM 3694 C C . ARG B 1 168 ? 4.992 -14 -9.805 1 95.31 168 ARG B C 1
ATOM 3696 O O . ARG B 1 168 ? 5 -15.156 -10.242 1 95.31 168 ARG B O 1
ATOM 3703 N N . ILE B 1 169 ? 4.332 -13.703 -8.742 1 96.56 169 ILE B N 1
ATOM 3704 C CA . ILE B 1 169 ? 3.467 -14.656 -8.062 1 96.56 169 ILE B CA 1
ATOM 3705 C C . ILE B 1 169 ? 2.367 -15.125 -9.008 1 96.56 169 ILE B C 1
ATOM 3707 O O . ILE B 1 169 ? 2.109 -16.328 -9.133 1 96.56 169 ILE B O 1
ATOM 3711 N N . ARG B 1 170 ? 1.722 -14.203 -9.703 1 96.75 170 ARG B N 1
ATOM 3712 C CA . ARG B 1 170 ? 0.679 -14.523 -10.672 1 96.75 170 ARG B CA 1
ATOM 3713 C C . ARG B 1 170 ? 1.187 -15.523 -11.711 1 96.75 170 ARG B C 1
ATOM 3715 O O . ARG B 1 170 ? 0.542 -16.547 -11.961 1 96.75 170 ARG B O 1
ATOM 3722 N N . LYS B 1 171 ? 2.354 -15.273 -12.227 1 95.56 171 LYS B N 1
ATOM 3723 C CA . LYS B 1 171 ? 2.936 -16.094 -13.273 1 95.56 171 LYS B CA 1
ATOM 3724 C C . LYS B 1 171 ? 3.365 -17.453 -12.727 1 95.56 171 LYS B C 1
ATOM 3726 O O . LYS B 1 171 ? 3.363 -18.453 -13.461 1 95.56 171 LYS B O 1
ATOM 3731 N N . SER B 1 172 ? 3.67 -17.531 -11.477 1 94.94 172 SER B N 1
ATOM 3732 C CA . SER B 1 172 ? 4.203 -18.75 -10.867 1 94.94 172 SER B CA 1
ATOM 3733 C C . SER B 1 172 ? 3.117 -19.812 -10.719 1 94.94 172 SER B C 1
ATOM 3735 O O . SER B 1 172 ? 3.416 -20.984 -10.453 1 94.94 172 SER B O 1
ATOM 3737 N N . PHE B 1 173 ? 1.863 -19.438 -10.883 1 93.94 173 PHE B N 1
ATOM 3738 C CA . PHE B 1 173 ? 0.789 -20.422 -10.93 1 93.94 173 PHE B CA 1
ATOM 3739 C C . PHE B 1 173 ? 0.831 -21.203 -12.234 1 93.94 173 PHE B C 1
ATOM 3741 O O . PHE B 1 173 ? 0.199 -22.25 -12.359 1 93.94 173 PHE B O 1
ATOM 3748 N N . TYR B 1 174 ? 1.619 -20.625 -13.258 1 93.06 174 TYR B N 1
ATOM 3749 C CA . TYR B 1 174 ? 1.717 -21.234 -14.578 1 93.06 174 TYR B CA 1
ATOM 3750 C C . TYR B 1 174 ? 3.172 -21.344 -15.016 1 93.06 174 TYR B C 1
ATOM 3752 O O . TYR B 1 174 ? 3.564 -20.797 -16.047 1 93.06 174 TYR B O 1
ATOM 3760 N N . PRO B 1 175 ? 3.906 -22.172 -14.32 1 93.12 175 PRO B N 1
ATOM 3761 C CA . PRO B 1 175 ? 5.352 -22.203 -14.555 1 93.12 175 PRO B CA 1
ATOM 3762 C C . PRO B 1 175 ? 5.707 -22.719 -15.953 1 93.12 175 PRO B C 1
ATOM 3764 O O . PRO B 1 175 ? 6.719 -22.312 -16.531 1 93.12 175 PRO B O 1
ATOM 3767 N N . ASP B 1 176 ? 4.949 -23.594 -16.516 1 93.5 176 ASP B N 1
ATOM 3768 C CA . ASP B 1 176 ? 5.242 -24.125 -17.844 1 93.5 176 ASP B CA 1
ATOM 3769 C C . ASP B 1 176 ? 5.172 -23.031 -18.906 1 93.5 176 ASP B C 1
ATOM 3771 O O . ASP B 1 176 ? 5.938 -23.031 -19.875 1 93.5 176 ASP B O 1
ATOM 3775 N N . ARG B 1 177 ? 4.285 -22.109 -18.625 1 93.75 177 ARG B N 1
ATOM 3776 C CA . ARG B 1 177 ? 4.105 -21.016 -19.594 1 93.75 177 ARG B CA 1
ATOM 3777 C C . ARG B 1 177 ? 5.188 -19.953 -19.422 1 93.75 177 ARG B C 1
ATOM 3779 O O . ARG B 1 177 ? 5.73 -19.469 -20.422 1 93.75 177 ARG B O 1
ATOM 3786 N N . TYR B 1 178 ? 5.555 -19.641 -18.219 1 94.94 178 TYR B N 1
ATOM 3787 C CA . TYR B 1 178 ? 6.328 -18.422 -17.984 1 94.94 178 TYR B CA 1
ATOM 3788 C C . TYR B 1 178 ? 7.766 -18.75 -17.609 1 94.94 178 TYR B C 1
ATOM 3790 O O . TYR B 1 178 ? 8.664 -17.922 -17.75 1 94.94 178 TYR B O 1
ATOM 3798 N N . TYR B 1 179 ? 7.969 -19.891 -17.125 1 92.94 179 TYR B N 1
ATOM 3799 C CA . TYR B 1 179 ? 9.297 -20.266 -16.641 1 92.94 179 TYR B CA 1
ATOM 3800 C C . TYR B 1 179 ? 9.688 -21.641 -17.141 1 92.94 179 TYR B C 1
ATOM 3802 O O . TYR B 1 179 ? 10.094 -22.5 -16.344 1 92.94 179 TYR B O 1
ATOM 3810 N N . PRO B 1 180 ? 9.609 -21.797 -18.422 1 93.19 180 PRO B N 1
ATOM 3811 C CA . PRO B 1 180 ? 10 -23.125 -18.922 1 93.19 180 PRO B CA 1
ATOM 3812 C C . PRO B 1 180 ? 11.453 -23.469 -18.609 1 93.19 180 PRO B C 1
ATOM 3814 O O . PRO B 1 180 ? 12.344 -22.625 -18.781 1 93.19 180 PRO B O 1
ATOM 3817 N N . GLY B 1 181 ? 11.695 -24.609 -18.094 1 92.88 181 GLY B N 1
ATOM 3818 C CA . GLY B 1 181 ? 13.055 -25.047 -17.828 1 92.88 181 GLY B CA 1
ATOM 3819 C C . GLY B 1 181 ? 13.57 -24.641 -16.469 1 92.88 181 GLY B C 1
ATOM 3820 O O . GLY B 1 181 ? 14.688 -25.016 -16.078 1 92.88 181 GLY B O 1
ATOM 3821 N N . VAL B 1 182 ? 12.844 -23.781 -15.773 1 90.62 182 VAL B N 1
ATOM 3822 C CA . VAL B 1 182 ? 13.219 -23.391 -14.422 1 90.62 182 VAL B CA 1
ATOM 3823 C C . VAL B 1 182 ? 12.672 -24.422 -13.422 1 90.62 182 VAL B C 1
ATOM 3825 O O . VAL B 1 182 ? 11.531 -24.875 -13.547 1 90.62 182 VAL B O 1
ATOM 3828 N N . SER B 1 183 ? 13.547 -24.797 -12.523 1 91.69 183 SER B N 1
ATOM 3829 C CA . SER B 1 183 ? 13.133 -25.797 -11.547 1 91.69 183 SER B CA 1
ATOM 3830 C C . SER B 1 183 ? 12.016 -25.281 -10.656 1 91.69 183 SER B C 1
ATOM 3832 O O . SER B 1 183 ? 11.914 -24.062 -10.43 1 91.69 183 SER B O 1
ATOM 3834 N N . ALA B 1 184 ? 11.211 -26.172 -10.164 1 88.25 184 ALA B N 1
ATOM 3835 C CA . ALA B 1 184 ? 10.133 -25.812 -9.242 1 88.25 184 ALA B CA 1
ATOM 3836 C C . ALA B 1 184 ? 10.688 -25.125 -8 1 88.25 184 ALA B C 1
ATOM 3838 O O . ALA B 1 184 ? 10.07 -24.188 -7.484 1 88.25 184 ALA B O 1
ATOM 3839 N N . HIS B 1 185 ? 11.812 -25.562 -7.633 1 87.25 185 HIS B N 1
ATOM 3840 C CA . HIS B 1 185 ? 12.445 -25 -6.445 1 87.25 185 HIS B CA 1
ATOM 3841 C C . HIS B 1 185 ? 12.836 -23.547 -6.672 1 87.25 185 HIS B C 1
ATOM 3843 O O . HIS B 1 185 ? 12.641 -22.703 -5.789 1 87.25 185 HIS B O 1
ATOM 3849 N N . GLU B 1 186 ? 13.289 -23.25 -7.773 1 86.75 186 GLU B N 1
ATOM 3850 C CA . GLU B 1 186 ? 13.68 -21.875 -8.102 1 86.75 186 GLU B CA 1
ATOM 3851 C C . GLU B 1 186 ? 12.453 -20.969 -8.195 1 86.75 186 GLU B C 1
ATOM 3853 O O . GLU B 1 186 ? 12.484 -19.828 -7.719 1 86.75 186 GLU B O 1
ATOM 3858 N N . VAL B 1 187 ? 11.469 -21.484 -8.773 1 87.19 187 VAL B N 1
ATOM 3859 C CA . VAL B 1 187 ? 10.227 -20.719 -8.875 1 87.19 187 VAL B CA 1
ATOM 3860 C C . VAL B 1 187 ? 9.68 -20.438 -7.48 1 87.19 187 VAL B C 1
ATOM 3862 O O . VAL B 1 187 ? 9.297 -19.312 -7.18 1 87.19 187 VAL B O 1
ATOM 3865 N N . GLU B 1 188 ? 9.75 -21.406 -6.691 1 86.94 188 GLU B N 1
ATOM 3866 C CA . GLU B 1 188 ? 9.227 -21.281 -5.332 1 86.94 188 GLU B CA 1
ATOM 3867 C C . GLU B 1 188 ? 10.039 -20.266 -4.527 1 86.94 188 GLU B C 1
ATOM 3869 O O . GLU B 1 188 ? 9.469 -19.469 -3.779 1 86.94 188 GLU B O 1
ATOM 3874 N N . HIS B 1 189 ? 11.273 -20.328 -4.691 1 83.38 189 HIS B N 1
ATOM 3875 C CA . HIS B 1 189 ? 12.148 -19.422 -3.957 1 83.38 189 HIS B CA 1
ATOM 3876 C C . HIS B 1 189 ? 11.828 -17.969 -4.285 1 83.38 189 HIS B C 1
ATOM 3878 O O . HIS B 1 189 ? 11.68 -17.141 -3.381 1 83.38 189 HIS B O 1
ATO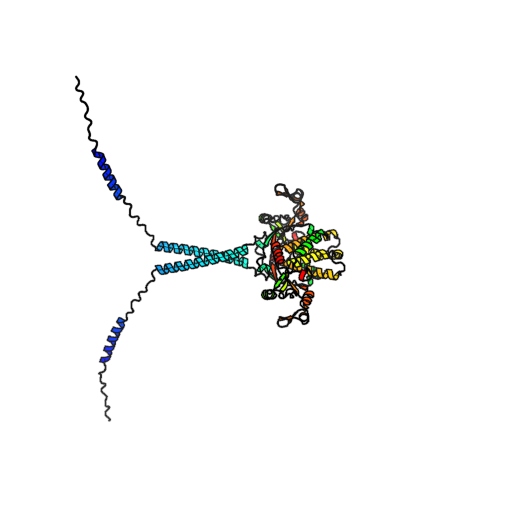M 3884 N N . HIS B 1 190 ? 11.648 -17.75 -5.527 1 83.19 190 HIS B N 1
ATOM 3885 C CA . HIS B 1 190 ? 11.352 -16.391 -5.941 1 83.19 190 HIS B CA 1
ATOM 3886 C C . HIS B 1 190 ? 9.961 -15.961 -5.488 1 83.19 190 HIS B C 1
ATOM 3888 O O . HIS B 1 190 ? 9.766 -14.828 -5.043 1 83.19 190 HIS B O 1
ATOM 3894 N N . THR B 1 191 ? 9.141 -16.828 -5.438 1 91.69 191 THR B N 1
ATOM 3895 C CA . THR B 1 191 ? 7.773 -16.531 -5.027 1 91.69 191 THR B CA 1
ATOM 3896 C C . THR B 1 191 ? 7.707 -16.25 -3.531 1 91.69 191 THR B C 1
ATOM 3898 O O . THR B 1 191 ? 6.992 -15.336 -3.1 1 91.69 191 THR B O 1
ATOM 3901 N N . ASN B 1 192 ? 8.508 -16.953 -2.791 1 90.81 192 ASN B N 1
ATOM 3902 C CA . ASN B 1 192 ? 8.453 -16.828 -1.34 1 90.81 192 ASN B CA 1
ATOM 3903 C C . ASN B 1 192 ? 8.961 -15.461 -0.879 1 90.81 192 ASN B C 1
ATOM 3905 O O . ASN B 1 192 ? 8.406 -14.867 0.045 1 90.81 192 ASN B O 1
ATOM 3909 N N . HIS B 1 193 ? 9.961 -14.992 -1.483 1 92.81 193 HIS B N 1
ATOM 3910 C CA . HIS B 1 193 ? 10.445 -13.664 -1.113 1 92.81 193 HIS B CA 1
ATOM 3911 C C . HIS B 1 193 ? 9.406 -12.594 -1.422 1 92.81 193 HIS B C 1
ATOM 3913 O O . HIS B 1 193 ? 9.273 -11.617 -0.674 1 92.81 193 HIS B O 1
ATOM 3919 N N . CYS B 1 194 ? 8.68 -12.844 -2.537 1 96.88 194 CYS B N 1
ATOM 3920 C CA . CYS B 1 194 ? 7.66 -11.891 -2.951 1 96.88 194 CYS B CA 1
ATOM 3921 C C . CYS B 1 194 ? 6.543 -11.805 -1.921 1 96.88 194 CYS B C 1
ATOM 3923 O O . CYS B 1 194 ? 6 -10.727 -1.671 1 96.88 194 CYS B O 1
ATOM 3925 N N . PHE B 1 195 ? 6.207 -12.93 -1.273 1 98.12 195 PHE B N 1
ATOM 3926 C CA . PHE B 1 195 ? 5.156 -12.922 -0.263 1 98.12 195 PHE B CA 1
ATOM 3927 C C . PHE B 1 195 ? 5.555 -12.055 0.925 1 98.12 195 PHE B C 1
ATOM 3929 O O . PHE B 1 195 ? 4.727 -11.32 1.466 1 98.12 195 PHE B O 1
ATOM 3936 N N . ASP B 1 196 ? 6.797 -12.156 1.306 1 97.75 196 ASP B N 1
ATOM 3937 C CA . ASP B 1 196 ? 7.277 -11.352 2.424 1 97.75 196 ASP B CA 1
ATOM 3938 C C . ASP B 1 196 ? 7.285 -9.867 2.07 1 97.75 196 ASP B C 1
ATOM 3940 O O . ASP B 1 196 ? 6.859 -9.031 2.867 1 97.75 196 ASP B O 1
ATOM 3944 N N . VAL B 1 197 ? 7.746 -9.5 0.867 1 97.75 197 VAL B N 1
ATOM 3945 C CA . VAL B 1 197 ? 7.785 -8.117 0.401 1 97.75 197 VAL B CA 1
ATOM 3946 C C . VAL B 1 197 ? 6.379 -7.523 0.431 1 97.75 197 VAL B C 1
ATOM 3948 O O . VAL B 1 197 ? 6.164 -6.453 1.007 1 97.75 197 VAL B O 1
ATOM 3951 N N . LEU B 1 198 ? 5.398 -8.25 -0.14 1 98.62 198 LEU B N 1
ATOM 3952 C CA . LEU B 1 198 ? 4.043 -7.734 -0.274 1 98.62 198 LEU B CA 1
ATOM 3953 C C . LEU B 1 198 ? 3.352 -7.66 1.085 1 98.62 198 LEU B C 1
ATOM 3955 O O . LEU B 1 198 ? 2.588 -6.73 1.347 1 98.62 198 LEU B O 1
ATOM 3959 N N . ARG B 1 199 ? 3.615 -8.664 1.941 1 98.62 199 ARG B N 1
ATOM 3960 C CA . ARG B 1 199 ? 3.062 -8.633 3.291 1 98.62 199 ARG B CA 1
ATOM 3961 C C . ARG B 1 199 ? 3.471 -7.359 4.02 1 98.62 199 ARG B C 1
ATOM 3963 O O . ARG B 1 199 ? 2.621 -6.656 4.57 1 98.62 199 ARG B O 1
ATOM 3970 N N . GLN B 1 200 ? 4.746 -7.066 3.969 1 98.38 200 GLN B N 1
ATOM 3971 C CA . GLN B 1 200 ? 5.246 -5.891 4.668 1 98.38 200 GLN B CA 1
ATOM 3972 C C . GLN B 1 200 ? 4.727 -4.605 4.023 1 98.38 200 GLN B C 1
ATOM 3974 O O . GLN B 1 200 ? 4.41 -3.641 4.719 1 98.38 200 GLN B O 1
ATOM 3979 N N . ALA B 1 201 ? 4.641 -4.613 2.705 1 98.5 201 ALA B N 1
ATOM 3980 C CA . ALA B 1 201 ? 4.121 -3.436 2.012 1 98.5 201 ALA B CA 1
ATOM 3981 C C . ALA B 1 201 ? 2.668 -3.166 2.4 1 98.5 201 ALA B C 1
ATOM 3983 O O . ALA B 1 201 ? 2.289 -2.02 2.65 1 98.5 201 ALA B O 1
ATOM 3984 N N . ILE B 1 202 ? 1.819 -4.227 2.453 1 98.62 202 ILE B N 1
ATOM 3985 C CA . ILE B 1 202 ? 0.409 -4.117 2.811 1 98.62 202 ILE B CA 1
ATOM 3986 C C . ILE B 1 202 ? 0.278 -3.566 4.23 1 98.62 202 ILE B C 1
ATOM 3988 O O . ILE B 1 202 ? -0.477 -2.619 4.465 1 98.62 202 ILE B O 1
ATOM 3992 N N . LEU B 1 203 ? 1.04 -4.102 5.133 1 98.31 203 LEU B N 1
ATOM 3993 C CA . LEU B 1 203 ? 0.979 -3.686 6.531 1 98.31 203 LEU B CA 1
ATOM 3994 C C . LEU B 1 203 ? 1.512 -2.266 6.695 1 98.31 203 LEU B C 1
ATOM 3996 O O . LEU B 1 203 ? 0.99 -1.494 7.504 1 98.31 203 LEU B O 1
ATOM 4000 N N . CYS B 1 204 ? 2.557 -1.919 5.938 1 98.12 204 CYS B N 1
ATOM 4001 C CA . CYS B 1 204 ? 3.121 -0.576 5.996 1 98.12 204 CYS B CA 1
ATOM 4002 C C . CYS B 1 204 ? 2.125 0.458 5.48 1 98.12 204 CYS B C 1
ATOM 4004 O O . CYS B 1 204 ? 1.99 1.537 6.059 1 98.12 204 CYS B O 1
ATOM 4006 N N . HIS B 1 205 ? 1.49 0.167 4.375 1 96.88 205 HIS B N 1
ATOM 4007 C CA . HIS B 1 205 ? 0.475 1.066 3.838 1 96.88 205 HIS B CA 1
ATOM 4008 C C . HIS B 1 205 ? -0.679 1.243 4.816 1 96.88 205 HIS B C 1
ATOM 4010 O O . HIS B 1 205 ? -1.196 2.352 4.98 1 96.88 205 HIS B O 1
ATOM 4016 N N . GLY B 1 206 ? -1.065 0.159 5.508 1 97.38 206 GLY B N 1
ATOM 4017 C CA . GLY B 1 206 ? -2.148 0.222 6.477 1 97.38 206 GLY B CA 1
ATOM 4018 C C . GLY B 1 206 ? -3.396 0.892 5.934 1 97.38 206 GLY B C 1
ATOM 4019 O O . GLY B 1 206 ? -3.895 1.856 6.516 1 97.38 206 GLY B O 1
ATOM 4020 N N . ASP B 1 207 ? -3.961 0.333 4.852 1 97.94 207 ASP B N 1
ATOM 4021 C CA . ASP B 1 207 ? -5.109 0.904 4.152 1 97.94 207 ASP B CA 1
ATOM 4022 C C . ASP B 1 207 ? -6.328 0.979 5.07 1 97.94 207 ASP B C 1
ATOM 4024 O O . ASP B 1 207 ? -6.875 -0.051 5.473 1 97.94 207 ASP B O 1
ATOM 4028 N N . VAL B 1 208 ? -6.789 2.201 5.305 1 97.31 208 VAL B N 1
ATOM 4029 C CA . VAL B 1 208 ? -7.887 2.379 6.25 1 97.31 208 VAL B CA 1
ATOM 4030 C C . VAL B 1 208 ? -9.188 2.625 5.492 1 97.31 208 VAL B C 1
ATOM 4032 O O . VAL B 1 208 ? -10.18 3.074 6.074 1 97.31 208 VAL B O 1
ATOM 4035 N N . SER B 1 209 ? -9.125 2.43 4.145 1 96.81 209 SER B N 1
ATOM 4036 C CA . SER B 1 209 ? -10.391 2.406 3.416 1 96.81 209 SER B CA 1
ATOM 4037 C C . SER B 1 209 ? -11.242 1.217 3.836 1 96.81 209 SER B C 1
ATOM 4039 O O . SER B 1 209 ? -10.75 0.277 4.461 1 96.81 209 SER B O 1
ATOM 4041 N N . LEU B 1 210 ? -12.492 1.294 3.488 1 97 210 LEU B N 1
ATOM 4042 C CA . LEU B 1 210 ? -13.406 0.307 4.047 1 97 210 LEU B CA 1
ATOM 4043 C C . LEU B 1 210 ? -13.898 -0.651 2.967 1 97 210 LEU B C 1
ATOM 4045 O O . LEU B 1 210 ? -14.18 -0.233 1.842 1 97 210 LEU B O 1
ATOM 4049 N N . VAL B 1 211 ? -13.953 -1.917 3.332 1 96.81 211 VAL B N 1
ATOM 4050 C CA . VAL B 1 211 ? -14.711 -2.891 2.555 1 96.81 211 VAL B CA 1
ATOM 4051 C C . VAL B 1 211 ? -16.094 -3.08 3.176 1 96.81 211 VAL B C 1
ATOM 4053 O O . VAL B 1 211 ? -16.297 -2.781 4.355 1 96.81 211 VAL B O 1
ATOM 4056 N N . TYR B 1 212 ? -17.031 -3.518 2.389 1 96.12 212 TYR B N 1
ATOM 4057 C CA . TYR B 1 212 ? -18.422 -3.584 2.844 1 96.12 212 TYR B CA 1
ATOM 4058 C C . TYR B 1 212 ? -19.125 -4.812 2.277 1 96.12 212 TYR B C 1
ATOM 4060 O O . TYR B 1 212 ? -18.578 -5.512 1.422 1 96.12 212 TYR B O 1
ATOM 4068 N N . TRP B 1 213 ? -20.266 -5.141 2.826 1 95.19 213 TRP B N 1
ATOM 4069 C CA . TRP B 1 213 ? -21.016 -6.32 2.416 1 95.19 213 TRP B CA 1
ATOM 4070 C C . TRP B 1 213 ? -22.297 -5.926 1.696 1 95.19 213 TRP B C 1
ATOM 4072 O O . TRP B 1 213 ? -23.109 -5.164 2.232 1 95.19 213 TRP B O 1
ATOM 4082 N N . TRP B 1 214 ? -22.391 -6.445 0.527 1 95.69 214 TRP B N 1
ATOM 4083 C CA . TRP B 1 214 ? -23.578 -6.16 -0.284 1 95.69 214 TRP B CA 1
ATOM 4084 C C . TRP B 1 214 ? -23.766 -7.227 -1.355 1 95.69 214 TRP B C 1
ATOM 4086 O O . TRP B 1 214 ? -22.891 -8.055 -1.585 1 95.69 214 TRP B O 1
ATOM 4096 N N . ASN B 1 215 ? -24.906 -7.305 -1.858 1 95.94 215 ASN B N 1
ATOM 4097 C CA . ASN B 1 215 ? -25.25 -8.117 -3.023 1 95.94 215 ASN B CA 1
ATOM 4098 C C . ASN B 1 215 ? -25.766 -7.25 -4.172 1 95.94 215 ASN B C 1
ATOM 4100 O O . ASN B 1 215 ? -26.688 -6.453 -3.992 1 95.94 215 ASN B O 1
ATOM 4104 N N . ARG B 1 216 ? -25.172 -7.43 -5.305 1 92.81 216 ARG B N 1
ATOM 4105 C CA . ARG B 1 216 ? -25.516 -6.594 -6.453 1 92.81 216 ARG B CA 1
ATOM 4106 C C . ARG B 1 216 ? -26.984 -6.719 -6.797 1 92.81 216 ARG B C 1
ATOM 4108 O O . ARG B 1 216 ? -27.578 -5.793 -7.359 1 92.81 216 ARG B O 1
ATOM 4115 N N . ASN B 1 217 ? -27.531 -7.797 -6.43 1 95.81 217 ASN B N 1
ATOM 4116 C CA . ASN B 1 217 ? -28.938 -8.039 -6.734 1 95.81 217 ASN B CA 1
ATOM 4117 C C . ASN B 1 217 ? -29.859 -7.301 -5.762 1 95.81 217 ASN B C 1
ATOM 4119 O O . ASN B 1 217 ? -31.078 -7.273 -5.953 1 95.81 217 ASN B O 1
ATOM 4123 N N . TYR B 1 218 ? -29.266 -6.738 -4.75 1 97.12 218 TYR B N 1
ATOM 4124 C CA . TYR B 1 218 ? -30.078 -6.168 -3.678 1 97.12 218 TYR B CA 1
ATOM 4125 C C . TYR B 1 218 ? -30.594 -4.789 -4.062 1 97.12 218 TYR B C 1
ATOM 4127 O O . TYR B 1 218 ? -31.531 -4.281 -3.449 1 97.12 218 TYR B O 1
ATOM 4135 N N . SER B 1 219 ? -29.984 -4.113 -5.031 1 96.75 219 SER B N 1
ATOM 4136 C CA . SER B 1 219 ? -30.391 -2.768 -5.41 1 96.75 219 SER B CA 1
ATOM 4137 C C . SER B 1 219 ? -30.094 -2.492 -6.879 1 96.75 219 SER B C 1
ATOM 4139 O O . SER B 1 219 ? -29.375 -3.254 -7.523 1 96.75 219 SER B O 1
ATOM 4141 N N . TYR B 1 220 ? -30.797 -1.546 -7.461 1 95.94 220 TYR B N 1
ATOM 4142 C CA . TYR B 1 220 ? -30.547 -1.04 -8.805 1 95.94 220 TYR B CA 1
ATOM 4143 C C . TYR B 1 220 ? -30.719 0.474 -8.859 1 95.94 220 TYR B C 1
ATOM 4145 O O . TYR B 1 220 ? -31.312 1.071 -7.961 1 95.94 220 TYR B O 1
ATOM 4153 N N . VAL B 1 221 ? -30.031 1.049 -9.719 1 93.44 221 VAL B N 1
ATOM 4154 C CA . VAL B 1 221 ? -30.156 2.484 -9.938 1 93.44 221 VAL B CA 1
ATOM 4155 C C . VAL B 1 221 ? -31.016 2.744 -11.18 1 93.44 221 VAL B C 1
ATOM 4157 O O . VAL B 1 221 ? -30.734 2.221 -12.258 1 93.44 221 VAL B O 1
ATOM 4160 N N . ASP B 1 222 ? -31.969 3.559 -11.023 1 94.69 222 ASP B N 1
ATOM 4161 C CA . ASP B 1 222 ? -32.875 3.809 -12.141 1 94.69 222 ASP B CA 1
ATOM 4162 C C . ASP B 1 222 ? -32.344 4.906 -13.047 1 94.69 222 ASP B C 1
ATOM 4164 O O . ASP B 1 222 ? -31.203 5.383 -12.859 1 94.69 222 ASP B O 1
ATOM 4168 N N . GLU B 1 223 ? -33.062 5.277 -14.094 1 95.25 223 GLU B N 1
ATOM 4169 C CA . GLU B 1 223 ? -32.656 6.207 -15.133 1 95.25 223 GLU B CA 1
ATOM 4170 C C . GLU B 1 223 ? -32.375 7.59 -14.555 1 95.25 223 GLU B C 1
ATOM 4172 O O . GLU B 1 223 ? -31.594 8.367 -15.133 1 95.25 223 GLU B O 1
ATOM 4177 N N . THR B 1 224 ? -32.906 7.879 -13.461 1 94.88 224 THR B N 1
ATOM 4178 C CA . THR B 1 224 ? -32.719 9.188 -12.828 1 94.88 224 THR B CA 1
ATOM 4179 C C . THR B 1 224 ? -31.5 9.188 -11.914 1 94.88 224 THR B C 1
ATOM 4181 O O . THR B 1 224 ? -31.125 10.234 -11.383 1 94.88 224 THR B O 1
ATOM 4184 N N . GLY B 1 225 ? -30.969 7.996 -11.672 1 92.56 225 GLY B N 1
ATOM 4185 C CA . GLY B 1 225 ? -29.797 7.891 -10.805 1 92.56 225 GLY B CA 1
ATOM 4186 C C . GLY B 1 225 ? -30.156 7.57 -9.367 1 92.56 225 GLY B C 1
ATOM 4187 O O . GLY B 1 225 ? -29.281 7.586 -8.484 1 92.56 225 GLY B O 1
ATOM 4188 N N . THR B 1 226 ? -31.438 7.289 -9.18 1 93.62 226 THR B N 1
ATOM 4189 C CA . THR B 1 226 ? -31.906 6.988 -7.832 1 93.62 226 THR B CA 1
ATOM 4190 C C . THR B 1 226 ? -31.75 5.504 -7.523 1 93.62 226 THR B C 1
ATOM 4192 O O . THR B 1 226 ? -32.125 4.648 -8.328 1 93.62 226 THR B O 1
ATOM 4195 N N . LYS B 1 227 ? -31.188 5.172 -6.391 1 93.38 227 LYS B N 1
ATOM 4196 C CA . LYS B 1 227 ? -31 3.791 -5.949 1 93.38 227 LYS B CA 1
ATOM 4197 C C . LYS B 1 227 ? -32.281 3.227 -5.355 1 93.38 227 LYS B C 1
ATOM 4199 O O . LYS B 1 227 ? -32.938 3.889 -4.551 1 93.38 227 LYS B O 1
ATOM 4204 N N . HIS B 1 228 ? -32.656 1.999 -5.805 1 96.5 228 HIS B N 1
ATOM 4205 C CA . HIS B 1 228 ? -33.812 1.285 -5.305 1 96.5 228 HIS B CA 1
ATOM 4206 C C . HIS B 1 228 ? -33.438 -0.113 -4.824 1 96.5 228 HIS B C 1
ATOM 4208 O O . HIS B 1 228 ? -32.562 -0.759 -5.402 1 96.5 228 HIS B O 1
ATOM 4214 N N . TYR B 1 229 ? -34.125 -0.5 -3.77 1 97.31 229 TYR B N 1
ATOM 4215 C CA . TYR B 1 229 ? -33.969 -1.882 -3.328 1 97.31 229 TYR B CA 1
ATOM 4216 C C . TYR B 1 229 ? -34.844 -2.822 -4.16 1 97.31 229 TYR B C 1
ATOM 4218 O O . TYR B 1 229 ? -35.969 -2.48 -4.52 1 97.31 229 TYR B O 1
ATOM 4226 N N . THR B 1 230 ? -34.344 -3.965 -4.434 1 97.56 230 THR B N 1
ATOM 4227 C CA . THR B 1 230 ? -35.094 -4.945 -5.223 1 97.56 230 THR B CA 1
ATOM 4228 C C . THR B 1 230 ? -36.125 -5.684 -4.355 1 97.56 230 THR B C 1
ATOM 4230 O O . THR B 1 230 ? -36 -5.688 -3.129 1 97.56 230 THR B O 1
ATOM 4233 N N . PRO B 1 231 ? -37.125 -6.344 -5.094 1 97.12 231 PRO B N 1
ATOM 4234 C CA . PRO B 1 231 ? -38.031 -7.195 -4.34 1 97.12 231 PRO B CA 1
ATOM 4235 C C . PRO B 1 231 ? -37.312 -8.305 -3.568 1 97.12 231 PRO B C 1
ATOM 4237 O O . PRO B 1 231 ? -37.75 -8.656 -2.465 1 97.12 231 PRO B O 1
ATOM 4240 N N . GLU B 1 232 ? -36.219 -8.789 -4.117 1 96.38 232 GLU B N 1
ATOM 4241 C CA . GLU B 1 232 ? -35.406 -9.812 -3.439 1 96.38 232 GLU B CA 1
ATOM 4242 C C . GLU B 1 232 ? -34.906 -9.305 -2.1 1 96.38 232 GLU B C 1
ATOM 4244 O O . GLU B 1 232 ? -35 -9.992 -1.083 1 96.38 232 GLU B O 1
ATOM 4249 N N . TYR B 1 233 ? -34.344 -8.164 -2.127 1 96.81 233 TYR B N 1
ATOM 4250 C CA . TYR B 1 233 ? -33.844 -7.555 -0.903 1 96.81 233 TYR B CA 1
ATOM 4251 C C . TYR B 1 233 ? -34.938 -7.359 0.116 1 96.81 233 TYR B C 1
ATOM 4253 O O . TYR B 1 233 ? -34.781 -7.684 1.294 1 96.81 233 TYR B O 1
ATOM 4261 N N . LEU B 1 234 ? -36.062 -6.848 -0.363 1 96.38 234 LEU B N 1
ATOM 4262 C CA . LEU B 1 234 ? -37.156 -6.453 0.521 1 96.38 234 LEU B CA 1
ATOM 4263 C C . LEU B 1 234 ? -37.844 -7.676 1.138 1 96.38 234 LEU B C 1
ATOM 4265 O O . LEU B 1 234 ? -38.406 -7.598 2.234 1 96.38 234 LEU B O 1
ATOM 4269 N N . GLN B 1 235 ? -37.781 -8.805 0.491 1 97.31 235 GLN B N 1
ATOM 4270 C CA . GLN B 1 235 ? -38.438 -10.016 0.966 1 97.31 235 GLN B CA 1
ATOM 4271 C C . GLN B 1 235 ? -37.562 -10.797 1.929 1 97.31 235 GLN B C 1
ATOM 4273 O O . GLN B 1 235 ? -38.031 -11.633 2.691 1 97.31 235 GLN B O 1
ATOM 4278 N N . LYS B 1 236 ? -36.281 -10.516 1.938 1 96.44 236 LYS B N 1
ATOM 4279 C CA . LYS B 1 236 ? -35.344 -11.258 2.766 1 96.44 236 LYS B CA 1
ATOM 4280 C C . LYS B 1 236 ? -35.281 -10.68 4.176 1 96.44 236 LYS B C 1
ATOM 4282 O O . LYS B 1 236 ? -35.406 -9.461 4.359 1 96.44 236 LYS B O 1
ATOM 4287 N N . THR B 1 237 ? -35.125 -11.602 5.152 1 94.19 237 THR B N 1
ATOM 4288 C CA . THR B 1 237 ? -34.875 -11.172 6.52 1 94.19 237 THR B CA 1
ATOM 4289 C C . THR B 1 237 ? -33.469 -10.562 6.637 1 94.19 237 THR B C 1
ATOM 4291 O O . THR B 1 237 ? -32.625 -10.781 5.77 1 94.19 237 THR B O 1
ATOM 4294 N N . PRO B 1 238 ? -33.25 -9.797 7.633 1 89.75 238 PRO B N 1
ATOM 4295 C CA . PRO B 1 238 ? -31.906 -9.242 7.816 1 89.75 238 PRO B CA 1
ATOM 4296 C C . PRO B 1 238 ? -30.812 -10.32 7.816 1 89.75 238 PRO B C 1
ATOM 4298 O O . PRO B 1 238 ? -29.734 -10.117 7.254 1 89.75 238 PRO B O 1
ATOM 4301 N N . GLU B 1 239 ? -31.109 -11.391 8.414 1 91.38 239 GLU B N 1
ATOM 4302 C CA . GLU B 1 239 ? -30.141 -12.492 8.445 1 91.38 239 GLU B CA 1
ATOM 4303 C C . GLU B 1 239 ? -29.891 -13.055 7.051 1 91.38 239 GLU B C 1
ATOM 4305 O O . GLU B 1 239 ? -28.75 -13.305 6.672 1 91.38 239 GLU B O 1
ATOM 4310 N N . GLU B 1 240 ? -30.984 -13.211 6.312 1 94.19 240 GLU B N 1
ATOM 4311 C CA . GLU B 1 240 ? -30.859 -13.703 4.945 1 94.19 240 GLU B CA 1
ATOM 4312 C C . GLU B 1 240 ? -30.078 -12.734 4.066 1 94.19 240 GLU B C 1
ATOM 4314 O O . GLU B 1 240 ? -29.312 -13.148 3.205 1 94.19 240 GLU B O 1
ATOM 4319 N N . ARG B 1 241 ? -30.312 -11.43 4.23 1 94.56 241 ARG B N 1
ATOM 4320 C CA . ARG B 1 241 ? -29.594 -10.414 3.473 1 94.56 241 ARG B CA 1
ATOM 4321 C C . ARG B 1 241 ? -28.094 -10.484 3.746 1 94.56 241 ARG B C 1
ATOM 4323 O O . ARG B 1 241 ? -27.281 -10.453 2.814 1 94.56 241 ARG B O 1
ATOM 4330 N N . LEU B 1 242 ? -27.75 -10.617 4.992 1 90.25 242 LEU B N 1
ATOM 4331 C CA . LEU B 1 242 ? -26.344 -10.672 5.379 1 90.25 242 LEU B CA 1
ATOM 4332 C C . LEU B 1 242 ? -25.688 -11.93 4.84 1 90.25 242 LEU B C 1
ATOM 4334 O O . LEU B 1 242 ? -24.578 -11.867 4.285 1 90.25 242 LEU B O 1
ATOM 4338 N N . THR B 1 243 ? -26.344 -13.031 4.902 1 88.88 243 THR B N 1
ATOM 4339 C CA . THR B 1 243 ? -25.797 -14.312 4.449 1 88.88 243 THR B CA 1
ATOM 4340 C C . THR B 1 243 ? -25.656 -14.336 2.932 1 88.88 243 THR B C 1
ATOM 4342 O O . THR B 1 243 ? -24.766 -14.992 2.393 1 88.88 243 THR B O 1
ATOM 4345 N N . GLY B 1 244 ? -26.5 -13.617 2.291 1 91.25 244 GLY B N 1
ATOM 4346 C CA . GLY B 1 244 ? -26.469 -13.578 0.838 1 91.25 244 GLY B CA 1
ATOM 4347 C C . GLY B 1 244 ? -25.578 -12.492 0.283 1 91.25 244 GLY B C 1
ATOM 4348 O O . GLY B 1 244 ? -25.484 -12.32 -0.933 1 91.25 244 GLY B O 1
ATOM 4349 N N . SER B 1 245 ? -24.891 -11.75 1.139 1 93.31 245 SER B N 1
ATOM 4350 C CA . SER B 1 245 ? -24.031 -10.648 0.707 1 93.31 245 SER B CA 1
ATOM 4351 C C . SER B 1 245 ? -22.594 -11.117 0.509 1 93.31 245 SER B C 1
ATOM 4353 O O . SER B 1 245 ? -22.203 -12.195 0.973 1 93.31 245 SER B O 1
ATOM 4355 N N . PHE B 1 246 ? -21.812 -10.344 -0.23 1 91.94 246 PHE B N 1
ATOM 4356 C CA . PHE B 1 246 ? -20.391 -10.578 -0.506 1 91.94 246 PHE B CA 1
ATOM 4357 C C . PHE B 1 246 ? -19.562 -9.344 -0.163 1 91.94 246 PHE B C 1
ATOM 4359 O O . PHE B 1 246 ? -20.078 -8.219 -0.175 1 91.94 246 PHE B O 1
ATOM 4366 N N . VAL B 1 247 ? -18.359 -9.633 0.152 1 92.56 247 VAL B N 1
ATOM 4367 C CA . VAL B 1 247 ? -17.469 -8.516 0.451 1 92.56 247 VAL B CA 1
ATOM 4368 C C . VAL B 1 247 ? -17.219 -7.695 -0.816 1 92.56 247 VAL B C 1
ATOM 4370 O O . VAL B 1 247 ? -17.031 -8.258 -1.897 1 92.56 247 VAL B O 1
ATOM 4373 N N . LYS B 1 248 ? -17.344 -6.414 -0.707 1 95.31 248 LYS B N 1
ATOM 4374 C CA . LYS B 1 248 ? -17.047 -5.453 -1.764 1 95.31 248 LYS B CA 1
ATOM 4375 C C . LYS B 1 248 ? -15.898 -4.535 -1.361 1 95.31 248 LYS B C 1
ATOM 4377 O O . LYS B 1 248 ? -15.789 -4.145 -0.197 1 95.31 248 LYS B O 1
ATOM 4382 N N . TRP B 1 249 ? -15.031 -4.238 -2.359 1 95.5 249 TRP B N 1
ATOM 4383 C CA . TRP B 1 249 ? -13.836 -3.469 -2.018 1 95.5 249 TRP B CA 1
ATOM 4384 C C . TRP B 1 249 ? -13.742 -2.207 -2.867 1 95.5 249 TRP B C 1
ATOM 4386 O O . TRP B 1 249 ? -12.727 -1.507 -2.836 1 95.5 249 TRP B O 1
ATOM 4396 N N . ASP B 1 250 ? -14.797 -1.992 -3.738 1 95.31 250 ASP B N 1
ATOM 4397 C CA . ASP B 1 250 ? -14.859 -0.722 -4.453 1 95.31 250 ASP B CA 1
ATOM 4398 C C . ASP B 1 250 ? -15.219 0.423 -3.512 1 95.31 250 ASP B C 1
ATOM 4400 O O . ASP B 1 250 ? -16.391 0.641 -3.215 1 95.31 250 ASP B O 1
ATOM 4404 N N . SER B 1 251 ? -14.273 1.047 -3 1 94.62 251 SER B N 1
ATOM 4405 C CA . SER B 1 251 ? -14.43 2.07 -1.971 1 94.62 251 SER B CA 1
ATOM 4406 C C . SER B 1 251 ? -13.555 3.283 -2.256 1 94.62 251 SER B C 1
ATOM 4408 O O . SER B 1 251 ? -12.508 3.16 -2.898 1 94.62 251 SER B O 1
ATOM 4410 N N . PRO B 1 252 ? -14.055 4.441 -1.761 1 96.25 252 PRO B N 1
ATOM 4411 C CA . PRO B 1 252 ? -13.211 5.629 -1.889 1 96.25 252 PRO B CA 1
ATOM 4412 C C . PRO B 1 252 ? -11.891 5.5 -1.124 1 96.25 252 PRO B C 1
ATOM 4414 O O . PRO B 1 252 ? -11.859 4.914 -0.037 1 96.25 252 PRO B O 1
ATOM 4417 N N . VAL B 1 253 ? -10.875 6.016 -1.768 1 96.62 253 VAL B N 1
ATOM 4418 C CA . VAL B 1 253 ? -9.547 5.914 -1.172 1 96.62 253 VAL B CA 1
ATOM 4419 C C . VAL B 1 253 ? -8.68 7.078 -1.642 1 96.62 253 VAL B C 1
ATOM 4421 O O . VAL B 1 253 ? -8.938 7.668 -2.693 1 96.62 253 VAL B O 1
ATOM 4424 N N . GLN B 1 254 ? -7.762 7.508 -0.82 1 95.31 254 GLN B N 1
ATOM 4425 C CA . GLN B 1 254 ? -6.734 8.461 -1.229 1 95.31 254 GLN B CA 1
ATOM 4426 C C . GLN B 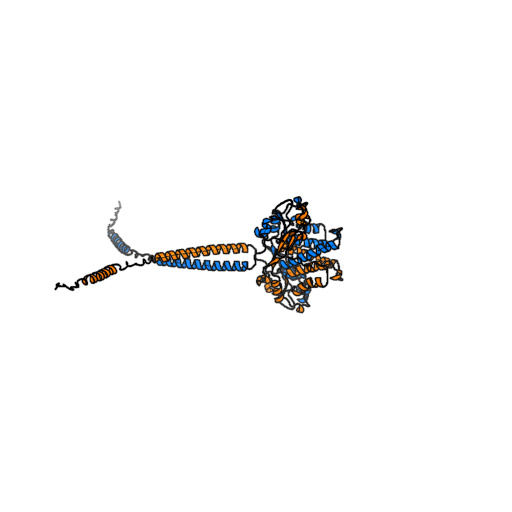1 254 ? -5.445 7.742 -1.617 1 95.31 254 GLN B C 1
ATOM 4428 O O . GLN B 1 254 ? -4.945 6.906 -0.864 1 95.31 254 GLN B O 1
ATOM 4433 N N . CYS B 1 255 ? -4.98 8 -2.828 1 97.25 255 CYS B N 1
ATOM 4434 C CA . CYS B 1 255 ? -3.801 7.344 -3.383 1 97.25 255 CYS B CA 1
ATOM 4435 C C . CYS B 1 255 ? -2.705 8.359 -3.691 1 97.25 255 CYS B C 1
ATOM 4437 O O . CYS B 1 255 ? -2.984 9.547 -3.871 1 97.25 255 CYS B O 1
ATOM 4439 N N . ARG B 1 256 ? -1.468 7.883 -3.713 1 96.5 256 ARG B N 1
ATOM 4440 C CA . ARG B 1 256 ? -0.407 8.695 -4.301 1 96.5 256 ARG B CA 1
ATOM 4441 C C . ARG B 1 256 ? -0.615 8.852 -5.805 1 96.5 256 ARG B C 1
ATOM 4443 O O . ARG B 1 256 ? -1.097 7.938 -6.473 1 96.5 256 ARG B O 1
ATOM 4450 N N . ASP B 1 257 ? -0.253 10.008 -6.27 1 96.94 257 ASP B N 1
ATOM 4451 C CA . ASP B 1 257 ? -0.365 10.289 -7.695 1 96.94 257 ASP B CA 1
ATOM 4452 C C . ASP B 1 257 ? 0.673 9.508 -8.492 1 96.94 257 ASP B C 1
ATOM 4454 O O . ASP B 1 257 ? 1.783 9.984 -8.719 1 96.94 257 ASP B O 1
ATOM 4458 N N . MET B 1 258 ? 0.292 8.383 -9.008 1 97.56 258 MET B N 1
ATOM 4459 C CA . MET B 1 258 ? 1.207 7.48 -9.703 1 97.56 258 MET B CA 1
ATOM 4460 C C . MET B 1 258 ? 1.653 8.07 -11.031 1 97.56 258 MET B C 1
ATOM 4462 O O . MET B 1 258 ? 2.744 7.766 -11.516 1 97.56 258 MET B O 1
ATOM 4466 N N . ASP B 1 259 ? 0.778 8.852 -11.648 1 97.44 259 ASP B N 1
ATOM 4467 C CA . ASP B 1 259 ? 1.189 9.492 -12.891 1 97.44 259 ASP B CA 1
ATOM 4468 C C . ASP B 1 259 ? 2.375 10.43 -12.656 1 97.44 259 ASP B C 1
ATOM 4470 O O . ASP B 1 259 ? 3.305 10.477 -13.461 1 97.44 259 ASP B O 1
ATOM 4474 N N . ALA B 1 260 ? 2.318 11.188 -11.594 1 97.06 260 ALA B N 1
ATOM 4475 C CA . ALA B 1 260 ? 3.436 12.062 -11.242 1 97.06 260 ALA B CA 1
ATOM 4476 C C . ALA B 1 260 ? 4.695 11.25 -10.953 1 97.06 260 ALA B C 1
ATOM 4478 O O . ALA B 1 260 ? 5.789 11.609 -11.398 1 97.06 260 ALA B O 1
ATOM 4479 N N . VAL B 1 261 ? 4.566 10.156 -10.211 1 97.75 261 VAL B N 1
ATOM 4480 C CA . VAL B 1 261 ? 5.68 9.281 -9.883 1 97.75 261 VAL B CA 1
ATOM 4481 C C . VAL B 1 261 ? 6.293 8.711 -11.156 1 97.75 261 VAL B C 1
ATOM 4483 O O . VAL B 1 261 ? 7.508 8.789 -11.359 1 97.75 261 VAL B O 1
ATOM 4486 N N . ASN B 1 262 ? 5.449 8.203 -12.016 1 97.75 262 ASN B N 1
ATOM 4487 C CA . ASN B 1 262 ? 5.895 7.621 -13.273 1 97.75 262 ASN B CA 1
ATOM 4488 C C . ASN B 1 262 ? 6.633 8.641 -14.133 1 97.75 262 ASN B C 1
ATOM 4490 O O . ASN B 1 262 ? 7.668 8.328 -14.727 1 97.75 262 ASN B O 1
ATOM 4494 N N . SER B 1 263 ? 6.102 9.805 -14.234 1 97.19 263 SER B N 1
ATOM 4495 C CA . SER B 1 263 ? 6.719 10.859 -15.031 1 97.19 263 SER B CA 1
ATOM 4496 C C . SER B 1 263 ? 8.094 11.227 -14.492 1 97.19 263 SER B C 1
ATOM 4498 O O . SER B 1 263 ? 9.031 11.438 -15.266 1 97.19 263 SER B O 1
ATOM 4500 N N . TRP B 1 264 ? 8.188 11.336 -13.211 1 97.44 264 TRP B N 1
ATOM 4501 C CA . TRP B 1 264 ? 9.469 11.656 -12.602 1 97.44 264 TRP B CA 1
ATOM 4502 C C . TRP B 1 264 ? 10.5 10.578 -12.906 1 97.44 264 TRP B C 1
ATOM 4504 O O . TRP B 1 264 ? 11.648 10.883 -13.242 1 97.44 264 TRP B O 1
ATOM 4514 N N . VAL B 1 265 ? 10.102 9.266 -12.758 1 96.62 265 VAL B N 1
ATOM 4515 C CA . VAL B 1 265 ? 11.023 8.164 -13.008 1 96.62 265 VAL B CA 1
ATOM 4516 C C . VAL B 1 265 ? 11.477 8.18 -14.461 1 96.62 265 VAL B C 1
ATOM 4518 O O . VAL B 1 265 ? 12.664 8 -14.758 1 96.62 265 VAL B O 1
ATOM 4521 N N . LYS B 1 266 ? 10.57 8.414 -15.312 1 94 266 LYS B N 1
ATOM 4522 C CA . LYS B 1 266 ? 10.898 8.477 -16.734 1 94 266 LYS B CA 1
ATOM 4523 C C . LYS B 1 266 ? 11.93 9.562 -17.016 1 94 266 LYS B C 1
ATOM 4525 O O . LYS B 1 266 ? 12.82 9.391 -17.844 1 94 266 LYS B O 1
ATOM 4530 N N . ALA B 1 267 ? 11.867 10.641 -16.312 1 93.69 267 ALA B N 1
ATOM 4531 C CA . ALA B 1 267 ? 12.766 11.773 -16.516 1 93.69 267 ALA B CA 1
ATOM 4532 C C . ALA B 1 267 ? 14.133 11.516 -15.898 1 93.69 267 ALA B C 1
ATOM 4534 O O . ALA B 1 267 ? 15.109 12.188 -16.234 1 93.69 267 ALA B O 1
ATOM 4535 N N . HIS B 1 268 ? 14.227 10.539 -14.984 1 91.81 268 HIS B N 1
ATOM 4536 C CA . HIS B 1 268 ? 15.469 10.344 -14.242 1 91.81 268 HIS B CA 1
ATOM 4537 C C . HIS B 1 268 ? 16 8.922 -14.438 1 91.81 268 HIS B C 1
ATOM 4539 O O . HIS B 1 268 ? 16.922 8.508 -13.742 1 91.81 268 HIS B O 1
ATOM 4545 N N . MET B 1 269 ? 15.414 8.203 -15.312 1 89.88 269 MET B N 1
ATOM 4546 C CA . MET B 1 269 ? 15.711 6.785 -15.461 1 89.88 269 MET B CA 1
ATOM 4547 C C . MET B 1 269 ? 17.078 6.578 -16.094 1 89.88 269 MET B C 1
ATOM 4549 O O . MET B 1 269 ? 17.562 7.434 -16.844 1 89.88 269 MET B O 1
ATOM 4553 N N . LEU B 1 270 ? 17.641 5.539 -15.664 1 87.38 270 LEU B N 1
ATOM 4554 C CA . LEU B 1 270 ? 18.859 5.094 -16.328 1 87.38 270 LEU B CA 1
ATOM 4555 C C . LEU B 1 270 ? 18.594 4.652 -17.75 1 87.38 270 LEU B C 1
ATOM 4557 O O . LEU B 1 270 ? 17.469 4.219 -18.078 1 87.38 270 LEU B O 1
ATOM 4561 N N . ASP B 1 271 ? 19.547 4.855 -18.547 1 84.06 271 ASP B N 1
ATOM 4562 C CA . ASP B 1 271 ? 19.469 4.355 -19.922 1 84.06 271 ASP B CA 1
ATOM 4563 C C . ASP B 1 271 ? 19.734 2.854 -19.969 1 84.06 271 ASP B C 1
ATOM 4565 O O . ASP B 1 271 ? 20.891 2.424 -19.969 1 84.06 271 ASP B O 1
ATOM 4569 N N . ASP B 1 272 ? 18.688 2.162 -20.094 1 82.12 272 ASP B N 1
ATOM 4570 C CA . ASP B 1 272 ? 18.781 0.707 -20.047 1 82.12 272 ASP B CA 1
ATOM 4571 C C . ASP B 1 272 ? 19.656 0.172 -21.172 1 82.12 272 ASP B C 1
ATOM 4573 O O . ASP B 1 272 ? 20.312 -0.861 -21.016 1 82.12 272 ASP B O 1
ATOM 4577 N N . ASP B 1 273 ? 19.625 0.803 -22.281 1 79.06 273 ASP B N 1
ATOM 4578 C CA . ASP B 1 273 ? 20.406 0.353 -23.438 1 79.06 273 ASP B CA 1
ATOM 4579 C C . ASP B 1 273 ? 21.891 0.322 -23.125 1 79.06 273 ASP B C 1
ATOM 4581 O O . ASP B 1 273 ? 22.641 -0.489 -23.688 1 79.06 273 ASP B O 1
ATOM 4585 N N . LYS B 1 274 ? 22.281 1.155 -22.172 1 82.19 274 LYS B N 1
ATOM 4586 C CA . LYS B 1 274 ? 23.688 1.188 -21.766 1 82.19 274 LYS B CA 1
ATOM 4587 C C . LYS B 1 274 ? 24.062 -0.063 -20.984 1 82.19 274 LYS B C 1
ATOM 4589 O O . LYS B 1 274 ? 25.25 -0.374 -20.828 1 82.19 274 LYS B O 1
ATOM 4594 N N . TYR B 1 275 ? 23.094 -0.723 -20.516 1 81.25 275 TYR B N 1
ATOM 4595 C CA . TYR B 1 275 ? 23.359 -1.841 -19.609 1 81.25 275 TYR B CA 1
ATOM 4596 C C . TYR B 1 275 ? 22.781 -3.137 -20.172 1 81.25 275 TYR B C 1
ATOM 4598 O O . TYR B 1 275 ? 22.531 -4.082 -19.422 1 81.25 275 TYR B O 1
ATOM 4606 N N . GLY B 1 276 ? 22.547 -3.24 -21.359 1 72 276 GLY B N 1
ATOM 4607 C CA . GLY B 1 276 ? 22.094 -4.457 -22 1 72 276 GLY B CA 1
ATOM 4608 C C . GLY B 1 276 ? 20.578 -4.625 -21.969 1 72 276 GLY B C 1
ATOM 4609 O O . GLY B 1 276 ? 20.062 -5.727 -22.188 1 72 276 GLY B O 1
ATOM 4610 N N . GLY B 1 277 ? 19.906 -3.635 -21.594 1 72.5 277 GLY B N 1
ATOM 4611 C CA . GLY B 1 277 ? 18.453 -3.662 -21.594 1 72.5 277 GLY B CA 1
ATOM 4612 C C . GLY B 1 277 ? 17.844 -3.451 -20.219 1 72.5 277 GLY B C 1
ATOM 4613 O O . GLY B 1 277 ? 18.562 -3.252 -19.25 1 72.5 277 GLY B O 1
ATOM 4614 N N . GLN B 1 278 ? 16.562 -3.395 -20.266 1 69.56 278 GLN B N 1
ATOM 4615 C CA . GLN B 1 278 ? 15.844 -3.102 -19.031 1 69.56 278 GLN B CA 1
ATOM 4616 C C . GLN B 1 278 ? 15.977 -4.25 -18.031 1 69.56 278 GLN B C 1
ATOM 4618 O O . GLN B 1 278 ? 15.852 -5.418 -18.406 1 69.56 278 GLN B O 1
ATOM 4623 N N . VAL B 1 279 ? 16.562 -3.848 -16.875 1 59.41 279 VAL B N 1
ATOM 4624 C CA . VAL B 1 279 ? 16.578 -4.812 -15.773 1 59.41 279 VAL B CA 1
ATOM 4625 C C . VAL B 1 279 ? 15.281 -4.727 -14.984 1 59.41 279 VAL B C 1
ATOM 4627 O O . VAL B 1 279 ? 14.93 -3.666 -14.461 1 59.41 279 VAL B O 1
ATOM 4630 N N . VAL B 1 280 ? 14.359 -5.555 -15.375 1 54.03 280 VAL B N 1
ATOM 4631 C CA . VAL B 1 280 ? 13.18 -5.633 -14.516 1 54.03 280 VAL B CA 1
ATOM 4632 C C . VAL B 1 280 ? 13.531 -6.359 -13.219 1 54.03 280 VAL B C 1
ATOM 4634 O O . VAL B 1 280 ? 14.25 -7.363 -13.242 1 54.03 280 VAL B O 1
ATOM 4637 N N . ASP B 1 281 ? 13.453 -5.562 -12.148 1 58.09 281 ASP B N 1
ATOM 4638 C CA . ASP B 1 281 ? 13.781 -6.23 -10.891 1 58.09 281 ASP B CA 1
ATOM 4639 C C . ASP B 1 281 ? 13.305 -7.68 -10.898 1 58.09 281 ASP B C 1
ATOM 4641 O O . ASP B 1 281 ? 12.406 -8.039 -11.664 1 58.09 281 ASP B O 1
#

Foldseek 3Di:
DDDPPPDDPDPPDPDPPPVVVVVVVVVVVVPPPDPPPPPPVPPVVVVVVVVVVVVVVVVVVVVVVVVVVVVCVVVVVDPDDADDVCVVVVLWDKDKDWDDDDVLCVDADDPSNCCVLVVVLQQFWFWFKDFQVVCVVSVHDDADADDVDGRIGTDTDLVSVLSVLVVLLSCLVPCCVPPNPDDNVVSVVSNVVSVVSNVVVCVVVVFPWDKDKADPQQWDADPVRDIDGDPVNVVDDPVRGRVPIDIGRGTMGMDIDVVSVRVVCVVRGDDQVVVVHGDRD/DDPCDDDDDDPPPPDPPPVVVVVVVVVVVVPPPDPPPVPPVPPVVVVVVVVVVVVVVVVVVVVVVVVVVVVCVVVVVDPDDADDVCVVVVLWDKDKDWDDDDVLCVDADDPSNCCVLVVVLQQFWFWFWDFQVVCVVSVHDDADADDVDGRIGTDTDLVSVLSVLVVLLSCLVPCCVPPNPDDNVVSVVSNVVSVVSNVVVCVVVVFPWDKDKADPQQWDADPVRDIDGDPVNVPDDPVRGRVPIDIGRGTMGMDIDVVSVRVVCVVRGDDQVVVVHGDRD

Secondary structure (DSSP, 8-state):
-----------GGGGGHHHHHHHHHHHHHTT-----------HHHHHHHHHHHHHHHHHHHHHHHHHHHHHHHHHHTSPPPPP-HHHHTT---EEEEE----GGGGS---HHHHHHHHHHHHHH---EEEEHHHHHHHTPPP-PPPSSSTTEEEEEEHHHHHHHHHHHHHHHT-HHHHSTT--HHHHHHHHHHHHHHHHHHHHHH----EEEEE-GGGEEE-TTS-EEE-HHHHHS-HHHHHHT-EEE---EEEEE-HHHHHHHHHHHB--GGGGTS----/-----------GGGGGHHHHHHHHHHHHHHT-----------HHHHHHHHHHHHHHHHHHHHHHHHHHHHHHHHHHTSPPPPP-HHHHTT---EEEEE----GGGGS---HHHHHHHHHHHHHH---EEEEHHHHHHHTPPP-PPPSSSTTEEEEEEHHHHHHHHHHHHHHHT-HHHHSTT--HHHHHHHHHHHHHHHHHHHHHH----EEEEE-GGGEEE-TTS-EEE-HHHHHS-HHHHHHT-EEE---EEEEE-HHHHHHHHHHHB--GGGGTS----

Sequence (562 aa):
MSPQYHPVHSAEDTDDEIRVSIEKESLLRSWLPMNLRAKRWPSRFWLNSFFFFNAMFSATLFVLSIILLRQTRISAAAPEPPYSPLREDGIVRYLNTEYKPTKIFQSSPSDEVDEAWDGWLREHDHLVLISTEKAKEAGLPESVETYNDPGYAPYGLGVYHQLHCLNRIRKSFYPDRYYPGVSAHEVEHHTNHCFDVLRQAILCHGDVSLVYWWNRNYSYVDETGTKHYTPEYLQKTPEERLTGSFVKWDSPVQCRDMDAVNSWVKAHMLDDDKYGGQVVDMSPQYHPVHSAEDTDDEIRVSIEKESLLRSWLPMNLRAKRWPSRFWLNSFFFFNAMFSATLFVLSIILLRQTRISAAAPEPPYSPLREDGIVRYLNTEYKPTKIFQSSPSDEVDEAWDGWLREHDHLVLISTEKAKEAGLPESVETYNDPGYAPYGLGVYHQLHCLNRIRKSFYPDRYYPGVSAHEVEHHTNHCFDVLRQAILCHGDVSLVYWWNRNYSYVDETGTKHYTPEYLQKTPEERLTGSFVKWDSPVQCRDMDAVNSWVKAHMLDDDKYGGQVVD

Organism: NCBI:txid41062

Nearest PDB structures (foldseek):
  7t10-assembly1_R  TM=3.574E-01  e=2.643E+00  Homo sapiens
  8hk3-assembly1_C  TM=4.006E-01  e=9.896E+00  Homo sapiens
  7t10-assembly1_R  TM=3.267E-01  e=2.586E+00  Homo sapiens

pLDDT: mean 83.0, std 19.96, range [27.69, 98.69]

Solvent-accessible surface area (backbone atoms only — not comparable to full-atom values): 31539 Å² total; per-residue (Å²): 134,80,86,80,81,79,81,81,82,79,76,74,78,67,72,69,63,61,60,58,56,56,57,53,51,59,60,58,60,68,58,59,70,75,79,75,68,73,74,67,68,53,73,61,55,60,51,49,50,51,45,50,51,41,50,50,50,28,51,51,26,46,52,46,33,50,53,33,50,49,52,46,43,66,66,51,66,42,68,81,63,58,78,32,74,50,58,76,70,67,46,77,42,53,39,78,47,60,47,67,93,50,64,66,53,39,53,73,92,44,74,68,38,46,43,61,59,48,46,53,42,68,73,54,48,53,39,30,63,42,43,50,66,56,36,56,73,62,66,48,80,80,34,47,49,38,64,90,46,76,66,20,17,49,31,33,42,36,31,46,49,48,52,47,31,52,51,48,45,61,43,60,80,40,39,75,79,72,38,66,92,57,52,69,68,57,54,46,53,58,39,21,51,30,48,34,54,47,51,51,50,43,49,30,57,42,41,64,30,52,24,31,29,42,41,79,73,34,43,50,64,47,98,87,67,51,78,40,72,29,73,65,43,71,71,42,50,48,58,54,50,49,72,64,32,41,83,41,64,67,25,59,33,62,20,34,39,50,68,53,49,44,53,51,43,68,75,45,37,57,66,32,75,80,67,81,34,79,67,66,122,135,80,82,76,80,78,81,87,81,81,78,77,77,68,71,70,61,64,61,57,57,57,56,52,53,59,59,56,60,67,56,58,70,72,79,76,67,71,74,68,66,53,73,60,54,61,50,49,48,52,46,50,49,39,50,52,50,28,50,52,25,45,52,47,32,50,53,33,48,49,51,47,44,65,66,51,65,43,67,81,63,59,78,31,75,49,59,76,70,66,47,76,41,53,41,77,47,60,48,66,93,49,67,68,53,39,53,73,92,43,73,68,39,44,43,60,57,49,47,52,42,68,72,52,47,53,40,30,63,41,44,48,67,55,37,57,75,61,66,48,81,80,35,45,50,38,65,89,47,76,65,21,16,51,31,32,43,36,31,48,51,49,51,47,32,52,50,50,46,61,42,59,78,40,39,75,79,72,38,66,92,58,53,70,66,57,53,47,53,57,39,22,50,30,49,34,55,47,52,52,49,44,50,30,57,41,40,64,30,52,23,31,29,42,39,80,74,34,42,49,64,48,97,85,68,50,78,40,73,28,72,67,44,72,71,42,50,48,58,54,48,49,70,64,31,40,84,40,64,66,26,58,34,62,22,36,39,48,67,53,49,43,52,51,42,66,74,44,37,57,64,32,76,80,67,82,36,79,69,68,123